Protein AF-0000000084679038 (afdb_homodimer)

Radius of gyration: 35.68 Å; Cα contacts (8 Å, |Δi|>4): 848; chains: 2; bounding box: 68×129×135 Å

Solvent-accessible surface area (backbone atoms only — not comparable to full-atom values): 26006 Å² total; per-residue (Å²): 136,82,79,79,79,77,77,78,77,79,77,76,80,77,78,77,75,76,72,73,75,67,74,72,72,72,71,70,74,69,68,72,74,76,74,72,88,83,64,81,87,66,71,57,41,86,42,78,58,75,72,60,93,52,79,78,65,68,31,33,92,75,25,52,71,55,7,47,53,72,73,67,77,56,67,67,63,7,60,19,42,60,89,50,50,75,40,41,96,48,52,67,64,57,42,44,27,55,35,46,47,64,41,71,88,77,66,48,36,19,43,59,36,56,38,74,86,30,31,31,62,59,96,86,34,63,46,63,44,80,43,69,49,48,61,68,43,52,33,24,40,66,30,92,57,68,49,37,65,34,24,55,54,74,60,40,51,39,23,57,26,60,59,35,36,32,36,38,36,70,49,84,91,27,63,45,10,50,45,40,30,30,27,60,40,63,50,68,27,43,31,32,36,24,30,61,30,68,67,23,73,16,60,28,63,34,33,38,42,83,62,32,47,49,52,33,40,75,69,51,31,30,38,84,43,85,87,122,143,80,79,81,80,80,77,80,74,78,79,76,79,77,78,76,74,77,72,75,74,68,75,72,71,72,70,70,73,71,64,72,74,79,72,71,87,83,66,82,88,64,72,57,42,84,41,78,58,75,73,59,94,52,78,79,63,67,30,32,92,73,23,52,72,55,6,47,54,73,74,67,77,56,65,67,63,8,61,18,43,58,90,51,51,73,41,41,97,48,51,67,64,56,41,45,28,54,35,46,45,64,41,70,87,78,65,49,36,18,44,59,38,57,38,76,86,29,31,31,63,59,97,85,35,63,46,63,44,82,44,69,48,47,61,67,43,54,32,23,39,65,30,93,57,68,48,37,64,34,25,55,54,74,61,40,52,40,23,58,26,62,59,35,36,34,37,39,35,70,47,84,91,26,64,45,10,49,46,40,32,30,26,61,40,62,49,68,27,45,31,32,36,24,31,60,30,68,65,23,72,16,59,28,62,35,34,38,42,84,60,33,45,49,53,33,39,75,69,50,32,31,39,83,42,86,88,121

Nearest PDB structures (foldseek):
  8pmr-assembly1_B  TM=8.871E-01  e=2.537E-20  Aspergillus fumigatus Af293
  6ygg-assembly1_B  TM=8.994E-01  e=8.311E-20  Aspergillus fumigatus Af293
  8pms-assembly2_C  TM=8.693E-01  e=2.578E-18  Aspergillus fumigatus Af293
  8r15-assembly1_A-2  TM=8.321E-01  e=1.773E-18  Fusarium oxysporum f. sp. cubense race 1
  8r17-assembly1_A-2  TM=7.805E-01  e=1.758E-19  Neurospora crassa

InterPro domains:
  IPR025331 Tuberculosis necrotizing toxin [PF14021] (132-224)
  IPR053024 Fungal Surface Nicotinamide Adenine Dinucleotide Glycohydrolase [PTHR42059] (38-225)

Foldseek 3Di:
DPPDPPPPPPPPPPPPPPPPPPPPPPPPPPPPDPPPDDQDDPQWDFDFDDAQPDAPAACCVNDLQQAHVDFDCDALRNLLAVPPDQQAPDDPVVLCVRFKDADPVPRGIDGTDGHPNQADDDVRHGDKDKDKDDFFFKWKDQAPQFFFKIARRSHRPLQQQDHNSSQGDNDPQQHRRIWMKGFHHIDMWIKHWGHHHSNGRHGGMMTGHPHTSVVCCVVPRIPTDRRD/DDDDPDPPPPPPPPPPPPPPPPPPPPPPPPPPDPPPDDQDDPQWDFDFDDAQPDAPAACCVNDLQQAHVDFDCDALRNLLAVPPDQQAPDDPVVLCVRFKDADPVPRGIDGTDGHPNQADDDVRHGDKDKDKDDFFFKWKDQAPQFFFKIARRSHRPLQQQDHNSSQGDNDPQQHRRIWMKGQHHIDMWIKHWGHHHSNGRHGGIMTGHPHTSVVCCVVPRIPTDRRD

Secondary structure (DSSP, 8-state):
-----------------------------------------SSEEE------SS--S-BGGG-GGG-BSS---SHHHHHHTTT--TTTTS-HHHHHHHHEEE-TTT--EEEEEESGGGBPEETTEE--EEEEEPTT-EEEEESSS-SSEEEETT--GGGG---GGGGS-SSTTSGGGEEEEEESS-EEEEEEEBPPBTTB----EEEE-SS-HHHHHHTTSEEEE---/-----------------------------------------SSEEE------SS--S-BGGG-GGG-BSS---SHHHHHHTTT--TTTTS-HHHHHHHHEEE-TTT--EEEEEESGGGBPEETTEE--EEEEEPTT-EEEEESSS-SSEEEETT--GGGG---GGGGS-SSTTSGGGEEEEEESS-EEEEEEEBPPBTTB----EEEE-SS-HHHHHHTTSEEEE---

Sequence (456 aa):
MRVLRALVGSVLASLLLVAGIAPATAQADRHPAVRGAHCPTADRGRGTNSPPSTALQPYFLDDWRLGPRQLPRTGALGKMLRGYHRTDSVSPYWFLGCYWQTDPKTGRSGWWYPDHDGFVLRDGKPLERTVTLRKGQLVDLFGSGFGNFLAPAGTPYAQRAIPPSNLDSYVEQYPFSYHLYRVHEPFTVRAGPIRPWFGQPGLGLQYVTTPSVADLVSSHHLDAVPVTMRVLRALVGSVLASLLLVAGIAPATAQADRHPAVRGAHCPTADRGRGTNSPPSTALQPYFLDDWRLGPRQLPRTGALGKMLRGYHRTDSVSPYWFLGCYWQTDPKTGRSGWWYPDHDGFVLRDGKPLERTVTLRKGQLVDLFGSGFGNFLAPAGTPYAQRAIPPSNLDSYVEQYPFSYHLYRVHEPFTVRAGPIRPWFGQPGLGLQYVTTPSVADLVSSHHLDAVPVT

Organism: Streptomyces collinus (strain DSM 40733 / Tue 365) (NCBI:txid1214242)

Structure (mmCIF, N/CA/C/O backbone):
data_AF-0000000084679038-model_v1
#
loop_
_entity.id
_entity.type
_entity.pdbx_description
1 polymer 'TNT domain-containing protein'
#
loop_
_atom_site.group_PDB
_atom_site.id
_atom_site.type_symbol
_atom_site.label_atom_id
_atom_site.label_alt_id
_atom_site.label_comp_id
_atom_site.label_asym_id
_atom_site.label_entity_id
_atom_site.label_seq_id
_atom_site.pdbx_PDB_ins_code
_atom_site.Cartn_x
_atom_site.Cartn_y
_atom_site.Cartn_z
_atom_site.occupancy
_atom_site.B_iso_or_equiv
_atom_site.auth_seq_id
_atom_site.auth_comp_id
_atom_site.auth_asym_id
_atom_site.auth_atom_id
_atom_site.pdbx_PDB_model_num
ATOM 1 N N . MET A 1 1 ? -45.688 88.062 -51.344 1 28.02 1 MET A N 1
ATOM 2 C CA . MET A 1 1 ? -45.406 87.062 -52.406 1 28.02 1 MET A CA 1
ATOM 3 C C . MET A 1 1 ? -44.469 86 -51.906 1 28.02 1 MET A C 1
ATOM 5 O O . MET A 1 1 ? -43.281 86.25 -51.75 1 28.02 1 MET A O 1
ATOM 9 N N . ARG A 1 2 ? -45.031 85.188 -50.938 1 29.12 2 ARG A N 1
ATOM 10 C CA . ARG A 1 2 ? -44.656 84.25 -49.875 1 29.12 2 ARG A CA 1
ATOM 11 C C . ARG A 1 2 ? -44.094 82.938 -50.438 1 29.12 2 ARG A C 1
ATOM 13 O O . ARG A 1 2 ? -44.781 82.188 -51.062 1 29.12 2 ARG A O 1
ATOM 20 N N . VAL A 1 3 ? -42.844 83.188 -51.125 1 28.73 3 VAL A N 1
ATOM 21 C CA . VAL A 1 3 ? -42.156 82.188 -51.906 1 28.73 3 VAL A CA 1
ATOM 22 C C . VAL A 1 3 ? -42.094 80.875 -51.062 1 28.73 3 VAL A C 1
ATOM 24 O O . VAL A 1 3 ? -41.875 80.938 -49.875 1 28.73 3 VAL A O 1
ATOM 27 N N . LEU A 1 4 ? -42.719 79.812 -51.562 1 27.81 4 LEU A N 1
ATOM 28 C CA . LEU A 1 4 ? -43 78.375 -51.312 1 27.81 4 LEU A CA 1
ATOM 29 C C . LEU A 1 4 ? -41.688 77.625 -51.188 1 27.81 4 LEU A C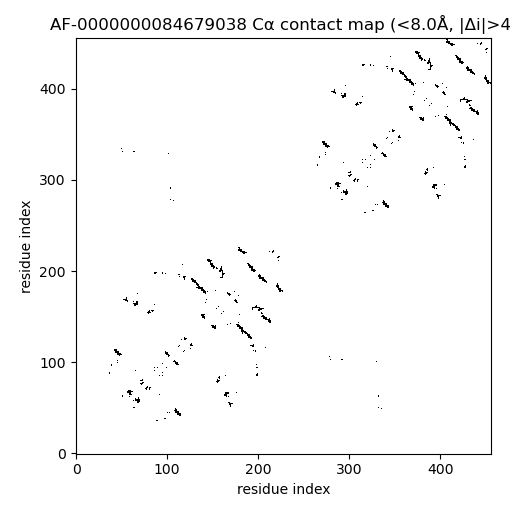 1
ATOM 31 O O . LEU A 1 4 ? -40.906 77.5 -52.156 1 27.81 4 LEU A O 1
ATOM 35 N N . ARG A 1 5 ? -40.969 77.688 -50.031 1 28.88 5 ARG A N 1
ATOM 36 C CA . ARG A 1 5 ? -39.719 77.062 -49.625 1 28.88 5 ARG A CA 1
ATOM 37 C C . ARG A 1 5 ? -39.781 75.562 -49.812 1 28.88 5 ARG A C 1
ATOM 39 O O . ARG A 1 5 ? -40.594 74.875 -49.188 1 28.88 5 ARG A O 1
ATOM 46 N N . ALA A 1 6 ? -39.719 75.062 -51.125 1 27.83 6 ALA A N 1
ATOM 47 C CA . ALA A 1 6 ? -39.844 73.688 -51.531 1 27.83 6 ALA A CA 1
ATOM 48 C C . ALA A 1 6 ? -38.875 72.812 -50.781 1 27.83 6 ALA A C 1
ATOM 50 O O . ALA A 1 6 ? -37.656 73.062 -50.812 1 27.83 6 ALA A O 1
ATOM 51 N N . LEU A 1 7 ? -39.281 72.125 -49.719 1 29.36 7 LEU A N 1
ATOM 52 C CA . LEU A 1 7 ? -38.688 71.188 -48.75 1 29.36 7 LEU A CA 1
ATOM 53 C C . LEU A 1 7 ? -38.219 69.938 -49.406 1 29.36 7 LEU A C 1
ATOM 55 O O . LEU A 1 7 ? -39.062 69.125 -49.844 1 29.36 7 LEU A O 1
ATOM 59 N N . VAL A 1 8 ? -37.406 70 -50.562 1 28.08 8 VAL A N 1
ATOM 60 C CA . VAL A 1 8 ? -37.188 68.75 -51.25 1 28.08 8 VAL A CA 1
ATOM 61 C C . VAL A 1 8 ? -36.562 67.688 -50.312 1 28.08 8 VAL A C 1
ATOM 63 O O . VAL A 1 8 ? -35.625 68.062 -49.594 1 28.08 8 VAL A O 1
ATOM 66 N N . GLY A 1 9 ? -37.281 66.625 -49.906 1 27.62 9 GLY A N 1
ATOM 67 C CA . GLY A 1 9 ? -37.188 65.438 -49.062 1 27.62 9 GLY A CA 1
ATOM 68 C C . GLY A 1 9 ? -36.156 64.438 -49.531 1 27.62 9 GLY A C 1
ATOM 69 O O . GLY A 1 9 ? -36.344 63.812 -50.562 1 27.62 9 GLY A O 1
ATOM 70 N N . SER A 1 10 ? -34.844 64.812 -49.781 1 27.75 10 SER A N 1
ATOM 71 C CA . SER A 1 10 ? -34 63.812 -50.406 1 27.75 10 SER A CA 1
ATOM 72 C C . SER A 1 10 ? -33.938 62.562 -49.531 1 27.75 10 SER A C 1
ATOM 74 O O . SER A 1 10 ? -33.781 62.625 -48.344 1 27.75 10 SER A O 1
ATOM 76 N N . VAL A 1 11 ? -34.656 61.5 -49.969 1 32.03 11 VAL A N 1
ATOM 77 C CA . VAL A 1 11 ? -34.781 60.156 -49.406 1 32.03 11 VAL A CA 1
ATOM 78 C C . VAL A 1 11 ? -33.438 59.406 -49.469 1 32.03 11 VAL A C 1
ATOM 80 O O . VAL A 1 11 ? -32.906 59.156 -50.562 1 32.03 11 VAL A O 1
ATOM 83 N N . LEU A 1 12 ? -32.375 59.875 -48.75 1 29.05 12 LEU A N 1
ATOM 84 C CA . LEU A 1 12 ? -31.125 59.156 -48.875 1 29.05 12 LEU A CA 1
ATOM 85 C C . LEU A 1 12 ? -31.312 57.688 -48.5 1 29.05 12 LEU A C 1
ATOM 87 O O . LEU A 1 12 ? -31.922 57.375 -47.438 1 29.05 12 LEU A O 1
ATOM 91 N N . ALA A 1 13 ? -31.422 56.75 -49.469 1 27.55 13 ALA A N 1
ATOM 92 C CA . ALA A 1 13 ? -31.5 55.281 -49.438 1 27.55 13 ALA A CA 1
ATOM 93 C C . ALA A 1 13 ? -30.344 54.688 -48.656 1 27.55 13 ALA A C 1
ATOM 95 O O . ALA A 1 13 ? -29.172 54.938 -49 1 27.55 13 ALA A O 1
ATOM 96 N N . SER A 1 14 ? -30.469 54.562 -47.281 1 29.2 14 SER A N 1
ATOM 97 C CA . SER A 1 14 ? -29.5 53.938 -46.375 1 29.2 14 SER A CA 1
ATOM 98 C C . SER A 1 14 ? -29.172 52.5 -46.812 1 29.2 14 SER A C 1
ATOM 100 O O . SER A 1 14 ? -30.078 51.688 -46.938 1 29.2 14 SER A O 1
ATOM 102 N N . LEU A 1 15 ? -28.219 52.344 -47.719 1 28.47 15 LEU A N 1
ATOM 103 C CA . LEU A 1 15 ? -27.75 51.031 -48.125 1 28.47 15 LEU A CA 1
ATOM 104 C C . LEU A 1 15 ? -27.375 50.219 -46.875 1 28.47 15 LEU A C 1
ATOM 106 O O . LEU A 1 15 ? -26.578 50.656 -46.062 1 28.47 15 LEU A O 1
ATOM 110 N N . LEU A 1 16 ? -28.312 49.344 -46.438 1 29.12 16 LEU A N 1
ATOM 111 C CA . LEU A 1 16 ? -28.188 48.344 -45.375 1 29.12 16 LEU A CA 1
ATOM 112 C C . LEU A 1 16 ? -27.031 47.406 -45.625 1 29.12 16 LEU A C 1
ATOM 114 O O . LEU A 1 16 ? -27.031 46.688 -46.625 1 29.12 16 LEU A O 1
ATOM 118 N N . LEU A 1 17 ? -25.781 47.969 -45.531 1 29.81 17 LEU A N 1
ATOM 119 C CA . LEU A 1 17 ? -24.688 47 -45.688 1 29.81 17 LEU A CA 1
ATOM 120 C C . LEU A 1 17 ? -24.844 45.844 -44.719 1 29.81 17 LEU A C 1
ATOM 122 O O . LEU A 1 17 ? -24.969 46.031 -43.5 1 29.81 17 LEU A O 1
ATOM 126 N N . VAL A 1 18 ? -25.453 44.75 -45.156 1 32.56 18 VAL A N 1
ATOM 127 C CA . VAL A 1 18 ? -25.547 43.469 -44.469 1 32.56 18 VAL A CA 1
ATOM 128 C C . VAL A 1 18 ? -24.156 42.969 -44.094 1 32.56 18 VAL A C 1
ATOM 130 O O . VAL A 1 18 ? -23.344 42.688 -45 1 32.56 18 VAL A O 1
ATOM 133 N N . ALA A 1 19 ? -23.453 43.594 -43.125 1 35.41 19 ALA A N 1
ATOM 134 C CA . ALA A 1 19 ? -22.219 43 -42.625 1 35.41 19 ALA A CA 1
ATOM 135 C C . ALA A 1 19 ? -22.391 41.5 -42.312 1 35.41 19 ALA A C 1
ATOM 137 O O . ALA A 1 19 ? -23.312 41.125 -41.594 1 35.41 19 ALA A O 1
ATOM 138 N N . GLY A 1 20 ? -22.125 40.688 -43.281 1 31.55 20 GLY A N 1
ATOM 139 C CA . GLY A 1 20 ? -22.078 39.25 -43.062 1 31.55 20 GLY A CA 1
ATOM 140 C C . GLY A 1 20 ? -21.344 38.875 -41.781 1 31.55 20 GLY A C 1
ATOM 141 O O . GLY A 1 20 ? -20.203 39.281 -41.562 1 31.55 20 GLY A O 1
ATOM 142 N N . ILE A 1 21 ? -22.125 38.781 -40.688 1 35.44 21 ILE A N 1
ATOM 143 C CA . ILE A 1 21 ? -21.578 38.219 -39.438 1 35.44 21 ILE A CA 1
ATOM 144 C C . ILE A 1 21 ? -20.844 36.906 -39.781 1 35.44 21 ILE A C 1
ATOM 146 O O . ILE A 1 21 ? -21.422 35.969 -40.312 1 35.44 21 ILE A O 1
ATOM 150 N N . ALA A 1 22 ? -19.547 37.062 -40.156 1 38.16 22 ALA A N 1
ATOM 151 C CA . ALA A 1 22 ? -18.766 35.812 -40.219 1 38.16 22 ALA A CA 1
ATOM 152 C C . ALA A 1 22 ? -19.047 34.938 -39 1 38.16 22 ALA A C 1
ATOM 154 O O . ALA A 1 22 ? -19.234 35.438 -37.875 1 38.16 22 ALA A O 1
ATOM 155 N N . PRO A 1 23 ? -19.625 33.75 -39.312 1 37.09 23 PRO A N 1
ATOM 156 C CA . PRO A 1 23 ? -19.828 32.875 -38.188 1 37.09 23 PRO A CA 1
ATOM 157 C C . PRO A 1 23 ? -18.594 32.75 -37.281 1 37.09 23 PRO A C 1
ATOM 159 O O . PRO A 1 23 ? -17.469 32.688 -37.781 1 37.09 23 PRO A O 1
ATOM 162 N N . ALA A 1 24 ? -18.609 33.5 -36.125 1 36.81 24 ALA A N 1
ATOM 163 C CA . ALA A 1 24 ? -17.594 33.188 -35.125 1 36.81 24 ALA A CA 1
ATOM 164 C C . ALA A 1 24 ? -17.359 31.672 -35.031 1 36.81 24 ALA A C 1
ATOM 166 O O . ALA A 1 24 ? -18.312 30.906 -34.812 1 36.81 24 ALA A O 1
ATOM 167 N N . THR A 1 25 ? -16.438 31.156 -35.875 1 36.47 25 THR A N 1
ATOM 168 C CA . THR A 1 25 ? -16.078 29.781 -35.562 1 36.47 25 THR A CA 1
ATOM 169 C C . THR A 1 25 ? -15.938 29.609 -34.031 1 36.47 25 THR A C 1
ATOM 171 O O . THR A 1 25 ? -15.234 30.391 -33.375 1 36.47 25 THR A O 1
ATOM 174 N N . ALA A 1 26 ? -17.047 29.172 -33.344 1 34.31 26 ALA A N 1
ATOM 175 C CA . ALA A 1 26 ? -16.922 28.719 -31.969 1 34.31 26 ALA A CA 1
ATOM 176 C C . ALA A 1 26 ? -15.586 27.984 -31.766 1 34.31 26 ALA A C 1
ATOM 178 O O . ALA A 1 26 ? -15.32 26.969 -32.375 1 34.31 26 ALA A O 1
ATOM 179 N N . GLN A 1 27 ? -14.555 28.859 -31.5 1 34.12 27 GLN A N 1
ATOM 180 C CA . GLN A 1 27 ? -13.398 28.141 -30.984 1 34.12 27 GLN A CA 1
ATOM 181 C C . GLN A 1 27 ? -13.82 27.016 -30.031 1 34.12 27 GLN A C 1
ATOM 183 O O . GLN A 1 27 ? -14.555 27.25 -29.078 1 34.12 27 GLN A O 1
ATOM 188 N N . ALA A 1 28 ? -13.938 25.828 -30.547 1 32.81 28 ALA A N 1
ATOM 189 C CA . ALA A 1 28 ? -14.094 24.656 -29.703 1 32.81 28 ALA A CA 1
ATOM 190 C C . ALA A 1 28 ? -13.32 24.812 -28.391 1 32.81 28 ALA A C 1
ATOM 192 O O . ALA A 1 28 ? -12.133 25.156 -28.406 1 32.81 28 ALA A O 1
ATOM 193 N N . ASP A 1 29 ? -14.055 25.219 -27.359 1 29.64 29 ASP A N 1
ATOM 194 C CA . ASP A 1 29 ? -13.461 25.109 -26.031 1 29.64 29 ASP A CA 1
ATOM 195 C C . ASP A 1 29 ? -12.609 23.844 -25.906 1 29.64 29 ASP A C 1
ATOM 197 O O . ASP A 1 29 ? -13.117 22.734 -26.062 1 29.64 29 ASP A O 1
ATOM 201 N N . ARG A 1 30 ? -11.414 23.891 -26.484 1 33.69 30 ARG A N 1
ATOM 202 C CA . ARG A 1 30 ? -10.547 22.781 -26.109 1 33.69 30 ARG A CA 1
ATOM 203 C C . ARG A 1 30 ? -10.727 22.406 -24.641 1 33.69 30 ARG A C 1
ATOM 205 O O . ARG A 1 30 ? -10.516 23.25 -23.75 1 33.69 30 ARG A O 1
ATOM 212 N N . HIS A 1 31 ? -11.664 21.547 -24.344 1 30.45 31 HIS A N 1
ATOM 213 C CA . HIS A 1 31 ? -11.688 21 -23 1 30.45 31 HIS A CA 1
ATOM 214 C C . HIS A 1 31 ? -10.281 20.844 -22.438 1 30.45 31 HIS A C 1
ATOM 216 O O . HIS A 1 31 ? -9.406 20.266 -23.109 1 30.45 31 HIS A O 1
ATOM 222 N N . PRO A 1 32 ? -9.781 21.688 -21.609 1 31.75 32 PRO A N 1
ATOM 223 C CA . PRO A 1 32 ? -8.422 21.375 -21.141 1 31.75 32 PRO A CA 1
ATOM 224 C C . PRO A 1 32 ? -8.18 19.875 -20.969 1 31.75 32 PRO A C 1
ATOM 226 O O . PRO A 1 32 ? -9.109 19.125 -20.672 1 31.75 32 PRO A O 1
ATOM 229 N N . ALA A 1 33 ? -7.281 19.328 -21.625 1 35.75 33 ALA A N 1
ATOM 230 C CA . ALA A 1 33 ? -6.809 17.953 -21.406 1 35.75 33 ALA A CA 1
ATOM 231 C C . ALA A 1 33 ? -6.941 17.547 -19.938 1 35.75 33 ALA A C 1
ATOM 233 O O . ALA A 1 33 ? -6.617 18.344 -19.047 1 35.75 33 ALA A O 1
ATOM 234 N N . VAL A 1 34 ? -7.906 16.938 -19.5 1 37.19 34 VAL A N 1
ATOM 235 C CA . VAL A 1 34 ? -8.016 16.328 -18.172 1 37.19 34 VAL A CA 1
ATOM 236 C C . VAL A 1 34 ? -6.621 16.047 -17.625 1 37.19 34 VAL A C 1
ATOM 238 O O . VAL A 1 34 ? -5.863 15.258 -18.188 1 37.19 34 VAL A O 1
ATOM 241 N N . ARG A 1 35 ? -5.805 16.922 -17.141 1 42.97 35 ARG A N 1
ATOM 242 C CA . ARG A 1 35 ? -4.488 16.734 -16.531 1 42.97 35 ARG A CA 1
ATOM 243 C C . ARG A 1 35 ? -4.441 15.461 -15.695 1 42.97 35 ARG A C 1
ATOM 245 O O . ARG A 1 35 ? -5.227 15.297 -14.766 1 42.97 35 ARG A O 1
ATOM 252 N N . GLY A 1 36 ? -4.168 14.336 -16.203 1 52.12 36 GLY A N 1
ATOM 253 C CA . GLY A 1 36 ? -4.043 13.094 -15.453 1 52.12 36 GLY A CA 1
ATOM 254 C C . GLY A 1 36 ? -3.479 13.289 -14.055 1 52.12 36 GLY A C 1
ATOM 255 O O . GLY A 1 36 ? -2.746 14.25 -13.805 1 52.12 36 GLY A O 1
ATOM 256 N N . ALA A 1 37 ? -4.188 12.766 -12.984 1 67.44 37 ALA A N 1
ATOM 257 C CA . ALA A 1 37 ? -3.797 12.914 -11.586 1 67.44 37 ALA A CA 1
ATOM 258 C C . ALA A 1 37 ? -2.32 12.586 -11.391 1 67.44 37 ALA A C 1
ATOM 260 O O . ALA A 1 37 ? -1.819 11.602 -11.938 1 67.44 37 ALA A O 1
ATOM 261 N N . HIS A 1 38 ? -1.505 13.578 -10.945 1 80.88 38 HIS A N 1
ATOM 262 C CA . HIS A 1 38 ? -0.077 13.43 -10.688 1 80.88 38 HIS A CA 1
ATOM 263 C C . HIS A 1 38 ? 0.172 12.734 -9.359 1 80.88 38 HIS A C 1
ATOM 265 O O . HIS A 1 38 ? -0.467 13.055 -8.352 1 80.88 38 HIS A O 1
ATOM 271 N N . CYS A 1 39 ? 0.879 11.688 -9.336 1 87.88 39 CYS A N 1
ATOM 272 C CA . CYS A 1 39 ? 1.364 10.992 -8.141 1 87.88 39 CYS A CA 1
ATOM 273 C C . CYS A 1 39 ? 2.85 11.25 -7.93 1 87.88 39 CYS A C 1
ATOM 275 O O . CYS A 1 39 ? 3.686 10.789 -8.711 1 87.88 39 CYS A O 1
ATOM 277 N N . PRO A 1 40 ? 3.168 12.016 -6.887 1 90.69 40 PRO A N 1
ATOM 278 C CA . PRO A 1 40 ? 4.586 12.312 -6.68 1 90.69 40 PRO A CA 1
ATOM 279 C C . PRO A 1 40 ? 5.41 11.062 -6.363 1 90.69 40 PRO A C 1
ATOM 281 O O . PRO A 1 40 ? 5 10.242 -5.543 1 90.69 40 PRO A O 1
ATOM 284 N N . THR A 1 41 ? 6.602 10.938 -7.031 1 89.38 41 THR A N 1
ATOM 285 C CA . THR A 1 41 ? 7.461 9.773 -6.809 1 89.38 41 THR A CA 1
ATOM 286 C C . THR A 1 41 ? 8.836 10.203 -6.312 1 89.38 41 THR A C 1
ATOM 288 O O . THR A 1 41 ? 9.672 9.367 -5.977 1 89.38 41 THR A O 1
ATOM 291 N N . ALA A 1 42 ? 9.031 11.492 -6.258 1 90.94 42 ALA A N 1
ATOM 292 C CA . ALA A 1 42 ? 10.305 12.039 -5.801 1 90.94 42 ALA A CA 1
ATOM 293 C C . ALA A 1 42 ? 10.109 12.93 -4.574 1 90.94 42 ALA A C 1
ATOM 295 O O . ALA A 1 42 ? 8.984 13.32 -4.258 1 90.94 42 ALA A O 1
ATOM 296 N N . ASP A 1 43 ? 11.242 13.148 -3.805 1 95 43 ASP A N 1
ATOM 297 C CA . ASP A 1 43 ? 11.281 14.07 -2.676 1 95 43 ASP A CA 1
ATOM 298 C C . ASP A 1 43 ? 10.234 13.695 -1.627 1 95 43 ASP A C 1
ATOM 300 O O . ASP A 1 43 ? 9.453 14.547 -1.192 1 95 43 ASP A O 1
ATOM 304 N N . ARG A 1 44 ? 10.203 12.438 -1.367 1 95.75 44 ARG A N 1
ATOM 305 C CA . ARG A 1 44 ? 9.242 11.906 -0.404 1 95.75 44 ARG A CA 1
ATOM 306 C C . ARG A 1 44 ? 9.898 10.875 0.507 1 95.75 44 ARG A C 1
ATOM 308 O O . ARG A 1 44 ? 10.969 10.352 0.192 1 95.75 44 ARG A O 1
ATOM 315 N N . GLY A 1 45 ? 9.297 10.711 1.623 1 95.75 45 GLY A N 1
ATOM 316 C CA . GLY A 1 45 ? 9.742 9.727 2.596 1 95.75 45 GLY A CA 1
ATOM 317 C C . GLY A 1 45 ? 8.602 8.883 3.15 1 95.75 45 GLY A C 1
ATOM 318 O O . GLY A 1 45 ? 7.438 9.266 3.055 1 95.75 45 GLY A O 1
ATOM 319 N N . ARG A 1 46 ? 9.016 7.691 3.664 1 95.25 46 ARG A N 1
ATOM 320 C CA . ARG A 1 46 ? 8.039 6.742 4.188 1 95.25 46 ARG A CA 1
ATOM 321 C C . ARG A 1 46 ? 7.621 7.109 5.605 1 95.25 46 ARG A C 1
ATOM 323 O O . ARG A 1 46 ? 8.469 7.281 6.484 1 95.25 46 ARG A O 1
ATOM 330 N N . GLY A 1 47 ? 6.344 7.285 5.805 1 95.5 47 GLY A N 1
ATOM 331 C CA . GLY A 1 47 ? 5.816 7.348 7.16 1 95.5 47 GLY A CA 1
ATOM 332 C C . GLY A 1 47 ? 5.387 5.996 7.695 1 95.5 47 GLY A C 1
ATOM 333 O O . GLY A 1 47 ? 5.395 5.004 6.965 1 95.5 47 GLY A O 1
ATOM 334 N N . THR A 1 48 ? 5.242 5.91 8.992 1 94.69 48 THR A N 1
ATOM 335 C CA . THR A 1 48 ? 4.578 4.793 9.656 1 94.69 48 THR A CA 1
ATOM 336 C C . THR A 1 48 ? 3.307 5.258 10.359 1 94.69 48 THR A C 1
ATOM 338 O O . THR A 1 48 ? 3.355 6.129 11.227 1 94.69 48 THR A O 1
ATOM 341 N N . ASN A 1 49 ? 2.191 4.715 9.883 1 94.69 49 ASN A N 1
ATOM 342 C CA . ASN A 1 49 ? 0.901 5.152 10.406 1 94.69 49 ASN A CA 1
ATOM 343 C C . ASN A 1 49 ? 0.045 3.971 10.852 1 94.69 49 ASN A C 1
ATOM 345 O O . ASN A 1 49 ? 0.134 2.883 10.273 1 94.69 49 ASN A O 1
ATOM 349 N N . SER A 1 50 ? -0.708 4.168 11.891 1 91.06 50 SER A N 1
ATOM 350 C CA . SER A 1 50 ? -1.648 3.186 12.414 1 91.06 50 SER A CA 1
ATOM 351 C C . SER A 1 50 ? -3.021 3.805 12.656 1 91.06 50 SER A C 1
ATOM 353 O O . SER A 1 50 ? -3.135 5.016 12.859 1 91.06 50 SER A O 1
ATOM 355 N N . PRO A 1 51 ? -4.027 2.938 12.562 1 90.69 51 PRO A N 1
ATOM 356 C CA . PRO A 1 51 ? -5.352 3.463 12.914 1 90.69 51 PRO A CA 1
ATOM 357 C C . PRO A 1 51 ? -5.449 3.902 14.367 1 90.69 51 PRO A C 1
ATOM 359 O O . PRO A 1 51 ? -4.637 3.486 15.203 1 90.69 51 PRO A O 1
ATOM 362 N N . PRO A 1 52 ? -6.48 4.785 14.625 1 89.88 52 PRO A N 1
ATOM 363 C CA . PRO A 1 52 ? -6.77 5.016 16.047 1 89.88 52 PRO A CA 1
ATOM 364 C C . PRO A 1 52 ? -7.055 3.725 16.797 1 89.88 52 PRO A C 1
ATOM 366 O O . PRO A 1 52 ? -7.668 2.803 16.25 1 89.88 52 PRO A O 1
ATOM 369 N N . SER A 1 53 ? -6.562 3.711 18.062 1 88.19 53 SER A N 1
ATOM 370 C CA . SER A 1 53 ? -6.754 2.52 18.875 1 88.19 53 SER A CA 1
ATOM 371 C C . SER A 1 53 ? -8.234 2.199 19.047 1 88.19 53 SER A C 1
ATOM 373 O O . SER A 1 53 ? -8.617 1.03 19.094 1 88.19 53 SER A O 1
ATOM 375 N N . THR A 1 54 ? -8.961 3.23 19.25 1 89.81 54 THR A N 1
ATOM 376 C CA . THR A 1 54 ? -10.414 3.113 19.328 1 89.81 54 THR A CA 1
ATOM 377 C C . THR A 1 54 ? -11.086 3.982 18.266 1 89.81 54 THR A C 1
ATOM 379 O O . THR A 1 54 ? -10.789 5.176 18.156 1 89.81 54 THR A O 1
ATOM 382 N N . ALA A 1 55 ? -11.914 3.295 17.531 1 88.88 55 ALA A N 1
ATOM 383 C CA . ALA A 1 55 ? -12.672 4.062 16.547 1 88.88 55 ALA A CA 1
ATOM 384 C C . ALA A 1 55 ? -13.781 4.875 17.203 1 88.88 55 ALA A C 1
ATOM 386 O O . ALA A 1 55 ? -14.734 4.309 17.734 1 88.88 55 ALA A O 1
ATOM 387 N N . LEU A 1 56 ? -13.656 6.148 17.125 1 92.31 56 LEU A N 1
ATOM 388 C CA . LEU A 1 56 ? -14.641 7.016 17.75 1 92.31 56 LEU A CA 1
ATOM 389 C C . LEU A 1 56 ? -15.711 7.445 16.766 1 92.31 56 LEU A C 1
ATOM 391 O O . LEU A 1 56 ? -16.703 8.07 17.141 1 92.31 56 LEU A O 1
ATOM 395 N N . GLN A 1 57 ? -15.539 7.094 15.516 1 94.06 57 GLN A N 1
ATOM 396 C CA . GLN A 1 57 ? -16.469 7.438 14.445 1 94.06 57 GLN A CA 1
ATOM 397 C C . GLN A 1 57 ? -16.328 6.488 13.266 1 94.06 57 GLN A C 1
ATOM 399 O O . GLN A 1 57 ? -15.281 5.871 13.078 1 94.06 57 GLN A O 1
ATOM 404 N N . PRO A 1 58 ? -17.438 6.402 12.461 1 96 58 PRO A N 1
ATOM 405 C CA . PRO A 1 58 ? -17.266 5.625 11.234 1 96 58 PRO A CA 1
ATOM 406 C C . PRO A 1 58 ? -16.328 6.309 10.227 1 96 58 PRO A C 1
ATOM 408 O O . PRO A 1 58 ? -16.25 7.539 10.203 1 96 58 PRO A O 1
ATOM 411 N N . TYR A 1 59 ? -15.68 5.488 9.438 1 97.62 59 TYR A N 1
ATOM 412 C CA . TYR A 1 59 ? -14.742 6 8.453 1 97.62 59 TYR A CA 1
ATOM 413 C C . TYR A 1 59 ? -15.328 5.918 7.047 1 97.62 59 TYR A C 1
ATOM 415 O O . TYR A 1 59 ? -16.203 5.086 6.777 1 97.62 59 TYR A O 1
ATOM 423 N N . PHE A 1 60 ? -14.922 6.832 6.141 1 97.75 60 PHE A N 1
ATOM 424 C CA . PHE A 1 60 ? -15.281 6.781 4.727 1 97.75 60 PHE A CA 1
ATOM 425 C C . PHE A 1 60 ? -14.844 5.465 4.102 1 97.75 60 PHE A C 1
ATOM 427 O O . PHE A 1 60 ? -13.68 5.078 4.211 1 97.75 60 PHE A O 1
ATOM 434 N N . LEU A 1 61 ? -15.75 4.688 3.475 1 95.31 61 LEU A N 1
ATOM 435 C CA . LEU A 1 61 ? -15.539 3.387 2.854 1 95.31 61 LEU A CA 1
ATOM 436 C C . LEU A 1 61 ? -14.945 2.398 3.852 1 95.31 61 LEU A C 1
ATOM 438 O O . LEU A 1 61 ? -14.156 1.526 3.475 1 95.31 61 LEU A O 1
ATOM 442 N N . ASP A 1 62 ? -15.188 2.674 5.164 1 95.25 62 ASP A N 1
ATOM 443 C CA . ASP A 1 62 ? -14.734 1.824 6.258 1 95.25 62 ASP A CA 1
ATOM 444 C C . ASP A 1 62 ? -13.211 1.707 6.27 1 95.25 62 ASP A C 1
ATOM 446 O O . ASP A 1 62 ? -12.664 0.64 6.559 1 95.25 62 ASP A O 1
ATOM 450 N N . ASP A 1 63 ? -12.555 2.699 5.855 1 96.81 63 ASP A N 1
ATOM 451 C CA . ASP A 1 63 ? -11.102 2.789 5.793 1 96.81 63 ASP A CA 1
ATOM 452 C C . ASP A 1 63 ? -10.602 4.039 6.512 1 96.81 63 ASP A C 1
ATOM 454 O O . ASP A 1 63 ? -10.75 5.156 6.012 1 96.81 63 ASP A O 1
ATOM 458 N N . TRP A 1 64 ? -9.898 3.811 7.699 1 97.44 64 TRP A N 1
ATOM 459 C CA . TRP A 1 64 ? -9.469 4.934 8.531 1 97.44 64 TRP A CA 1
ATOM 460 C C . TRP A 1 64 ? -8.492 5.824 7.77 1 97.44 64 TRP A C 1
ATOM 462 O O . TRP A 1 64 ? -8.383 7.02 8.062 1 97.44 64 TRP A O 1
ATOM 472 N N . ARG A 1 65 ? -7.809 5.273 6.77 1 97.62 65 ARG A N 1
ATOM 473 C CA . ARG A 1 65 ? -6.859 6.059 5.992 1 97.62 65 ARG A CA 1
ATOM 474 C C . ARG A 1 65 ? -7.566 7.18 5.234 1 97.62 65 ARG A C 1
ATOM 476 O O . ARG A 1 65 ? -6.961 8.211 4.934 1 97.62 65 ARG A O 1
ATOM 483 N N . LEU A 1 66 ? -8.867 7.035 5.004 1 98.19 66 LEU A N 1
ATOM 484 C CA . LEU A 1 66 ? -9.625 7.977 4.184 1 98.19 66 LEU A CA 1
ATOM 485 C C . LEU A 1 66 ? -10.406 8.953 5.059 1 98.19 66 LEU A C 1
ATOM 487 O O . LEU A 1 66 ? -11.18 9.766 4.551 1 98.19 66 LEU A O 1
ATOM 491 N N . GLY A 1 67 ? -10.211 8.898 6.371 1 97.94 67 GLY A N 1
ATOM 492 C CA . GLY A 1 67 ? -10.797 9.859 7.289 1 97.94 67 GLY A CA 1
ATOM 493 C C . GLY A 1 67 ? -12.25 9.555 7.621 1 97.94 67 GLY A C 1
ATOM 494 O O . GLY A 1 67 ? -12.781 8.516 7.215 1 97.94 67 GLY A O 1
ATOM 495 N N . PRO A 1 68 ? -12.852 10.43 8.414 1 98 68 PRO A N 1
ATOM 496 C CA . PRO A 1 68 ? -14.242 10.242 8.836 1 98 68 PRO A CA 1
ATOM 497 C C . PRO A 1 68 ? -15.227 10.234 7.668 1 98 68 PRO A C 1
ATOM 499 O O . PRO A 1 68 ? -15.055 10.992 6.711 1 98 68 PRO A O 1
ATOM 502 N N . ARG A 1 69 ? -16.234 9.367 7.793 1 97.44 69 ARG A N 1
ATOM 503 C CA . ARG A 1 69 ? -17.266 9.297 6.762 1 97.44 69 ARG A CA 1
ATOM 504 C C . ARG A 1 69 ? -17.984 10.633 6.617 1 97.44 69 ARG A C 1
ATOM 506 O O . ARG A 1 69 ? -18.203 11.109 5.504 1 97.44 69 ARG A O 1
ATOM 513 N N . GLN A 1 70 ? -18.328 11.242 7.75 1 96.69 70 GLN A N 1
ATOM 514 C CA . GLN A 1 70 ? -19.016 12.523 7.77 1 96.69 70 GLN A CA 1
ATOM 515 C C . GLN A 1 70 ? -18.109 13.633 8.289 1 96.69 70 GLN A C 1
ATOM 517 O O . GLN A 1 70 ? -17.422 13.453 9.297 1 96.69 70 GLN A O 1
ATOM 522 N N . LEU A 1 71 ? -18.156 14.719 7.574 1 97.19 71 LEU A N 1
ATOM 523 C CA . LEU A 1 71 ? -17.359 15.883 7.961 1 97.19 71 LEU A CA 1
ATOM 524 C C . LEU A 1 71 ? -18.266 17.047 8.359 1 97.19 71 LEU A C 1
ATOM 526 O O . LEU A 1 71 ? -19.344 17.219 7.781 1 97.19 71 LEU A O 1
ATOM 530 N N . PRO A 1 72 ? -17.797 17.781 9.336 1 95.25 72 PRO A N 1
ATOM 531 C CA . PRO A 1 72 ? -18.609 18.938 9.719 1 95.25 72 PRO A CA 1
ATOM 532 C C . PRO A 1 72 ? -18.75 19.969 8.594 1 95.25 72 PRO A C 1
ATOM 534 O O . PRO A 1 72 ? -17.797 20.188 7.844 1 95.25 72 PRO A O 1
ATOM 537 N N . ARG A 1 73 ? -19.906 20.609 8.555 1 95.31 73 ARG A N 1
ATOM 538 C CA . ARG A 1 73 ? -20.156 21.578 7.496 1 95.31 73 ARG A CA 1
ATOM 539 C C . ARG A 1 73 ? -20.391 22.969 8.07 1 95.31 73 ARG A C 1
ATOM 541 O O . ARG A 1 73 ? -20.484 23.953 7.324 1 95.31 73 ARG A O 1
ATOM 548 N N . THR A 1 74 ? -20.422 23.016 9.422 1 94.69 74 THR A N 1
ATOM 549 C CA . THR A 1 74 ? -20.688 24.281 10.094 1 94.69 74 THR A CA 1
ATOM 550 C C . THR A 1 74 ? -19.625 24.547 11.156 1 94.69 74 THR A C 1
ATOM 552 O O . THR A 1 74 ? -18.812 23.688 11.461 1 94.69 74 THR A O 1
ATOM 555 N N . GLY A 1 75 ? -19.688 25.812 11.641 1 94.5 75 GLY A N 1
ATOM 556 C CA . GLY A 1 75 ? -18.703 26.156 12.664 1 94.5 75 GLY A CA 1
ATOM 557 C C . GLY A 1 75 ? -17.312 26.344 12.117 1 94.5 75 GLY A C 1
ATOM 558 O O . GLY A 1 75 ? -17.125 26.438 10.898 1 94.5 75 GLY A O 1
ATOM 559 N N . ALA A 1 76 ? -16.391 26.5 13.047 1 94.44 76 ALA A N 1
ATOM 560 C CA . ALA A 1 76 ? -15 26.75 12.672 1 94.44 76 ALA A CA 1
ATOM 561 C C . ALA A 1 76 ? -14.438 25.609 11.82 1 94.44 76 ALA A C 1
ATOM 563 O O . ALA A 1 76 ? -13.75 25.859 10.828 1 94.44 76 ALA A O 1
ATOM 564 N N . LEU A 1 77 ? -14.805 24.391 12.227 1 96.31 77 LEU A N 1
ATOM 565 C CA . LEU A 1 77 ? -14.336 23.234 11.477 1 96.31 77 LEU A CA 1
ATOM 566 C C . LEU A 1 77 ? -14.953 23.203 10.086 1 96.31 77 LEU A C 1
ATOM 568 O O . LEU A 1 77 ? -14.258 22.922 9.102 1 96.31 77 LEU A O 1
ATOM 572 N N . GLY A 1 78 ? -16.219 23.422 10.031 1 97 78 GLY A N 1
ATOM 573 C CA . GLY A 1 78 ? -16.875 23.5 8.727 1 97 78 GLY A CA 1
ATOM 574 C C . GLY A 1 78 ? -16.234 24.516 7.805 1 97 78 GLY A C 1
ATOM 575 O O . GLY A 1 78 ? -16.047 24.25 6.613 1 97 78 GLY A O 1
ATOM 576 N N . LYS A 1 79 ? -15.945 25.672 8.336 1 96.94 79 LYS A N 1
ATOM 577 C CA . LYS A 1 79 ? -15.312 26.719 7.547 1 96.94 79 LYS A CA 1
ATOM 578 C C . LYS A 1 79 ? -13.953 26.266 7.027 1 96.94 79 LYS A C 1
ATOM 580 O O . LYS A 1 79 ? -13.617 26.516 5.863 1 96.94 79 LYS A O 1
ATOM 585 N N . MET A 1 80 ? -13.188 25.578 7.855 1 98.19 80 MET A N 1
ATOM 586 C CA . MET A 1 80 ? -11.852 25.141 7.473 1 98.19 80 MET A CA 1
ATOM 587 C C . MET A 1 80 ? -11.922 24 6.465 1 98.19 80 MET A C 1
ATOM 589 O O . MET A 1 80 ? -10.945 23.719 5.762 1 98.19 80 MET A O 1
ATOM 593 N N . LEU A 1 81 ? -13.047 23.359 6.379 1 98.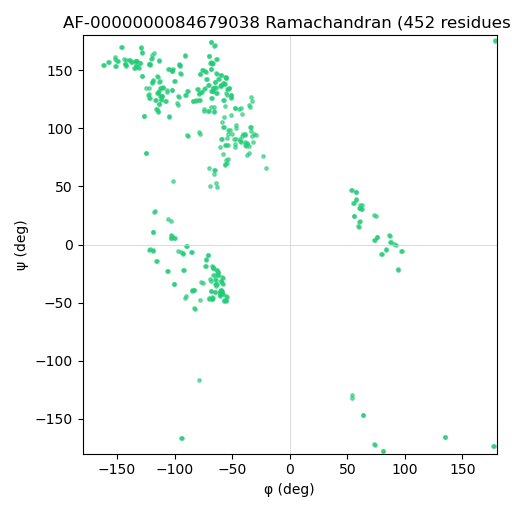12 81 LEU A N 1
ATOM 594 C CA . LEU A 1 81 ? -13.18 22.203 5.496 1 98.12 81 LEU A CA 1
ATOM 595 C C . LEU A 1 81 ? -13.938 22.578 4.223 1 98.12 81 LEU A C 1
ATOM 597 O O . LEU A 1 81 ? -14.203 21.719 3.381 1 98.12 81 LEU A O 1
ATOM 601 N N . ARG A 1 82 ? -14.211 23.844 4.121 1 96.25 82 ARG A N 1
ATOM 602 C CA . ARG A 1 82 ? -14.883 24.281 2.9 1 96.25 82 ARG A CA 1
ATOM 603 C C . ARG A 1 82 ? -13.992 24.047 1.682 1 96.25 82 ARG A C 1
ATOM 605 O O . ARG A 1 82 ? -12.82 24.438 1.679 1 96.25 82 ARG A O 1
ATOM 612 N N . GLY A 1 83 ? -14.594 23.422 0.69 1 93.69 83 GLY A N 1
ATOM 613 C CA . GLY A 1 83 ? -13.875 23.188 -0.553 1 93.69 83 GLY A CA 1
ATOM 614 C C . GLY A 1 83 ? -12.93 22.016 -0.482 1 93.69 83 GLY A C 1
ATOM 615 O O . GLY A 1 83 ? -12.297 21.656 -1.481 1 93.69 83 GLY A O 1
ATOM 616 N N . TYR A 1 84 ? -12.727 21.438 0.679 1 96.94 84 TYR A N 1
ATOM 617 C CA . TYR A 1 84 ? -11.875 20.266 0.849 1 96.94 84 TYR A CA 1
ATOM 618 C C . TYR A 1 84 ? -12.492 19.047 0.178 1 96.94 84 TYR A C 1
ATOM 620 O O . TYR A 1 84 ? -13.664 18.734 0.398 1 96.94 84 TYR A O 1
ATOM 628 N N . HIS A 1 85 ? -11.703 18.406 -0.713 1 95 85 HIS A N 1
ATOM 629 C CA . HIS A 1 85 ? -12.031 17.109 -1.299 1 95 85 HIS A CA 1
ATOM 630 C C . HIS A 1 85 ? -11.055 16.031 -0.831 1 95 85 HIS A C 1
ATOM 632 O O . HIS A 1 85 ? -9.867 16.078 -1.146 1 95 85 HIS A O 1
ATOM 638 N N . ARG A 1 86 ? -11.516 15.031 -0.229 1 95.56 86 ARG A N 1
ATOM 639 C CA . ARG A 1 86 ? -10.742 14.023 0.498 1 95.56 86 ARG A CA 1
ATOM 640 C C . ARG A 1 86 ? -9.672 13.414 -0.393 1 95.56 86 ARG A C 1
ATOM 642 O O . ARG A 1 86 ? -8.547 13.164 0.056 1 95.56 86 ARG A O 1
ATOM 649 N N . THR A 1 87 ? -10.047 13 -1.628 1 93.56 87 THR A N 1
ATOM 650 C CA . THR A 1 87 ? -9.125 12.344 -2.541 1 93.56 87 THR A CA 1
ATOM 651 C C . THR A 1 87 ? -8.938 13.164 -3.812 1 93.56 87 THR A C 1
ATOM 653 O O . THR A 1 87 ? -8.703 12.609 -4.887 1 93.56 87 THR A O 1
ATOM 656 N N . ASP A 1 88 ? -9.117 14.43 -3.639 1 84.81 88 ASP A N 1
ATOM 657 C CA . ASP A 1 88 ? -9.023 15.328 -4.789 1 84.81 88 ASP A CA 1
ATOM 658 C C . ASP A 1 88 ? -9.961 14.875 -5.91 1 84.81 88 ASP A C 1
ATOM 660 O O . ASP A 1 88 ? -11.148 14.641 -5.68 1 84.81 88 ASP A O 1
ATOM 664 N N . SER A 1 89 ? -9.461 14.742 -7.184 1 85.56 89 SER A N 1
ATOM 665 C CA . SER A 1 89 ? -10.289 14.359 -8.32 1 85.56 89 SER A CA 1
ATOM 666 C C . SER A 1 89 ? -10.031 12.914 -8.734 1 85.56 89 SER A C 1
ATOM 668 O O . SER A 1 89 ? -10.367 12.508 -9.844 1 85.56 89 SER A O 1
ATOM 670 N N . VAL A 1 90 ? -9.508 12.172 -7.758 1 88.81 90 VAL A N 1
ATOM 671 C CA . VAL A 1 90 ? -9.195 10.797 -8.117 1 88.81 90 VAL A CA 1
ATOM 672 C C . VAL A 1 90 ? -9.992 9.836 -7.23 1 88.81 90 VAL A C 1
ATOM 674 O O . VAL A 1 90 ? -10.562 10.25 -6.219 1 88.81 90 VAL A O 1
ATOM 677 N N . SER A 1 91 ? -10.086 8.609 -7.629 1 88.94 91 SER A N 1
ATOM 678 C CA . SER A 1 91 ? -10.758 7.594 -6.832 1 88.94 91 SER A CA 1
ATOM 679 C C . SER A 1 91 ? -10 7.309 -5.543 1 88.94 91 SER A C 1
ATOM 681 O O . SER A 1 91 ? -8.781 7.508 -5.477 1 88.94 91 SER A O 1
ATOM 683 N N . PRO A 1 92 ? -10.75 6.805 -4.551 1 92.69 92 PRO A N 1
ATOM 684 C CA . PRO A 1 92 ? -10.062 6.406 -3.318 1 92.69 92 PRO A CA 1
ATOM 685 C C . PRO A 1 92 ? -8.992 5.348 -3.557 1 92.69 92 PRO A C 1
ATOM 687 O O . PRO A 1 92 ? -7.949 5.355 -2.893 1 92.69 92 PRO A O 1
ATOM 690 N N . TYR A 1 93 ? -9.234 4.516 -4.48 1 86.31 93 TYR A N 1
ATOM 691 C CA . TYR A 1 93 ? -8.266 3.469 -4.797 1 86.31 93 TYR A CA 1
ATOM 692 C C . TYR A 1 93 ? -6.996 4.059 -5.391 1 86.31 93 TYR A C 1
ATOM 694 O O . TYR A 1 93 ? -5.887 3.682 -5.008 1 86.31 93 TYR A O 1
ATOM 702 N N . TRP A 1 94 ? -7.195 4.91 -6.309 1 87.12 94 TRP A N 1
ATOM 703 C CA . TRP A 1 94 ? -6.035 5.582 -6.883 1 87.12 94 TRP A CA 1
ATOM 704 C C . TRP A 1 94 ? -5.273 6.367 -5.816 1 87.12 94 TRP A C 1
ATOM 706 O O . TRP A 1 94 ? -4.043 6.336 -5.773 1 87.12 94 TRP A O 1
ATOM 716 N N . PHE A 1 95 ? -6.012 7.062 -4.961 1 94.5 95 PHE A N 1
ATOM 717 C CA . PHE A 1 95 ? -5.43 7.875 -3.902 1 94.5 95 PHE A CA 1
ATOM 718 C C . PHE A 1 95 ? -4.539 7.031 -2.998 1 94.5 95 PHE A C 1
ATOM 720 O O . PHE A 1 95 ? -3.391 7.391 -2.736 1 94.5 95 PHE A O 1
ATOM 727 N N . LEU A 1 96 ? -5.059 5.953 -2.619 1 94.38 96 LEU A N 1
ATOM 728 C CA . LEU A 1 96 ? -4.305 5.074 -1.729 1 94.38 96 LEU A CA 1
ATOM 729 C C . LEU A 1 96 ? -3.109 4.465 -2.453 1 94.38 96 LEU A C 1
ATOM 731 O O . LEU A 1 96 ? -2.037 4.309 -1.865 1 94.38 96 LEU A O 1
ATOM 735 N N . GLY A 1 97 ? -3.305 4.102 -3.672 1 90.19 97 GLY A N 1
ATOM 736 C CA . GLY A 1 97 ? -2.188 3.604 -4.457 1 90.19 97 GLY A CA 1
ATOM 737 C C . GLY A 1 97 ? -1.061 4.609 -4.598 1 90.19 97 GLY A C 1
ATOM 738 O O . GLY A 1 97 ? 0.115 4.238 -4.609 1 90.19 97 GLY A O 1
ATOM 739 N N . CYS A 1 98 ? -1.424 5.797 -4.602 1 92.12 98 CYS A N 1
ATOM 740 C CA . CYS A 1 98 ? -0.457 6.867 -4.816 1 92.12 98 CYS A CA 1
ATOM 741 C C . CYS A 1 98 ? 0.256 7.223 -3.516 1 92.12 98 CYS A C 1
ATOM 743 O O . CYS A 1 98 ? 1.473 7.414 -3.502 1 92.12 98 CYS A O 1
ATOM 745 N N . TYR A 1 99 ? -0.449 7.242 -2.41 1 96.19 99 TYR A N 1
ATOM 746 C CA . TYR A 1 99 ? 0.109 7.918 -1.245 1 96.19 99 TYR A CA 1
ATOM 747 C C . TYR A 1 99 ? 0.378 6.934 -0.116 1 96.19 99 TYR A C 1
ATOM 749 O O . TYR A 1 99 ? 1.056 7.266 0.86 1 96.19 99 TYR A O 1
ATOM 757 N N . TRP A 1 100 ? -0.136 5.777 -0.189 1 96.31 100 TRP A N 1
ATOM 758 C CA . TRP A 1 100 ? 0.082 4.781 0.854 1 96.31 100 TRP A CA 1
ATOM 759 C C . TRP A 1 100 ? 1.157 3.783 0.439 1 96.31 100 TRP A C 1
ATOM 761 O O . TRP A 1 100 ? 1.219 3.375 -0.723 1 96.31 100 TRP A O 1
ATOM 771 N N . GLN A 1 101 ? 1.979 3.416 1.384 1 94.94 101 GLN A N 1
ATOM 772 C CA . GLN A 1 101 ? 3.076 2.514 1.049 1 94.94 101 GLN A CA 1
ATOM 773 C C . GLN A 1 101 ? 3.336 1.521 2.178 1 94.94 101 GLN A C 1
ATOM 775 O O . GLN A 1 101 ? 2.904 1.737 3.312 1 94.94 101 GLN A O 1
ATOM 780 N N . THR A 1 102 ? 3.912 0.388 1.852 1 94.88 102 THR A N 1
ATOM 781 C CA . THR A 1 102 ? 4.527 -0.562 2.771 1 94.88 102 THR A CA 1
ATOM 782 C C . THR A 1 102 ? 6.039 -0.598 2.584 1 94.88 102 THR A C 1
ATOM 784 O O . THR A 1 102 ? 6.527 -0.777 1.465 1 94.88 102 THR A O 1
ATOM 787 N N . ASP A 1 103 ? 6.766 -0.366 3.637 1 94.62 103 ASP A N 1
ATOM 788 C CA . ASP A 1 103 ? 8.219 -0.522 3.594 1 94.62 103 ASP A CA 1
ATOM 789 C C . ASP A 1 103 ? 8.609 -1.98 3.367 1 94.62 103 ASP A C 1
ATOM 791 O O . ASP A 1 103 ? 8.32 -2.842 4.203 1 94.62 103 ASP A O 1
ATOM 795 N N . PRO A 1 104 ? 9.211 -2.264 2.232 1 92.19 104 PRO A N 1
ATOM 796 C CA . PRO A 1 104 ? 9.508 -3.672 1.955 1 92.19 104 PRO A CA 1
ATOM 797 C C . PRO A 1 104 ? 10.539 -4.258 2.912 1 92.19 104 PRO A C 1
ATOM 799 O O . PRO A 1 104 ? 10.672 -5.48 3.014 1 92.19 104 PRO A O 1
ATOM 802 N N . LYS A 1 105 ? 11.32 -3.473 3.598 1 90.31 105 LYS A N 1
ATOM 803 C CA . LYS A 1 105 ? 12.352 -3.949 4.512 1 90.31 105 LYS A CA 1
ATOM 804 C C . LYS A 1 105 ? 11.773 -4.238 5.895 1 90.31 105 LYS A C 1
ATOM 806 O O . LYS A 1 105 ? 12.062 -5.277 6.492 1 90.31 105 LYS A O 1
ATOM 811 N N . THR A 1 106 ? 10.875 -3.424 6.367 1 91.75 106 THR A N 1
ATOM 812 C CA . THR A 1 106 ? 10.406 -3.559 7.742 1 91.75 106 THR A CA 1
ATOM 813 C C . THR A 1 106 ? 8.992 -4.145 7.781 1 91.75 106 THR A C 1
ATOM 815 O O . THR A 1 106 ? 8.547 -4.633 8.82 1 91.75 106 THR A O 1
ATOM 818 N N . GLY A 1 107 ? 8.273 -4 6.691 1 90.94 107 GLY A N 1
ATOM 819 C CA . GLY A 1 107 ? 6.887 -4.438 6.648 1 90.94 107 GLY A CA 1
ATOM 820 C C . GLY A 1 107 ? 5.918 -3.42 7.219 1 90.94 107 GLY A C 1
ATOM 821 O O . GLY A 1 107 ? 4.699 -3.619 7.172 1 90.94 107 GLY A O 1
ATOM 822 N N . ARG A 1 108 ? 6.453 -2.35 7.746 1 93 108 ARG A N 1
ATOM 823 C CA . ARG A 1 108 ? 5.594 -1.306 8.297 1 93 108 ARG A CA 1
ATOM 824 C C . ARG A 1 108 ? 4.949 -0.486 7.18 1 93 108 ARG A C 1
ATOM 826 O O . ARG A 1 108 ? 5.531 -0.327 6.105 1 93 108 ARG A O 1
ATOM 833 N N . SER A 1 109 ? 3.729 0.026 7.52 1 95.56 109 SER A N 1
ATOM 834 C CA . SER A 1 109 ? 2.996 0.766 6.496 1 95.56 109 SER A CA 1
ATOM 835 C C . SER A 1 109 ? 2.682 2.186 6.957 1 95.56 109 SER A C 1
ATOM 837 O O . SER A 1 109 ? 2.666 2.463 8.156 1 95.56 109 SER A O 1
ATOM 839 N N . GLY A 1 110 ? 2.516 2.994 5.941 1 96.94 110 GLY A N 1
ATOM 840 C CA . GLY A 1 110 ? 2.16 4.379 6.203 1 96.94 110 GLY A CA 1
ATOM 841 C C . GLY A 1 110 ? 2.068 5.223 4.945 1 96.94 110 GLY A C 1
ATOM 842 O O . GLY A 1 110 ? 2.104 4.691 3.834 1 96.94 110 GLY A O 1
ATOM 843 N N . TRP A 1 111 ? 1.874 6.535 5.129 1 97.5 111 TRP A N 1
ATOM 844 C CA . TRP A 1 111 ? 1.757 7.477 4.02 1 97.5 111 TRP A CA 1
ATOM 845 C C . TRP A 1 111 ? 3.127 7.801 3.436 1 97.5 111 TRP A C 1
ATOM 847 O O . TRP A 1 111 ? 4.129 7.82 4.156 1 97.5 111 TRP A O 1
ATOM 857 N N . TRP A 1 112 ? 3.148 8.039 2.082 1 96.56 112 TRP A N 1
ATOM 858 C CA . TRP A 1 112 ? 4.223 8.852 1.519 1 96.56 112 TRP A CA 1
ATOM 859 C C . TRP A 1 112 ? 4.078 10.312 1.926 1 96.56 112 TRP A C 1
ATOM 861 O O . TRP A 1 112 ? 3.096 10.969 1.568 1 96.56 112 TRP A O 1
ATOM 871 N N . TYR A 1 113 ? 5.062 10.812 2.713 1 97.81 113 TYR A N 1
ATOM 872 C CA . TYR A 1 113 ? 5.066 12.227 3.078 1 97.81 113 TYR A CA 1
ATOM 873 C C . TYR A 1 113 ? 6.082 13 2.252 1 97.81 113 TYR A C 1
ATOM 875 O O . TYR A 1 113 ? 7.086 12.438 1.801 1 97.81 113 TYR A O 1
ATOM 883 N N . PRO A 1 114 ? 5.785 14.281 1.992 1 98.06 114 PRO A N 1
ATOM 884 C CA . PRO A 1 114 ? 6.836 15.07 1.351 1 98.06 114 PRO A CA 1
ATOM 885 C C . PRO A 1 114 ? 8.062 15.25 2.236 1 98.06 114 PRO A C 1
ATOM 887 O O . PRO A 1 114 ? 7.938 15.406 3.453 1 98.06 114 PRO A O 1
ATOM 890 N N . ASP A 1 115 ? 9.25 15.164 1.621 1 97.56 115 ASP A N 1
ATOM 891 C CA . ASP A 1 115 ? 10.477 15.414 2.377 1 97.56 115 ASP A CA 1
ATOM 892 C C . ASP A 1 115 ? 10.586 16.891 2.777 1 97.56 115 ASP A C 1
ATOM 894 O O . ASP A 1 115 ? 9.656 17.656 2.561 1 97.56 115 ASP A O 1
ATOM 898 N N . HIS A 1 116 ? 11.609 17.188 3.564 1 97.94 116 HIS A N 1
ATOM 899 C CA . HIS A 1 116 ? 11.898 18.547 3.99 1 97.94 116 HIS A CA 1
ATOM 900 C C . HIS A 1 116 ? 10.703 19.172 4.715 1 97.94 116 HIS A C 1
ATOM 902 O O . HIS A 1 116 ? 10.312 20.297 4.43 1 97.94 116 HIS A O 1
ATOM 908 N N . ASP A 1 117 ? 10.086 18.359 5.492 1 97.69 117 ASP A N 1
ATOM 909 C CA . ASP A 1 117 ? 9.016 18.781 6.398 1 97.69 117 ASP A CA 1
ATOM 910 C C . ASP A 1 117 ? 7.848 19.391 5.629 1 97.69 117 ASP A C 1
ATOM 912 O O . ASP A 1 117 ? 7.129 20.234 6.156 1 97.69 117 ASP A O 1
ATOM 916 N N . GLY A 1 118 ? 7.762 19.109 4.371 1 98.31 118 GLY A N 1
ATOM 917 C CA . GLY A 1 118 ? 6.578 19.484 3.611 1 98.31 118 GLY A CA 1
ATOM 918 C C . GLY A 1 118 ? 6.645 20.891 3.051 1 98.31 118 GLY A C 1
ATOM 919 O O . GLY A 1 118 ? 5.68 21.375 2.455 1 98.31 118 GLY A O 1
ATOM 920 N N . PHE A 1 119 ? 7.82 21.531 3.197 1 98.88 119 PHE A N 1
ATOM 921 C CA . PHE A 1 119 ? 7.945 22.875 2.635 1 98.88 119 PHE A CA 1
ATOM 922 C C . PHE A 1 119 ? 8.023 22.812 1.113 1 98.88 119 PHE A C 1
ATOM 924 O O . PHE A 1 119 ? 8.547 21.844 0.549 1 98.88 119 PHE A O 1
ATOM 931 N N . VAL A 1 120 ? 7.535 23.797 0.434 1 98.62 120 VAL A N 1
ATOM 932 C CA . VAL A 1 120 ? 7.781 23.969 -0.994 1 98.62 120 VAL A CA 1
ATOM 933 C C . VAL A 1 120 ? 9.281 24.031 -1.257 1 98.62 120 VAL A C 1
ATOM 935 O O . VAL A 1 120 ? 10.023 24.672 -0.506 1 98.62 120 VAL A O 1
ATOM 938 N N . LEU A 1 121 ? 9.68 23.391 -2.289 1 98 121 LEU A N 1
ATOM 939 C CA . LEU A 1 121 ? 11.094 23.375 -2.65 1 98 121 LEU A CA 1
ATOM 940 C C . LEU A 1 121 ? 11.367 24.328 -3.809 1 98 121 LEU A C 1
ATOM 942 O O . LEU A 1 121 ? 10.578 24.406 -4.75 1 98 121 LEU A O 1
ATOM 946 N N . ARG A 1 122 ? 12.359 25.125 -3.729 1 97.12 122 ARG A N 1
ATOM 947 C CA . ARG A 1 122 ? 12.969 25.875 -4.82 1 97.12 122 ARG A CA 1
ATOM 948 C C . ARG A 1 122 ? 14.391 25.406 -5.086 1 97.12 122 ARG A C 1
ATOM 950 O O . ARG A 1 122 ? 15.266 25.531 -4.227 1 97.12 122 ARG A O 1
ATOM 957 N N . ASP A 1 123 ? 14.641 24.797 -6.297 1 95.19 123 ASP A N 1
ATOM 958 C CA . ASP A 1 123 ? 15.93 24.219 -6.66 1 95.19 123 ASP A CA 1
ATOM 959 C C . ASP A 1 123 ? 16.375 23.188 -5.625 1 95.19 123 ASP A C 1
ATOM 961 O O . ASP A 1 123 ? 17.516 23.219 -5.168 1 95.19 123 ASP A O 1
ATOM 965 N N . GLY A 1 124 ? 15.406 22.469 -5.086 1 94.56 124 GLY A N 1
ATOM 966 C CA . GLY A 1 124 ? 15.695 21.359 -4.191 1 94.56 124 GLY A CA 1
ATOM 967 C C . GLY A 1 124 ? 15.836 21.797 -2.742 1 94.56 124 GLY A C 1
ATOM 968 O O . GLY A 1 124 ? 16.031 20.953 -1.858 1 94.56 124 GLY A O 1
ATOM 969 N N . LYS A 1 125 ? 15.641 23.047 -2.516 1 97.19 125 LYS A N 1
ATOM 970 C CA . LYS A 1 125 ? 15.781 23.562 -1.156 1 97.19 125 LYS A CA 1
ATOM 971 C C . LYS A 1 125 ? 14.438 24.047 -0.61 1 97.19 125 LYS A C 1
ATOM 973 O O . LYS A 1 125 ? 13.656 24.672 -1.327 1 97.19 125 LYS A O 1
ATOM 978 N N . PRO A 1 126 ? 14.234 23.75 0.66 1 98.38 126 PRO A N 1
ATOM 979 C CA . PRO A 1 126 ? 12.953 24.188 1.218 1 98.38 126 PRO A CA 1
ATOM 980 C C . PRO A 1 126 ? 12.844 25.703 1.324 1 98.38 126 PRO A C 1
ATOM 982 O O . PRO A 1 126 ? 13.82 26.375 1.696 1 98.38 126 PRO A O 1
ATOM 985 N N . LEU A 1 127 ? 11.75 26.219 0.863 1 98.56 127 LEU A N 1
ATOM 986 C CA . LEU A 1 127 ? 11.43 27.625 1.073 1 98.56 127 LEU A CA 1
ATOM 987 C C . LEU A 1 127 ? 10.891 27.844 2.482 1 98.56 127 LEU A C 1
ATOM 989 O O . LEU A 1 127 ? 9.703 27.641 2.74 1 98.56 127 LEU A O 1
ATOM 993 N N . GLU A 1 128 ? 11.75 28.25 3.402 1 98.44 128 GLU A N 1
ATOM 994 C CA . GLU A 1 128 ? 11.367 28.484 4.793 1 98.44 128 GLU A CA 1
ATOM 995 C C . GLU A 1 128 ? 12.227 29.578 5.422 1 98.44 128 GLU A C 1
ATOM 997 O O . GLU A 1 128 ? 13.305 29.906 4.914 1 98.44 128 GLU A O 1
ATOM 1002 N N . ARG A 1 129 ? 11.758 30.156 6.414 1 98.5 129 ARG A N 1
ATOM 1003 C CA . ARG A 1 129 ? 12.484 31.125 7.227 1 98.5 129 ARG A CA 1
ATOM 1004 C C . ARG A 1 129 ? 12.141 30.969 8.703 1 98.5 129 ARG A C 1
ATOM 1006 O O . ARG A 1 129 ? 11.07 30.469 9.047 1 98.5 129 ARG A O 1
ATOM 1013 N N . THR A 1 130 ? 13.102 31.375 9.516 1 98.44 130 THR A N 1
ATOM 1014 C CA . THR A 1 130 ? 12.852 31.359 10.953 1 98.44 130 THR A CA 1
ATOM 1015 C C . THR A 1 130 ? 12.023 32.562 11.367 1 98.44 130 THR A C 1
ATOM 1017 O O . THR A 1 130 ? 12.328 33.688 10.984 1 98.44 130 THR A O 1
ATOM 1020 N N . VAL A 1 131 ? 10.969 32.312 12.109 1 98.5 131 VAL A N 1
ATOM 1021 C CA . VAL A 1 131 ? 10.125 33.375 12.625 1 98.5 131 VAL A CA 1
ATOM 1022 C C . VAL A 1 131 ? 9.805 33.125 14.094 1 98.5 131 VAL A C 1
ATOM 1024 O O . VAL A 1 131 ? 9.859 31.984 14.562 1 98.5 131 VAL A O 1
ATOM 1027 N N . THR A 1 132 ? 9.586 34.188 14.797 1 98.62 132 THR A N 1
ATOM 1028 C CA . THR A 1 132 ? 9.148 34.062 16.188 1 98.62 132 THR A CA 1
ATOM 1029 C C . THR A 1 132 ? 7.629 34.219 16.281 1 98.62 132 THR A C 1
ATOM 1031 O O . THR A 1 132 ? 7.07 35.219 15.805 1 98.62 132 THR A O 1
ATOM 1034 N N . LEU A 1 133 ? 6.98 33.219 16.797 1 98.81 133 LEU A N 1
ATOM 1035 C CA . LEU A 1 133 ? 5.566 33.375 17.109 1 98.81 133 LEU A CA 1
ATOM 1036 C C . LEU A 1 133 ? 5.375 34.219 18.359 1 98.81 133 LEU A C 1
ATOM 1038 O O . LEU A 1 133 ? 6.062 34.031 19.359 1 98.81 133 LEU A O 1
ATOM 1042 N N . ARG A 1 134 ? 4.473 35.156 18.297 1 98.5 134 ARG A N 1
ATOM 1043 C CA . ARG A 1 134 ? 4.324 36.125 19.359 1 98.5 134 ARG A CA 1
ATOM 1044 C C . ARG A 1 134 ? 3.25 35.719 20.359 1 98.5 134 ARG A C 1
ATOM 1046 O O . ARG A 1 134 ? 2.312 35 20 1 98.5 134 ARG A O 1
ATOM 1053 N N . LYS A 1 135 ? 3.475 36.25 21.516 1 98.56 135 LYS A N 1
ATOM 1054 C CA . LYS A 1 135 ? 2.469 36 22.547 1 98.56 135 LYS A CA 1
ATOM 1055 C C . LYS A 1 135 ? 1.078 36.406 22.062 1 98.56 135 LYS A C 1
ATOM 1057 O O . LYS A 1 135 ? 0.904 37.469 21.438 1 98.56 135 LYS A O 1
ATOM 1062 N N . GLY A 1 136 ? 0.095 35.5 22.312 1 98.56 136 GLY A N 1
ATOM 1063 C CA . GLY A 1 136 ? -1.284 35.781 21.953 1 98.56 136 GLY A CA 1
ATOM 1064 C C . GLY A 1 136 ? -1.688 35.25 20.609 1 98.56 136 GLY A C 1
ATOM 1065 O O . GLY A 1 136 ? -2.879 35.094 20.312 1 98.56 136 GLY A O 1
ATOM 1066 N N . GLN A 1 137 ? -0.677 35 19.75 1 98.62 137 GLN A N 1
ATOM 1067 C CA . GLN A 1 137 ? -0.958 34.438 18.422 1 98.62 137 GLN A CA 1
ATOM 1068 C C . GLN A 1 137 ? -1.661 33.094 18.531 1 98.62 137 GLN A C 1
ATOM 1070 O O . GLN A 1 137 ? -1.315 32.25 19.391 1 98.62 137 GLN A O 1
ATOM 1075 N N . LEU A 1 138 ? -2.693 32.906 17.656 1 98.62 138 LEU A N 1
ATOM 1076 C CA . LEU A 1 138 ? -3.41 31.625 17.641 1 98.62 138 LEU A CA 1
ATOM 1077 C C . LEU A 1 138 ? -2.867 30.719 16.547 1 98.62 138 LEU A C 1
ATOM 1079 O O . LEU A 1 138 ? -2.688 31.141 15.398 1 98.62 138 LEU A O 1
ATOM 1083 N N . VAL A 1 139 ? -2.523 29.516 16.906 1 98.62 139 VAL A N 1
ATOM 1084 C CA . VAL A 1 139 ? -2.057 28.484 15.992 1 98.62 139 VAL A CA 1
ATOM 1085 C C . VAL A 1 139 ? -2.832 27.188 16.234 1 98.62 139 VAL A C 1
ATOM 1087 O O . VAL A 1 139 ? -3.453 27.016 17.281 1 98.62 139 VAL A O 1
ATOM 1090 N N . ASP A 1 140 ? -2.893 26.359 15.227 1 98 140 ASP A N 1
ATOM 1091 C CA . ASP A 1 140 ? -3.666 25.125 15.383 1 98 140 ASP A CA 1
ATOM 1092 C C . ASP A 1 140 ? -3.027 23.969 14.617 1 98 140 ASP A C 1
ATOM 1094 O O . ASP A 1 140 ? -1.994 24.141 13.969 1 98 140 ASP A O 1
ATOM 1098 N N . LEU A 1 141 ? -3.529 22.781 14.859 1 96.88 141 LEU A N 1
ATOM 1099 C CA . LEU A 1 141 ? -3.115 21.609 14.094 1 96.88 141 LEU A CA 1
ATOM 1100 C C . LEU A 1 141 ? -4.238 20.594 14.016 1 96.88 141 LEU A C 1
ATOM 1102 O O . LEU A 1 141 ? -5.184 20.641 14.805 1 96.88 141 LEU A O 1
ATOM 1106 N N . PHE A 1 142 ? -4.211 19.797 12.969 1 97.25 142 PHE A N 1
ATOM 1107 C CA . PHE A 1 142 ? -5.004 18.594 12.836 1 97.25 142 PHE A CA 1
ATOM 1108 C C . PHE A 1 142 ? -4.125 17.344 13.008 1 97.25 142 PHE A C 1
ATOM 1110 O O . PHE A 1 142 ? -3.088 17.219 12.359 1 97.25 142 PHE A O 1
ATOM 1117 N N . GLY A 1 143 ? -4.539 16.406 13.82 1 94.44 143 GLY A N 1
ATOM 1118 C CA . GLY A 1 143 ? -3.768 15.203 14.047 1 94.44 143 GLY A CA 1
ATOM 1119 C C . GLY A 1 143 ? -3.676 14.82 15.516 1 94.44 143 GLY A C 1
ATOM 1120 O O . GLY A 1 143 ? -4.449 15.312 16.344 1 94.44 143 GLY A O 1
ATOM 1121 N N . SER A 1 144 ? -2.75 13.906 15.875 1 84.88 144 SER A N 1
ATOM 1122 C CA . SER A 1 144 ? -2.654 13.336 17.219 1 84.88 144 SER A CA 1
ATOM 1123 C C . SER A 1 144 ? -2.238 14.398 18.234 1 84.88 144 SER A C 1
ATOM 1125 O O . SER A 1 144 ? -2.445 14.219 19.438 1 84.88 144 SER A O 1
ATOM 1127 N N . GLY A 1 145 ? -1.681 15.422 17.812 1 80.25 145 GLY A N 1
ATOM 1128 C CA . GLY A 1 145 ? -1.211 16.453 18.719 1 80.25 145 GLY A CA 1
ATOM 1129 C C . GLY A 1 145 ? 0.225 16.25 19.172 1 80.25 145 GLY A C 1
ATOM 1130 O O . GLY A 1 145 ? 0.784 17.078 19.891 1 80.25 145 GLY A O 1
ATOM 1131 N N . PHE A 1 146 ? 0.841 15.234 18.719 1 83.12 146 PHE A N 1
ATOM 1132 C CA . PHE A 1 146 ? 2.182 14.906 19.188 1 83.12 146 PHE A CA 1
ATOM 1133 C C . PHE A 1 146 ? 3.23 15.32 18.156 1 83.12 146 PHE A C 1
ATOM 1135 O O . PHE A 1 146 ? 4.43 15.109 18.375 1 83.12 146 PHE A O 1
ATOM 1142 N N . GLY A 1 147 ? 2.797 15.984 17.172 1 90.44 147 GLY A N 1
ATOM 1143 C CA . GLY A 1 147 ? 3.736 16.328 16.109 1 90.44 147 GLY A CA 1
ATOM 1144 C C . GLY A 1 147 ? 4.367 17.688 16.297 1 90.44 147 GLY A C 1
ATOM 1145 O O . GLY A 1 147 ? 4.402 18.219 17.406 1 90.44 147 GLY A O 1
ATOM 1146 N N . ASN A 1 148 ? 5.012 18.188 15.25 1 96.75 148 ASN A N 1
ATOM 1147 C CA . ASN A 1 148 ? 5.781 19.438 15.273 1 96.75 148 ASN A CA 1
ATOM 1148 C C . ASN A 1 148 ? 5.223 20.469 14.297 1 96.75 148 ASN A C 1
ATOM 1150 O O . ASN A 1 148 ? 5.855 21.484 14.039 1 96.75 148 ASN A O 1
ATOM 1154 N N . PHE A 1 149 ? 4.07 20.172 13.789 1 98.12 149 PHE A N 1
ATOM 1155 C CA . PHE A 1 149 ? 3.568 21 12.703 1 98.12 149 PHE A CA 1
ATOM 1156 C C . PHE A 1 149 ? 2.369 21.812 13.164 1 98.12 149 PHE A C 1
ATOM 1158 O O . PHE A 1 149 ? 1.403 21.266 13.695 1 98.12 149 PHE A O 1
ATOM 1165 N N . LEU A 1 150 ? 2.449 23.094 12.945 1 98.5 150 LEU A N 1
ATOM 1166 C CA . LEU A 1 150 ? 1.38 24.047 13.242 1 98.5 150 LEU A CA 1
ATOM 1167 C C . LEU A 1 150 ? 1.065 24.906 12.023 1 98.5 150 LEU A C 1
ATOM 1169 O O . LEU A 1 150 ? 1.837 24.922 11.055 1 98.5 150 LEU A O 1
ATOM 1173 N N . ALA A 1 151 ? -0.067 25.547 12.094 1 98.75 151 ALA A N 1
ATOM 1174 C CA . ALA A 1 151 ? -0.48 26.547 11.125 1 98.75 151 ALA A CA 1
ATOM 1175 C C . ALA A 1 151 ? -1.213 27.703 11.812 1 98.75 151 ALA A C 1
ATOM 1177 O O . ALA A 1 151 ? -1.635 27.578 12.961 1 98.75 151 ALA A O 1
ATOM 1178 N N . PRO A 1 152 ? -1.244 28.859 11.102 1 98.75 152 PRO A N 1
ATOM 1179 C CA . PRO A 1 152 ? -2.158 29.875 11.633 1 98.75 152 PRO A CA 1
ATOM 1180 C C . PRO A 1 152 ? -3.572 29.344 11.844 1 98.75 152 PRO A C 1
ATOM 1182 O O . PRO A 1 152 ? -4.082 28.578 11.016 1 98.75 152 PRO A O 1
ATOM 1185 N N . ALA A 1 153 ? -4.094 29.703 13.023 1 98.44 153 ALA A N 1
ATOM 1186 C CA . ALA A 1 153 ? -5.434 29.219 13.352 1 98.44 153 ALA A CA 1
ATOM 1187 C C . ALA A 1 153 ? -6.414 29.5 12.219 1 98.44 153 ALA A C 1
ATOM 1189 O O . ALA A 1 153 ? -6.449 30.625 11.688 1 98.44 153 ALA A O 1
ATOM 1190 N N . GLY A 1 154 ? -7.121 28.469 11.805 1 97.94 154 GLY A N 1
ATOM 1191 C CA . GLY A 1 154 ? -8.18 28.656 10.82 1 97.94 154 GLY A CA 1
ATOM 1192 C C . GLY A 1 154 ? -7.73 28.344 9.406 1 97.94 154 GLY A C 1
ATOM 1193 O O . GLY A 1 154 ? -8.539 28.375 8.469 1 97.94 154 GLY A O 1
ATOM 1194 N N . THR A 1 155 ? -6.461 28.062 9.172 1 98.62 155 THR A N 1
ATOM 1195 C CA . THR A 1 155 ? -5.992 27.703 7.84 1 98.62 155 THR A CA 1
ATOM 1196 C C . THR A 1 155 ? -6.852 26.578 7.258 1 98.62 155 THR A C 1
ATOM 1198 O O . THR A 1 155 ? -7.074 25.562 7.906 1 98.62 155 THR A O 1
ATOM 1201 N N . PRO A 1 156 ? -7.387 26.766 6.074 1 98.62 156 PRO A N 1
ATOM 1202 C CA . PRO A 1 156 ? -8.211 25.719 5.465 1 98.62 156 PRO A CA 1
ATOM 1203 C C . PRO A 1 156 ? -7.477 24.391 5.355 1 98.62 156 PRO A C 1
ATOM 1205 O O . PRO A 1 156 ? -6.277 24.359 5.074 1 98.62 156 PRO A O 1
ATOM 1208 N N . TYR A 1 157 ? -8.211 23.328 5.535 1 98.44 157 TYR A N 1
ATOM 1209 C CA . TYR A 1 157 ? -7.609 22 5.527 1 98.44 157 TYR A CA 1
ATOM 1210 C C . TYR A 1 157 ? -6.934 21.719 4.191 1 98.44 157 TYR A C 1
ATOM 1212 O O . TYR A 1 157 ? -5.844 21.141 4.148 1 98.44 157 TYR A O 1
ATOM 1220 N N . ALA A 1 158 ? -7.555 22.156 3.041 1 98.19 158 ALA A N 1
ATOM 1221 C CA . ALA A 1 158 ? -7.02 21.906 1.703 1 98.19 158 ALA A CA 1
ATOM 1222 C C . ALA A 1 158 ? -5.66 22.578 1.529 1 98.19 158 ALA A C 1
ATOM 1224 O O . ALA A 1 158 ? -4.812 22.094 0.773 1 98.19 158 ALA A O 1
ATOM 1225 N N . GLN A 1 159 ? -5.453 23.578 2.24 1 98.62 159 GLN A N 1
ATOM 1226 C CA . GLN A 1 159 ? -4.207 24.328 2.109 1 98.62 159 GLN A CA 1
ATOM 1227 C C . GLN A 1 159 ? -3.102 23.703 2.961 1 98.62 159 GLN A C 1
ATOM 1229 O O . GLN A 1 159 ? -1.939 24.109 2.865 1 98.62 159 GLN A O 1
ATOM 1234 N N . ARG A 1 160 ? -3.441 22.734 3.742 1 98.31 160 ARG A N 1
ATOM 1235 C CA . ARG A 1 160 ? -2.492 22.109 4.656 1 98.31 160 ARG A CA 1
ATOM 1236 C C . ARG A 1 160 ? -1.825 20.906 4.008 1 98.31 160 ARG A C 1
ATOM 1238 O O . ARG A 1 160 ? -0.791 20.422 4.484 1 98.31 160 ARG A O 1
ATOM 1245 N N . ALA A 1 161 ? -2.432 20.328 2.998 1 97.56 161 ALA A N 1
ATOM 1246 C CA . ALA A 1 161 ? -1.896 19.219 2.232 1 97.56 161 ALA A CA 1
ATOM 1247 C C . ALA A 1 161 ? -1.499 18.062 3.152 1 97.56 161 ALA A C 1
ATOM 1249 O O . ALA A 1 161 ? -0.393 17.531 3.047 1 97.56 161 ALA A O 1
ATOM 1250 N N . ILE A 1 162 ? -2.352 17.688 4.078 1 97.88 162 ILE A N 1
ATOM 1251 C CA . ILE A 1 162 ? -2.172 16.547 4.965 1 97.88 162 ILE A CA 1
ATOM 1252 C C . ILE A 1 162 ? -3.227 15.477 4.656 1 97.88 162 ILE A C 1
ATOM 1254 O O . ILE A 1 162 ? -4.234 15.766 4.004 1 97.88 162 ILE A O 1
ATOM 1258 N N . PRO A 1 163 ? -2.992 14.273 5 1 97.88 163 PRO A N 1
ATOM 1259 C CA . PRO A 1 163 ? -3.887 13.195 4.574 1 97.88 163 PRO A CA 1
ATOM 1260 C C . PRO A 1 163 ? -5.25 13.25 5.262 1 97.88 163 PRO A C 1
ATOM 1262 O O . PRO A 1 163 ? -5.387 13.883 6.316 1 97.88 163 PRO A O 1
ATOM 1265 N N . PRO A 1 164 ? -6.254 12.539 4.68 1 98.25 164 PRO A N 1
ATOM 1266 C CA . PRO A 1 164 ? -7.594 12.508 5.27 1 98.25 164 PRO A CA 1
ATOM 1267 C C . PRO A 1 164 ? -7.598 11.969 6.699 1 98.25 164 PRO A C 1
ATOM 1269 O O . PRO A 1 164 ? -8.422 12.391 7.52 1 98.25 164 PRO A O 1
ATOM 1272 N N . SER A 1 165 ? -6.641 11.102 7.051 1 97.5 165 SER A N 1
ATOM 1273 C CA . SER A 1 165 ? -6.648 10.422 8.336 1 97.5 165 SER A CA 1
ATOM 1274 C C . SER A 1 165 ? -6.297 11.375 9.477 1 97.5 165 SER A C 1
ATOM 1276 O O . SER A 1 165 ? -6.496 11.055 10.648 1 97.5 165 SER A O 1
ATOM 1278 N N . ASN A 1 166 ? -5.781 12.57 9.109 1 97.5 166 ASN A N 1
ATOM 1279 C CA . ASN A 1 166 ? -5.488 13.555 10.148 1 97.5 166 ASN A CA 1
ATOM 1280 C C . ASN A 1 166 ? -6.77 14.133 10.742 1 97.5 166 ASN A C 1
ATOM 1282 O O . ASN A 1 166 ? -6.73 14.797 11.781 1 97.5 166 ASN A O 1
ATOM 1286 N N . LEU A 1 167 ? -7.898 13.828 10.141 1 97.81 167 LEU A N 1
ATOM 1287 C CA . LEU A 1 167 ? -9.195 14.273 10.641 1 97.81 167 LEU A CA 1
ATOM 1288 C C . LEU A 1 167 ? -9.805 13.227 11.57 1 97.81 167 LEU A C 1
ATOM 1290 O O . LEU A 1 167 ? -10.844 13.477 12.188 1 97.81 167 LEU A O 1
ATOM 1294 N N . ASP A 1 168 ? -9.164 12.047 11.648 1 97 168 ASP A N 1
ATOM 1295 C CA . ASP A 1 168 ? -9.68 11.016 12.547 1 97 168 ASP A CA 1
ATOM 1296 C C . ASP A 1 168 ? -9.547 11.438 14.008 1 97 168 ASP A C 1
ATOM 1298 O O . ASP A 1 168 ? -8.477 11.875 14.438 1 97 168 ASP A O 1
ATOM 1302 N N . SER A 1 169 ? -10.617 11.281 14.742 1 94.19 169 SER A N 1
ATOM 1303 C CA . SER A 1 169 ? -10.562 11.57 16.172 1 94.19 169 SER A CA 1
ATOM 1304 C C . SER A 1 169 ? -9.859 10.461 16.938 1 94.19 169 SER A C 1
ATOM 1306 O O . SER A 1 169 ? -10.211 9.289 16.812 1 94.19 169 SER A O 1
ATOM 1308 N N . TYR A 1 170 ? -8.945 10.898 17.75 1 89.5 170 TYR A N 1
ATOM 1309 C CA . TYR A 1 170 ? -8.227 9.938 18.578 1 89.5 170 TYR A CA 1
ATOM 1310 C C . TYR A 1 170 ? -8.781 9.922 20 1 89.5 170 TYR A C 1
ATOM 1312 O O . TYR A 1 170 ? -8.727 8.898 20.688 1 89.5 170 TYR A O 1
ATOM 1320 N N . VAL A 1 171 ? -9.172 11.07 20.375 1 88.19 171 VAL A N 1
ATOM 1321 C CA . VAL A 1 171 ? -9.781 11.219 21.688 1 88.19 171 VAL A CA 1
ATOM 1322 C C . VAL A 1 171 ? -11.047 12.062 21.578 1 88.19 171 VAL A C 1
ATOM 1324 O O . VAL A 1 171 ? -11.18 12.883 20.672 1 88.19 171 VAL A O 1
ATOM 1327 N N . GLU A 1 172 ? -11.953 11.945 22.516 1 89.5 172 GLU A N 1
ATOM 1328 C CA . GLU A 1 172 ? -13.242 12.625 22.484 1 89.5 172 GLU A CA 1
ATOM 1329 C C . GLU A 1 172 ? -13.078 14.133 22.656 1 89.5 172 GLU A C 1
ATOM 1331 O O . GLU A 1 172 ? -13.852 14.914 22.109 1 89.5 172 GLU A O 1
ATOM 1336 N N . GLN A 1 173 ? -12.125 14.516 23.359 1 89.12 173 GLN A N 1
ATOM 1337 C CA . GLN A 1 173 ? -11.906 15.914 23.719 1 89.12 173 GLN A CA 1
ATOM 1338 C C . GLN A 1 173 ? -11.594 16.766 22.5 1 89.12 173 GLN A C 1
ATOM 1340 O O . GLN A 1 173 ? -11.812 17.969 22.5 1 89.12 173 GLN A O 1
ATOM 1345 N N . TYR A 1 174 ? -11.039 16.109 21.484 1 91.38 174 TYR A N 1
ATOM 1346 C CA . TYR A 1 174 ? -10.641 16.828 20.281 1 91.38 174 TYR A CA 1
ATOM 1347 C C . TYR A 1 174 ? -11.289 16.234 19.031 1 91.38 174 TYR A C 1
ATOM 1349 O O . TYR A 1 174 ? -10.633 15.547 18.25 1 91.38 174 TYR A O 1
ATOM 1357 N N . PRO A 1 175 ? -12.562 16.578 18.812 1 92.5 175 PRO A N 1
ATOM 1358 C CA . PRO A 1 175 ? -13.219 16.062 17.609 1 92.5 175 PRO A CA 1
ATOM 1359 C C . PRO A 1 175 ? -12.484 16.438 16.328 1 92.5 175 PRO A C 1
ATOM 1361 O O . PRO A 1 175 ? -11.93 17.531 16.219 1 92.5 175 PRO A O 1
ATOM 1364 N N . PHE A 1 176 ? -12.398 15.438 15.414 1 96.12 176 PHE A N 1
ATOM 1365 C CA . PHE A 1 176 ? -11.75 15.57 14.117 1 96.12 176 PHE A CA 1
ATOM 1366 C C . PHE A 1 176 ? -10.281 15.945 14.281 1 96.12 176 PHE A C 1
ATOM 1368 O O . PHE A 1 176 ? -9.68 16.516 13.375 1 96.12 176 PHE A O 1
ATOM 1375 N N . SER A 1 177 ? -9.812 15.742 15.516 1 96 177 SER A N 1
ATOM 1376 C CA . SER A 1 177 ? -8.406 15.898 15.875 1 96 177 SER A CA 1
ATOM 1377 C C . SER A 1 177 ? -7.934 17.328 15.641 1 96 177 SER A C 1
ATOM 1379 O O . SER A 1 177 ? -6.812 17.547 15.18 1 96 177 SER A O 1
ATOM 1381 N N . TYR A 1 178 ? -8.82 18.234 15.859 1 97 178 TYR A N 1
ATOM 1382 C CA . TYR A 1 178 ? -8.477 19.641 15.789 1 97 178 TYR A CA 1
ATOM 1383 C C . TYR A 1 178 ? -8.023 20.172 17.141 1 97 178 TYR A C 1
ATOM 1385 O O . TYR A 1 178 ? -8.719 19.984 18.156 1 97 178 TYR A O 1
ATOM 1393 N N . HIS A 1 179 ? -6.867 20.828 17.203 1 96.69 179 HIS A N 1
ATOM 1394 C CA . HIS A 1 179 ? -6.324 21.484 18.391 1 96.69 179 HIS A CA 1
ATOM 1395 C C . HIS A 1 179 ? -6.066 22.969 18.141 1 9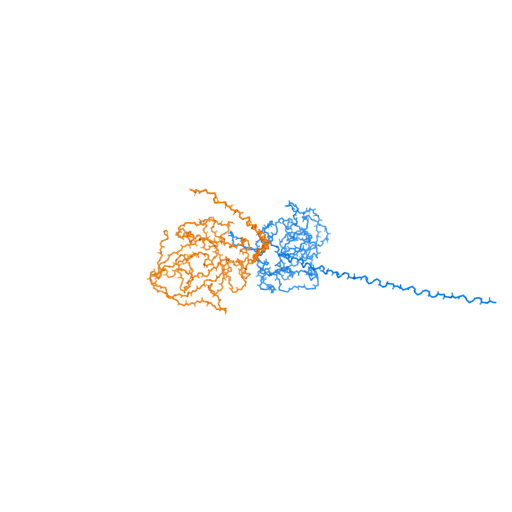6.69 179 HIS A C 1
ATOM 1397 O O . HIS A 1 179 ? -5.453 23.328 17.141 1 96.69 179 HIS A O 1
ATOM 1403 N N . LEU A 1 180 ? -6.551 23.703 18.984 1 97.19 180 LEU A N 1
ATOM 1404 C CA . LEU A 1 180 ? -6.328 25.141 18.953 1 97.19 180 LEU A CA 1
ATOM 1405 C C . LEU A 1 180 ? -5.469 25.594 20.125 1 97.19 180 LEU A C 1
ATOM 1407 O O . LEU A 1 180 ? -5.691 25.156 21.266 1 97.19 180 LEU A O 1
ATOM 1411 N N . TYR A 1 181 ? -4.469 26.453 19.844 1 97.75 181 TYR A N 1
ATOM 1412 C CA . TYR A 1 181 ? -3.559 26.922 20.875 1 97.75 181 TYR A CA 1
ATOM 1413 C C . TYR A 1 181 ? -3.373 28.438 20.797 1 97.75 181 TYR A C 1
ATOM 1415 O O . TYR A 1 181 ? -3.498 29.031 19.734 1 97.75 181 TYR A O 1
ATOM 1423 N N . ARG A 1 182 ? -3.047 28.953 21.953 1 98.69 182 ARG A N 1
ATOM 1424 C CA . ARG A 1 182 ? -2.572 30.328 22.047 1 98.69 182 ARG A CA 1
ATOM 1425 C C . ARG A 1 182 ? -1.116 30.375 22.516 1 98.69 182 ARG A C 1
ATOM 1427 O O . ARG A 1 182 ? -0.738 29.688 23.469 1 98.69 182 ARG A O 1
ATOM 1434 N N . VAL A 1 183 ? -0.328 31.156 21.766 1 98.81 183 VAL A N 1
ATOM 1435 C CA . VAL A 1 183 ? 1.062 31.312 22.172 1 98.81 183 VAL A CA 1
ATOM 1436 C C . VAL A 1 183 ? 1.118 32.062 23.516 1 98.81 183 VAL A C 1
ATOM 1438 O O . VAL A 1 183 ? 0.623 33.188 23.609 1 98.81 183 VAL A O 1
ATOM 1441 N N . HIS A 1 184 ? 1.641 31.438 24.5 1 98.69 184 HIS A N 1
ATOM 1442 C CA . HIS A 1 184 ? 1.768 32.031 25.828 1 98.69 184 HIS A CA 1
ATOM 1443 C C . HIS A 1 184 ? 3.105 32.75 25.984 1 98.69 184 HIS A C 1
ATOM 1445 O O . HIS A 1 184 ? 3.164 33.844 26.531 1 98.69 184 HIS A O 1
ATOM 1451 N N . GLU A 1 185 ? 4.148 32.125 25.578 1 98.12 185 GLU A N 1
ATOM 1452 C CA . GLU A 1 185 ? 5.496 32.656 25.5 1 98.12 185 GLU A CA 1
ATOM 1453 C C . GLU A 1 185 ? 6.051 32.562 24.078 1 98.12 185 GLU A C 1
ATOM 1455 O O . GLU A 1 185 ? 5.945 31.5 23.438 1 98.12 185 GLU A O 1
ATOM 1460 N N . PRO A 1 186 ? 6.641 33.625 23.641 1 98.19 186 PRO A N 1
ATOM 1461 C CA . PRO A 1 186 ? 7.172 33.562 22.266 1 98.19 186 PRO A CA 1
ATOM 1462 C C . PRO A 1 186 ? 8.203 32.469 22.078 1 98.19 186 PRO A C 1
ATOM 1464 O O . PRO A 1 186 ? 8.977 32.156 23 1 98.19 186 PRO A O 1
ATOM 1467 N N . PHE A 1 187 ? 8.258 31.859 20.938 1 98.12 187 PHE A N 1
ATOM 1468 C CA . PHE A 1 187 ? 9.266 30.875 20.547 1 98.12 187 PHE A CA 1
ATOM 1469 C C . PHE A 1 187 ? 9.469 30.875 19.047 1 98.12 187 PHE A C 1
ATOM 1471 O O . PHE A 1 187 ? 8.625 31.391 18.297 1 98.12 187 PHE A O 1
ATOM 1478 N N . THR A 1 188 ? 10.562 30.375 18.625 1 98.19 188 THR A N 1
ATOM 1479 C CA . THR A 1 188 ? 10.922 30.422 17.219 1 98.19 188 THR A CA 1
ATOM 1480 C C . THR A 1 188 ? 10.492 29.141 16.5 1 98.19 188 THR A C 1
ATOM 1482 O O . THR A 1 188 ? 10.445 28.062 17.109 1 98.19 188 THR A O 1
ATOM 1485 N N . VAL A 1 189 ? 10.117 29.297 15.234 1 98.81 189 VAL A N 1
ATOM 1486 C CA . VAL A 1 189 ? 9.719 28.188 14.367 1 98.81 189 VAL A CA 1
ATOM 1487 C C . VAL A 1 189 ? 10.305 28.391 12.969 1 98.81 189 VAL A C 1
ATOM 1489 O O . VAL A 1 189 ? 10.758 29.484 12.633 1 98.81 189 VAL A O 1
ATOM 1492 N N . ARG A 1 190 ? 10.391 27.297 12.234 1 98.81 190 ARG A N 1
ATOM 1493 C CA . ARG A 1 190 ? 10.578 27.391 10.789 1 98.81 190 ARG A CA 1
ATOM 1494 C C . ARG A 1 190 ? 9.234 27.578 10.078 1 98.81 190 ARG A C 1
ATOM 1496 O O . ARG A 1 190 ? 8.305 26.797 10.297 1 98.81 190 ARG A O 1
ATOM 1503 N N . ALA A 1 191 ? 9.141 28.672 9.305 1 98.88 191 ALA A N 1
ATOM 1504 C CA . ALA A 1 191 ? 7.879 29.016 8.656 1 98.88 191 ALA A CA 1
ATOM 1505 C C . ALA A 1 191 ? 8.031 29.047 7.141 1 98.88 191 ALA A C 1
ATOM 1507 O O . ALA A 1 191 ? 9.055 29.5 6.621 1 98.88 191 ALA A O 1
ATOM 1508 N N . GLY A 1 192 ? 7.016 28.531 6.434 1 98.88 192 GLY A N 1
ATOM 1509 C CA . GLY A 1 192 ? 7.027 28.578 4.977 1 98.88 192 GLY A CA 1
ATOM 1510 C C . GLY A 1 192 ? 5.816 27.906 4.352 1 98.88 192 GLY A C 1
ATOM 1511 O O . GLY A 1 192 ? 4.953 27.391 5.059 1 98.88 192 GLY A O 1
ATOM 1512 N N . PRO A 1 193 ? 5.715 28 3.029 1 98.88 193 PRO A N 1
ATOM 1513 C CA . PRO A 1 193 ? 4.559 27.422 2.33 1 98.88 193 PRO A CA 1
ATOM 1514 C C . PRO A 1 193 ? 4.582 25.906 2.291 1 98.88 193 PRO A C 1
ATOM 1516 O O . PRO A 1 193 ? 5.648 25.297 2.152 1 98.88 193 PRO A O 1
ATOM 1519 N N . ILE A 1 194 ? 3.408 25.391 2.42 1 98.81 194 ILE A N 1
ATOM 1520 C CA . ILE A 1 194 ? 3.221 23.953 2.412 1 98.81 194 ILE A CA 1
ATOM 1521 C C . ILE A 1 194 ? 3.23 23.438 0.974 1 98.81 194 ILE A C 1
ATOM 1523 O O . ILE A 1 194 ? 2.58 24.016 0.098 1 98.81 194 ILE A O 1
ATOM 1527 N N . ARG A 1 195 ? 3.934 22.406 0.724 1 98.38 195 ARG A N 1
ATOM 1528 C CA . ARG A 1 195 ? 3.992 21.797 -0.599 1 98.38 195 ARG A CA 1
ATOM 1529 C C . ARG A 1 195 ? 2.674 21.109 -0.945 1 98.38 195 ARG A C 1
ATOM 1531 O O . ARG A 1 195 ? 2.084 20.438 -0.107 1 98.38 195 ARG A O 1
ATOM 1538 N N . PRO A 1 196 ? 2.148 21.266 -2.217 1 97.44 196 PRO A N 1
ATOM 1539 C CA . PRO A 1 196 ? 0.998 20.453 -2.619 1 97.44 196 PRO A CA 1
ATOM 1540 C C . PRO A 1 196 ? 1.243 18.969 -2.449 1 97.44 196 PRO A C 1
ATOM 1542 O O . PRO A 1 196 ? 2.297 18.453 -2.846 1 97.44 196 PRO A O 1
ATOM 1545 N N . TRP A 1 197 ? 0.386 18.312 -1.824 1 97.31 197 TRP A N 1
ATOM 1546 C CA . TRP A 1 197 ? 0.499 16.891 -1.515 1 97.31 197 TRP A CA 1
ATOM 1547 C C . TRP A 1 197 ? -0.863 16.297 -1.164 1 97.31 197 TRP A C 1
ATOM 1549 O O . TRP A 1 197 ? -1.781 17.016 -0.777 1 97.31 197 TRP A O 1
ATOM 1559 N N . PHE A 1 198 ? -1.073 15.016 -1.344 1 97.31 198 PHE A N 1
ATOM 1560 C CA . PHE A 1 198 ? -2.303 14.297 -1.028 1 97.31 198 PHE A CA 1
ATOM 1561 C C . PHE A 1 198 ? -3.465 14.82 -1.86 1 97.31 198 PHE A C 1
ATOM 1563 O O . PHE A 1 198 ? -4.594 14.906 -1.374 1 97.31 198 PHE A O 1
ATOM 1570 N N . GLY A 1 199 ? -3.127 15.273 -3.023 1 95.19 199 GLY A N 1
ATOM 1571 C CA . GLY A 1 199 ? -4.141 15.766 -3.941 1 95.19 199 GLY A CA 1
ATOM 1572 C C . GLY A 1 199 ? -4.672 17.141 -3.564 1 95.19 199 GLY A C 1
ATOM 1573 O O . GLY A 1 199 ? -5.684 17.578 -4.102 1 95.19 199 GLY A O 1
ATOM 1574 N N . GLN A 1 200 ? -4.07 17.734 -2.568 1 97.25 200 GLN A N 1
ATOM 1575 C CA . GLN A 1 200 ? -4.512 19.047 -2.115 1 97.25 200 GLN A CA 1
ATOM 1576 C C . GLN A 1 200 ? -3.59 20.156 -2.629 1 97.25 200 GLN A C 1
ATOM 1578 O O . GLN A 1 200 ? -2.393 19.922 -2.816 1 97.25 200 GLN A O 1
ATOM 1583 N N . PRO A 1 201 ? -4.121 21.312 -2.822 1 96.5 201 PRO A N 1
ATOM 1584 C CA . PRO A 1 201 ? -3.32 22.406 -3.381 1 96.5 201 PRO A CA 1
ATOM 1585 C C . PRO A 1 201 ? -2.178 22.828 -2.461 1 96.5 201 PRO A C 1
ATOM 1587 O O . PRO A 1 201 ? -1.131 23.281 -2.936 1 96.5 201 PRO A O 1
ATOM 1590 N N . GLY A 1 202 ? -2.352 22.688 -1.153 1 98.12 202 GLY A N 1
ATOM 1591 C CA . GLY A 1 202 ? -1.334 23.203 -0.248 1 98.12 202 GLY A CA 1
ATOM 1592 C C . GLY A 1 202 ? -1.179 24.719 -0.314 1 98.12 202 GLY A C 1
ATOM 1593 O O . GLY A 1 202 ? -2.172 25.438 -0.324 1 98.12 202 GLY A O 1
ATOM 1594 N N . LEU A 1 203 ? 0.003 25.094 -0.116 1 98.56 203 LEU A N 1
ATOM 1595 C CA . LEU A 1 203 ? 0.449 26.469 -0.258 1 98.56 203 LEU A CA 1
ATOM 1596 C C . LEU A 1 203 ? -0.042 27.328 0.909 1 98.56 203 LEU A C 1
ATOM 1598 O O . LEU A 1 203 ? 0.12 28.547 0.901 1 98.56 203 LEU A O 1
ATOM 1602 N N . GLY A 1 204 ? -0.71 26.75 1.92 1 98.81 204 GLY A N 1
ATOM 1603 C CA . GLY A 1 204 ? -0.85 27.453 3.189 1 98.81 204 GLY A CA 1
ATOM 1604 C C . GLY A 1 204 ? 0.471 27.656 3.908 1 98.81 204 GLY A C 1
ATOM 1605 O O . GLY A 1 204 ? 1.492 27.094 3.51 1 98.81 204 GLY A O 1
ATOM 1606 N N . LEU A 1 205 ? 0.357 28.422 4.914 1 98.81 205 LEU A N 1
ATOM 1607 C CA . LEU A 1 205 ? 1.524 28.641 5.762 1 98.81 205 LEU A CA 1
ATOM 1608 C C . LEU A 1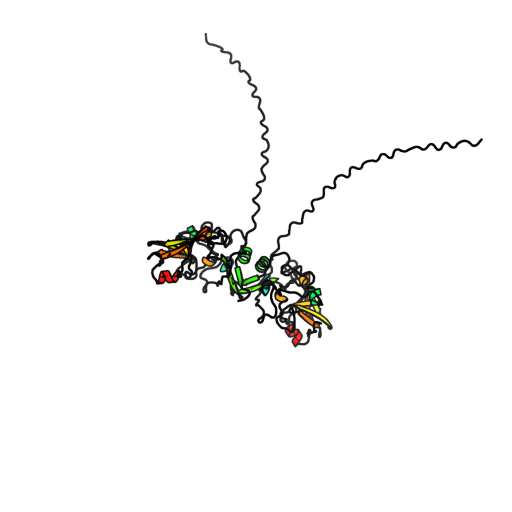 205 ? 1.598 27.594 6.867 1 98.81 205 LEU A C 1
ATOM 1610 O O . LEU A 1 205 ? 0.585 27.266 7.496 1 98.81 205 LEU A O 1
ATOM 1614 N N . GLN A 1 206 ? 2.805 27 7.031 1 98.75 206 GLN A N 1
ATOM 1615 C CA . GLN A 1 206 ? 3 26.109 8.172 1 98.75 206 GLN A CA 1
ATOM 1616 C C . GLN A 1 206 ? 4.145 26.578 9.055 1 98.75 206 GLN A C 1
ATOM 1618 O O . GLN A 1 206 ? 5.023 27.312 8.602 1 98.75 206 GLN A O 1
ATOM 1623 N N . TYR A 1 207 ? 4.066 26.188 10.312 1 98.88 207 TYR A N 1
ATOM 1624 C CA . TYR A 1 207 ? 5.117 26.359 11.312 1 98.88 207 TYR A CA 1
ATOM 1625 C C . TYR A 1 207 ? 5.645 25.016 11.789 1 98.88 207 TYR A C 1
ATOM 1627 O O . TYR A 1 207 ? 4.871 24.156 12.211 1 98.88 207 TYR A O 1
ATOM 1635 N N . VAL A 1 208 ? 6.957 24.844 11.656 1 98.75 208 VAL A N 1
ATOM 1636 C CA . VAL A 1 208 ? 7.578 23.625 12.164 1 98.75 208 VAL A CA 1
ATOM 1637 C C . VAL A 1 208 ? 8.375 23.938 13.422 1 98.75 208 VAL A C 1
ATOM 1639 O O . VAL A 1 208 ? 9.25 24.812 13.414 1 98.75 208 VAL A O 1
ATOM 1642 N N . THR A 1 209 ? 8.023 23.25 14.453 1 98.25 209 THR A N 1
ATOM 1643 C CA . THR A 1 209 ? 8.688 23.438 15.734 1 98.25 209 THR A CA 1
ATOM 1644 C C . THR A 1 209 ? 9.805 22.422 15.938 1 98.25 209 THR A C 1
ATOM 1646 O O . THR A 1 209 ? 9.797 21.359 15.312 1 98.25 209 THR A O 1
ATOM 1649 N N . THR A 1 210 ? 10.805 22.781 16.75 1 95.5 210 THR A N 1
ATOM 1650 C CA . THR A 1 210 ? 11.828 21.812 17.125 1 95.5 210 THR A CA 1
ATOM 1651 C C . THR A 1 210 ? 11.352 20.938 18.297 1 95.5 210 THR A C 1
ATOM 1653 O O . THR A 1 210 ? 11.375 19.703 18.203 1 95.5 210 THR A O 1
ATOM 1656 N N . PRO A 1 211 ? 10.945 21.656 19.406 1 95.75 211 PRO A N 1
ATOM 1657 C CA . PRO A 1 211 ? 10.227 20.797 20.359 1 95.75 211 PRO A CA 1
ATOM 1658 C C . PRO A 1 211 ? 8.875 20.328 19.828 1 95.75 211 PRO A C 1
ATOM 1660 O O . PRO A 1 211 ? 8.266 21.016 19 1 95.75 211 PRO A O 1
ATOM 1663 N N . SER A 1 212 ? 8.422 19.281 20.328 1 96.75 212 SER A N 1
ATOM 1664 C CA . SER A 1 212 ? 7.082 18.828 19.938 1 96.75 212 SER A CA 1
ATOM 1665 C C . SER A 1 212 ? 6.012 19.797 20.469 1 96.75 212 SER A C 1
ATOM 1667 O O . SER A 1 212 ? 6.246 20.516 21.422 1 96.75 212 SER A O 1
ATOM 1669 N N . VAL A 1 213 ? 4.891 19.734 19.766 1 97.25 213 VAL A N 1
ATOM 1670 C CA . VAL A 1 213 ? 3.771 20.562 20.219 1 97.25 213 VAL A CA 1
ATOM 1671 C C . VAL A 1 213 ? 3.391 20.156 21.641 1 97.25 213 VAL A C 1
ATOM 1673 O O . VAL A 1 213 ? 3.115 21.031 22.484 1 97.25 213 VAL A O 1
ATOM 1676 N N . ALA A 1 214 ? 3.408 18.891 21.938 1 95.38 214 ALA A N 1
ATOM 1677 C CA . ALA A 1 214 ? 3.125 18.406 23.281 1 95.38 214 ALA A CA 1
ATOM 1678 C C . ALA A 1 214 ? 4.098 19.016 24.297 1 95.38 214 ALA A C 1
ATOM 1680 O O . ALA A 1 214 ? 3.695 19.391 25.391 1 95.38 214 ALA A O 1
ATOM 1681 N N . ASP A 1 215 ? 5.355 19.078 23.938 1 97.25 215 ASP A N 1
ATOM 1682 C CA . ASP A 1 215 ? 6.371 19.656 24.812 1 97.25 215 ASP A CA 1
ATOM 1683 C C . ASP A 1 215 ? 6.113 21.156 25.031 1 97.25 215 ASP A C 1
ATOM 1685 O O . ASP A 1 215 ? 6.316 21.672 26.125 1 97.25 215 ASP A O 1
ATOM 1689 N N . LEU A 1 216 ? 5.727 21.812 23.953 1 98 216 LEU A N 1
ATOM 1690 C CA . LEU A 1 216 ? 5.449 23.234 24.031 1 98 216 LEU A CA 1
ATOM 1691 C C . LEU A 1 216 ? 4.258 23.5 24.953 1 98 216 LEU A C 1
ATOM 1693 O O . LEU A 1 216 ? 4.219 24.516 25.641 1 98 216 LEU A O 1
ATOM 1697 N N . VAL A 1 217 ? 3.309 22.641 24.953 1 96.81 217 VAL A N 1
ATOM 1698 C CA . VAL A 1 217 ? 2.16 22.75 25.844 1 96.81 217 VAL A CA 1
ATOM 1699 C C . VAL A 1 217 ? 2.594 22.484 27.281 1 96.81 217 VAL A C 1
ATOM 1701 O O . VAL A 1 217 ? 2.27 23.266 28.188 1 96.81 217 VAL A O 1
ATOM 1704 N N . SER A 1 218 ? 3.367 21.422 27.469 1 96.69 218 SER A N 1
ATOM 1705 C CA . SER A 1 218 ? 3.811 21.031 28.797 1 96.69 218 SER A CA 1
ATOM 1706 C C . SER A 1 218 ? 4.695 22.109 29.422 1 96.69 218 SER A C 1
ATOM 1708 O O . SER A 1 218 ? 4.68 22.312 30.641 1 96.69 218 SER A O 1
ATOM 1710 N N . SER A 1 219 ? 5.469 22.781 28.594 1 97.31 219 SER A N 1
ATOM 1711 C CA . SER A 1 219 ? 6.371 23.828 29.094 1 97.31 219 SER A CA 1
ATOM 1712 C C . SER A 1 219 ? 5.688 25.188 29.125 1 97.31 219 SER A C 1
ATOM 1714 O O . SER A 1 219 ? 6.336 26.203 29.359 1 97.31 219 SER A O 1
ATOM 1716 N N . HIS A 1 220 ? 4.469 25.281 28.703 1 96.88 220 HIS A N 1
ATOM 1717 C CA . HIS A 1 220 ? 3.607 26.453 28.812 1 96.88 220 HIS A CA 1
ATOM 1718 C C . HIS A 1 220 ? 4.012 27.516 27.797 1 96.88 220 HIS A C 1
ATOM 1720 O O . HIS A 1 220 ? 3.824 28.703 28.031 1 96.88 220 HIS A O 1
ATOM 1726 N N . HIS A 1 221 ? 4.637 27.094 26.734 1 98.25 221 HIS A N 1
ATOM 1727 C CA . HIS A 1 221 ? 4.809 27.984 25.578 1 98.25 221 HIS A CA 1
ATOM 1728 C C . HIS A 1 221 ? 3.518 28.094 24.766 1 98.25 221 HIS A C 1
ATOM 1730 O O . HIS A 1 221 ? 3.275 29.109 24.125 1 98.25 221 HIS A O 1
ATOM 1736 N N . LEU A 1 222 ? 2.754 27.031 24.75 1 98.19 222 LEU A N 1
ATOM 1737 C CA . LEU A 1 222 ? 1.427 26.984 24.156 1 98.19 222 LEU A CA 1
ATOM 1738 C C . LEU A 1 222 ? 0.367 26.656 25.203 1 98.19 222 LEU A C 1
ATOM 1740 O O . LEU A 1 222 ? 0.59 25.828 26.078 1 98.19 222 LEU A O 1
ATOM 1744 N N . ASP A 1 223 ? -0.785 27.297 25.125 1 97.75 223 ASP A N 1
ATOM 1745 C CA . ASP A 1 223 ? -1.961 26.969 25.922 1 97.75 223 ASP A CA 1
ATOM 1746 C C . ASP A 1 223 ? -3.102 26.469 25.047 1 97.75 223 ASP A C 1
ATOM 1748 O O . ASP A 1 223 ? -3.455 27.109 24.047 1 97.75 223 ASP A O 1
ATOM 1752 N N . ALA A 1 224 ? -3.664 25.359 25.438 1 95.25 224 ALA A N 1
ATOM 1753 C CA . ALA A 1 224 ? -4.82 24.844 24.703 1 95.25 224 ALA A CA 1
ATOM 1754 C C . ALA A 1 224 ? -6.023 25.766 24.859 1 95.25 224 ALA A C 1
ATOM 1756 O O . ALA A 1 224 ? -6.281 26.281 25.953 1 95.25 224 ALA A O 1
ATOM 1757 N N . VAL A 1 225 ? -6.676 26.031 23.781 1 94.38 225 VAL A N 1
ATOM 1758 C CA . VAL A 1 225 ? -7.887 26.844 23.75 1 94.38 225 VAL A CA 1
ATOM 1759 C C . VAL A 1 225 ? -9.086 25.984 23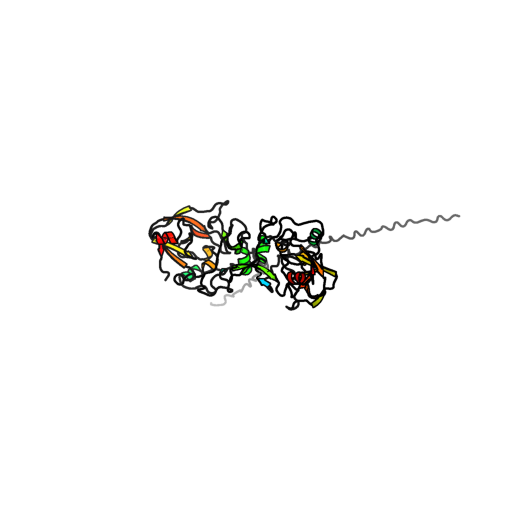.359 1 94.38 225 VAL A C 1
ATOM 1761 O O . VAL A 1 225 ? -9.023 25.234 22.375 1 94.38 225 VAL A O 1
ATOM 1764 N N . PRO A 1 226 ? -10.156 26 24.109 1 87.31 226 PRO A N 1
ATOM 1765 C CA . PRO A 1 226 ? -11.344 25.25 23.703 1 87.31 226 PRO A CA 1
ATOM 1766 C C . PRO A 1 226 ? -11.898 25.703 22.359 1 87.31 226 PRO A C 1
ATOM 1768 O O . PRO A 1 226 ? -11.875 26.891 22.047 1 87.31 226 PRO A O 1
ATOM 1771 N N . VAL A 1 227 ? -12.242 24.688 21.578 1 77.62 227 VAL A N 1
ATOM 1772 C CA . VAL A 1 227 ? -12.789 24.969 20.25 1 77.62 227 VAL A CA 1
ATOM 1773 C C . VAL A 1 227 ? -14.305 25.125 20.344 1 77.62 227 VAL A C 1
ATOM 1775 O O . VAL A 1 227 ? -14.992 24.266 20.875 1 77.62 227 VAL A O 1
ATOM 1778 N N . THR A 1 228 ? -14.922 26.312 20.5 1 62.66 228 THR A N 1
ATOM 1779 C CA . THR A 1 228 ? -16.359 26.562 20.609 1 62.66 228 THR A CA 1
ATOM 1780 C C . THR A 1 228 ? -17 26.594 19.219 1 62.66 228 THR A C 1
ATOM 1782 O O . THR A 1 228 ? -16.375 27.016 18.25 1 62.66 228 THR A O 1
ATOM 1785 N N . MET B 1 1 ? 22.328 -11.586 -105.625 1 27.39 1 MET B N 1
ATOM 1786 C CA . MET B 1 1 ? 21.422 -10.438 -105.625 1 27.39 1 MET B CA 1
ATOM 1787 C C . MET B 1 1 ? 20.922 -10.188 -104.188 1 27.39 1 MET B C 1
ATOM 1789 O O . MET B 1 1 ? 19.969 -10.82 -103.75 1 27.39 1 MET B O 1
ATOM 1793 N N . ARG B 1 2 ? 21.797 -9.711 -103.25 1 24.08 2 ARG B N 1
ATOM 1794 C CA . ARG B 1 2 ? 22.062 -9.742 -101.812 1 24.08 2 ARG B CA 1
ATOM 1795 C C . ARG B 1 2 ? 21.125 -8.789 -101.062 1 24.08 2 ARG B C 1
ATOM 1797 O O . ARG B 1 2 ? 20.625 -9.109 -100 1 24.08 2 ARG B O 1
ATOM 1804 N N . VAL B 1 3 ? 21.047 -7.562 -101.625 1 22.86 3 VAL B N 1
ATOM 1805 C CA . VAL B 1 3 ? 21.375 -6.52 -100.625 1 22.86 3 VAL B CA 1
ATOM 1806 C C . VAL B 1 3 ? 20.188 -6.285 -99.75 1 22.86 3 VAL B C 1
ATOM 1808 O O . VAL B 1 3 ? 20.281 -6.488 -98.5 1 22.86 3 VAL B O 1
ATOM 1811 N N . LEU B 1 4 ? 19.609 -4.996 -99.812 1 25.44 4 LEU B N 1
ATOM 1812 C CA . LEU B 1 4 ? 19.516 -3.844 -98.938 1 25.44 4 LEU B CA 1
ATOM 1813 C C . LEU B 1 4 ? 18.141 -3.77 -98.25 1 25.44 4 LEU B C 1
ATOM 1815 O O . LEU B 1 4 ? 17.156 -3.451 -98.938 1 25.44 4 LEU B O 1
ATOM 1819 N N . ARG B 1 5 ? 17.672 -4.781 -97.562 1 29.17 5 ARG B N 1
ATOM 1820 C CA . ARG B 1 5 ? 16.328 -4.77 -97 1 29.17 5 ARG B CA 1
ATOM 1821 C C . ARG B 1 5 ? 16.141 -3.604 -96 1 29.17 5 ARG B C 1
ATOM 1823 O O . ARG B 1 5 ? 16.906 -3.473 -95.062 1 29.17 5 ARG B O 1
ATOM 1830 N N . ALA B 1 6 ? 15.805 -2.365 -96.562 1 28.28 6 ALA B N 1
ATOM 1831 C CA . ALA B 1 6 ? 15.648 -1.094 -95.875 1 28.28 6 ALA B CA 1
ATOM 1832 C C . ALA B 1 6 ? 14.719 -1.239 -94.688 1 28.28 6 ALA B C 1
ATOM 1834 O O . ALA B 1 6 ? 13.609 -1.762 -94.812 1 28.28 6 ALA B O 1
ATOM 1835 N N . LEU B 1 7 ? 15.211 -1.127 -93.438 1 28.52 7 LEU B N 1
ATOM 1836 C CA . LEU B 1 7 ? 14.859 -1.243 -92 1 28.52 7 LEU B CA 1
ATOM 1837 C C . LEU B 1 7 ? 13.93 -0.112 -91.625 1 28.52 7 LEU B C 1
ATOM 1839 O O . LEU B 1 7 ? 14.352 1.045 -91.5 1 28.52 7 LEU B O 1
ATOM 1843 N N . VAL B 1 8 ? 12.805 0.173 -92.375 1 28.5 8 VAL B N 1
ATOM 1844 C CA . VAL B 1 8 ? 12.086 1.383 -91.938 1 28.5 8 VAL B CA 1
ATOM 1845 C C . VAL B 1 8 ? 11.664 1.287 -90.5 1 28.5 8 VAL B C 1
ATOM 1847 O O . VAL B 1 8 ? 11.039 0.307 -90.062 1 28.5 8 VAL B O 1
ATOM 1850 N N . GLY B 1 9 ? 12.367 1.906 -89.562 1 27.12 9 GLY B N 1
ATOM 1851 C CA . GLY B 1 9 ? 12.375 2.07 -88.125 1 27.12 9 GLY B CA 1
ATOM 1852 C C . GLY B 1 9 ? 11.148 2.805 -87.625 1 27.12 9 GLY B C 1
ATOM 1853 O O . GLY B 1 9 ? 10.977 3.996 -87.875 1 27.12 9 GLY B O 1
ATOM 1854 N N . SER B 1 10 ? 9.906 2.301 -87.75 1 27.84 10 SER B N 1
ATOM 1855 C CA . SER B 1 10 ? 8.766 3.09 -87.312 1 27.84 10 SER B CA 1
ATOM 1856 C C . SER B 1 10 ? 8.906 3.477 -85.875 1 27.84 10 SER B C 1
ATOM 1858 O O . SER B 1 10 ? 9.43 2.701 -85.062 1 27.84 10 SER B O 1
ATOM 1860 N N . VAL B 1 11 ? 8.953 4.777 -85.562 1 31.11 11 VAL B N 1
ATOM 1861 C CA . VAL B 1 11 ? 9.094 5.586 -84.375 1 31.11 11 VAL B CA 1
ATOM 1862 C C . VAL B 1 11 ? 7.863 5.406 -83.438 1 31.11 11 VAL B C 1
ATOM 1864 O O . VAL B 1 11 ? 6.754 5.789 -83.812 1 31.11 11 VAL B O 1
ATOM 1867 N N . LEU B 1 12 ? 7.562 4.199 -82.938 1 28.81 12 LEU B N 1
ATOM 1868 C CA . LEU B 1 12 ? 6.371 4.129 -82.062 1 28.81 12 LEU B CA 1
ATOM 1869 C C . LEU B 1 12 ? 6.516 5.016 -80.875 1 28.81 12 LEU B C 1
ATOM 1871 O O . LEU B 1 12 ? 7.488 4.891 -80.125 1 28.81 12 LEU B O 1
ATOM 1875 N N . ALA B 1 13 ? 6.098 6.297 -80.875 1 26.61 13 ALA B N 1
ATOM 1876 C CA . ALA B 1 13 ? 6.078 7.254 -79.812 1 26.61 13 ALA B CA 1
ATOM 1877 C C . ALA B 1 13 ? 5.285 6.711 -78.625 1 26.61 13 ALA B C 1
ATOM 1879 O O . ALA B 1 13 ? 4.102 6.402 -78.75 1 26.61 13 ALA B O 1
ATOM 1880 N N . SER B 1 14 ? 5.949 5.895 -77.688 1 28.28 14 SER B N 1
ATOM 1881 C CA . SER B 1 14 ? 5.375 5.363 -76.5 1 28.28 14 SER B CA 1
ATOM 1882 C C . SER B 1 14 ? 4.855 6.484 -75.562 1 28.28 14 SER B C 1
ATOM 1884 O O . SER B 1 14 ? 5.574 7.441 -75.312 1 28.28 14 SER B O 1
ATOM 1886 N N . LEU B 1 15 ? 3.58 6.824 -75.75 1 28.33 15 LEU B N 1
ATOM 1887 C CA . LEU B 1 15 ? 2.896 7.766 -74.875 1 28.33 15 LEU B CA 1
ATOM 1888 C C . LEU B 1 15 ? 3.094 7.387 -73.438 1 28.33 15 LEU B C 1
ATOM 1890 O O . LEU B 1 15 ? 2.801 6.258 -73 1 28.33 15 LEU B O 1
ATOM 1894 N N . LEU B 1 16 ? 4.117 7.992 -72.75 1 29.06 16 LEU B N 1
ATOM 1895 C CA . LEU B 1 16 ? 4.449 7.895 -71.375 1 29.06 16 LEU B CA 1
ATOM 1896 C C . LEU B 1 16 ? 3.256 8.289 -70.5 1 29.06 16 LEU B C 1
ATOM 1898 O O . LEU B 1 16 ? 2.811 9.438 -70.5 1 29.06 16 LEU B O 1
ATOM 1902 N N . LEU B 1 17 ? 2.203 7.422 -70.5 1 29.69 17 LEU B N 1
ATOM 1903 C CA . LEU B 1 17 ? 1.143 7.742 -69.562 1 29.69 17 LEU B CA 1
ATOM 1904 C C . LEU B 1 17 ? 1.703 7.898 -68.125 1 29.69 17 LEU B C 1
ATOM 1906 O O . LEU B 1 17 ? 2.361 6.988 -67.625 1 29.69 17 LEU B O 1
ATOM 1910 N N . VAL B 1 18 ? 2.045 9.133 -67.812 1 32.78 18 VAL B N 1
ATOM 1911 C CA . VAL B 1 18 ? 2.445 9.516 -66.438 1 32.78 18 VAL B CA 1
ATOM 1912 C C . VAL B 1 18 ? 1.352 9.125 -65.438 1 32.78 18 VAL B C 1
ATOM 1914 O O . VAL B 1 18 ? 0.238 9.656 -65.5 1 32.78 18 VAL B O 1
ATOM 1917 N N . ALA B 1 19 ? 1.167 7.828 -65.125 1 35.44 19 ALA B N 1
ATOM 1918 C CA . ALA B 1 19 ? 0.28 7.457 -64 1 35.44 19 ALA B CA 1
ATOM 1919 C C . ALA B 1 19 ? 0.587 8.273 -62.75 1 35.44 19 ALA B C 1
ATOM 1921 O O . ALA B 1 19 ? 1.734 8.32 -62.312 1 35.44 19 ALA B O 1
ATOM 1922 N N . GLY B 1 20 ? -0.086 9.391 -62.625 1 31.77 20 GLY B N 1
ATOM 1923 C CA . GLY B 1 20 ? -0.028 10.164 -61.375 1 31.77 20 GLY B CA 1
ATOM 1924 C C . GLY B 1 20 ? -0.117 9.297 -60.125 1 31.77 20 GLY B C 1
ATOM 1925 O O . GLY B 1 20 ? -1.046 8.5 -60 1 31.77 20 GLY B O 1
ATOM 1926 N N . ILE B 1 21 ? 1.086 8.859 -59.688 1 36.53 21 ILE B N 1
ATOM 1927 C CA . ILE B 1 21 ? 1.126 8.219 -58.375 1 36.53 21 ILE B CA 1
ATOM 1928 C C . ILE B 1 21 ? 0.359 9.07 -57.375 1 36.53 21 ILE B C 1
ATOM 1930 O O . ILE B 1 21 ? 0.691 10.234 -57.156 1 36.53 21 ILE B O 1
ATOM 1934 N N . ALA B 1 22 ? -0.987 8.875 -57.344 1 38.78 22 ALA B N 1
ATOM 1935 C CA . ALA B 1 22 ? -1.679 9.469 -56.188 1 38.78 22 ALA B CA 1
ATOM 1936 C C . ALA B 1 22 ? -0.889 9.266 -54.906 1 38.78 22 ALA B C 1
ATOM 1938 O O . ALA B 1 22 ? -0.34 8.188 -54.656 1 38.78 22 ALA B O 1
ATOM 1939 N N . PRO B 1 23 ? -0.37 10.375 -54.344 1 36.59 23 PRO B N 1
ATOM 1940 C CA . PRO B 1 23 ? 0.3 10.203 -53.062 1 36.59 23 PRO B CA 1
ATOM 1941 C C . PRO B 1 23 ? -0.505 9.344 -52.062 1 36.59 23 PRO B C 1
ATOM 1943 O O . PRO B 1 23 ? -1.731 9.461 -52.031 1 36.59 23 PRO B O 1
ATOM 1946 N N . ALA B 1 24 ? -0.072 8.016 -51.906 1 35.34 24 ALA B N 1
ATOM 1947 C CA . ALA B 1 24 ? -0.635 7.266 -50.812 1 35.34 24 ALA B CA 1
ATOM 1948 C C . ALA B 1 24 ? -0.718 8.133 -49.531 1 35.34 24 ALA B C 1
ATOM 1950 O O . ALA B 1 24 ? 0.282 8.711 -49.125 1 35.34 24 ALA B O 1
ATOM 1951 N N . THR B 1 25 ? -1.858 8.836 -49.438 1 35.38 25 THR B N 1
ATOM 1952 C CA . THR B 1 25 ? -1.977 9.391 -48.094 1 35.38 25 THR B CA 1
ATOM 1953 C C . THR B 1 25 ? -1.527 8.367 -47.031 1 35.38 25 THR B C 1
ATOM 1955 O O . THR B 1 25 ? -1.969 7.219 -47.062 1 35.38 25 THR B O 1
ATOM 1958 N N . ALA B 1 26 ? -0.241 8.469 -46.625 1 32.91 26 ALA B N 1
ATOM 1959 C CA . ALA B 1 26 ? 0.186 7.723 -45.438 1 32.91 26 ALA B CA 1
ATOM 1960 C C . ALA B 1 26 ? -0.897 7.73 -44.375 1 32.91 26 ALA B C 1
ATOM 1962 O O . ALA B 1 26 ? -1.314 8.797 -43.906 1 32.91 26 ALA B O 1
ATOM 1963 N N . GLN B 1 27 ? -1.771 6.773 -44.562 1 34.19 27 GLN B N 1
ATOM 1964 C CA . GLN B 1 27 ? -2.594 6.602 -43.344 1 34.19 27 GLN B CA 1
ATOM 1965 C C . GLN B 1 27 ? -1.762 6.758 -42.094 1 34.19 27 GLN B C 1
ATOM 1967 O O . GLN B 1 27 ? -0.73 6.102 -41.938 1 34.19 27 GLN B O 1
ATOM 1972 N N . ALA B 1 28 ? -1.767 7.965 -41.594 1 32.94 28 ALA B N 1
ATOM 1973 C CA . ALA B 1 28 ? -1.236 8.156 -40.25 1 32.94 28 ALA B CA 1
ATOM 1974 C C . ALA B 1 28 ? -1.496 6.93 -39.375 1 32.94 28 ALA B C 1
ATOM 1976 O O . ALA B 1 28 ? -2.637 6.473 -39.25 1 32.94 28 ALA B O 1
ATOM 1977 N N . ASP B 1 29 ? -0.507 6.035 -39.344 1 28.38 29 ASP B N 1
ATOM 1978 C CA . ASP B 1 29 ? -0.56 4.973 -38.344 1 28.38 29 ASP B CA 1
ATOM 1979 C C . ASP B 1 29 ? -1.169 5.473 -37.031 1 28.38 29 ASP B C 1
ATOM 1981 O O . ASP B 1 29 ? -0.635 6.387 -36.406 1 28.38 29 ASP B O 1
ATOM 1985 N N . ARG B 1 30 ? -2.514 5.57 -37.031 1 31.69 30 ARG B N 1
ATOM 1986 C CA . ARG B 1 30 ? -3.08 5.746 -35.688 1 31.69 30 ARG B CA 1
ATOM 1987 C C . ARG B 1 30 ? -2.33 4.906 -34.656 1 31.69 30 ARG B C 1
ATOM 1989 O O . ARG B 1 30 ? -2.289 3.678 -34.781 1 31.69 30 ARG B O 1
ATOM 1996 N N . HIS B 1 31 ? -1.226 5.469 -34.156 1 29.53 31 HIS B N 1
ATOM 1997 C CA . HIS B 1 31 ? -0.634 4.832 -33 1 29.53 31 HIS B CA 1
ATOM 1998 C C . HIS B 1 31 ? -1.708 4.234 -32.094 1 29.53 31 HIS B C 1
ATOM 2000 O O . HIS B 1 31 ? -2.684 4.906 -31.75 1 29.53 31 HIS B O 1
ATOM 2006 N N . PRO B 1 32 ? -1.944 2.961 -32.125 1 33.38 32 PRO B N 1
ATOM 2007 C CA . PRO B 1 32 ? -2.98 2.502 -31.219 1 33.38 32 PRO B CA 1
ATOM 2008 C C . PRO B 1 32 ? -2.994 3.291 -29.906 1 33.38 32 PRO B C 1
ATOM 2010 O O . PRO B 1 32 ? -1.945 3.75 -29.438 1 33.38 32 PRO B O 1
ATOM 2013 N N . ALA B 1 33 ? -4 3.963 -29.562 1 34.38 33 ALA B N 1
ATOM 2014 C CA . ALA B 1 33 ? -4.195 4.59 -28.25 1 34.38 33 ALA B CA 1
ATOM 2015 C C . ALA B 1 33 ? -3.479 3.807 -27.156 1 34.38 33 ALA B C 1
ATOM 2017 O O . ALA B 1 33 ? -3.562 2.578 -27.109 1 34.38 33 ALA B O 1
ATOM 2018 N N . VAL B 1 34 ? -2.336 4.043 -26.734 1 34.59 34 VAL B N 1
ATOM 2019 C CA . VAL B 1 34 ? -1.712 3.584 -25.484 1 34.59 34 VAL B CA 1
ATOM 2020 C C . VAL B 1 34 ? -2.789 3.168 -24.484 1 34.59 34 VAL B C 1
ATOM 2022 O O . VAL B 1 34 ? -3.578 4 -24.031 1 34.59 34 VAL B O 1
ATOM 2025 N N . ARG B 1 35 ? -3.6 2.164 -24.625 1 41.78 35 ARG B N 1
ATOM 2026 C CA . ARG B 1 35 ? -4.543 1.624 -23.656 1 41.78 35 ARG B CA 1
ATOM 2027 C C . ARG B 1 35 ? -4.02 1.793 -22.234 1 41.78 35 ARG B C 1
ATOM 2029 O O . ARG B 1 35 ? -2.943 1.294 -21.906 1 41.78 35 ARG B O 1
ATOM 2036 N N . GLY B 1 36 ? -4.207 2.766 -21.531 1 53.66 36 GLY B N 1
ATOM 2037 C CA . GLY B 1 36 ? -3.824 3.002 -20.156 1 53.66 36 GLY B CA 1
ATOM 2038 C C . GLY B 1 36 ? -3.83 1.741 -19.312 1 53.66 36 GLY B C 1
ATOM 2039 O O . GLY B 1 36 ? -4.547 0.787 -19.609 1 53.66 36 GLY B O 1
ATOM 2040 N N . ALA B 1 37 ? -2.715 1.343 -18.641 1 67.44 37 ALA B N 1
ATOM 2041 C CA . ALA B 1 37 ? -2.582 0.158 -17.797 1 67.44 37 ALA B CA 1
ATOM 2042 C C . ALA B 1 37 ? -3.809 -0.022 -16.906 1 67.44 37 ALA B C 1
ATOM 2044 O O . ALA B 1 37 ? -4.301 0.942 -16.312 1 67.44 37 ALA B O 1
ATOM 2045 N N . HIS B 1 38 ? -4.535 -1.134 -17.078 1 80.94 38 HIS B N 1
ATOM 2046 C CA . HIS B 1 38 ? -5.727 -1.466 -16.297 1 80.94 38 HIS B CA 1
ATOM 2047 C C . HIS B 1 38 ? -5.355 -2.021 -14.93 1 80.94 38 HIS B C 1
ATOM 2049 O O . HIS B 1 38 ? -4.469 -2.871 -14.82 1 80.94 38 HIS B O 1
ATOM 2055 N N . CYS B 1 39 ? -5.812 -1.484 -13.883 1 87.88 39 CYS B N 1
ATOM 2056 C CA . CYS B 1 39 ? -5.715 -1.977 -12.516 1 87.88 39 CYS B CA 1
ATOM 2057 C C . CYS B 1 39 ? -7.043 -2.557 -12.047 1 87.88 39 CYS B C 1
ATOM 2059 O O . CYS B 1 39 ? -8.016 -1.823 -11.859 1 87.88 39 CYS B O 1
ATOM 2061 N N . PRO B 1 40 ? -7.07 -3.869 -11.875 1 90.75 40 PRO B N 1
ATOM 2062 C CA . PRO B 1 40 ? -8.344 -4.457 -11.453 1 90.75 40 PRO B CA 1
ATOM 2063 C C . PRO B 1 40 ? -8.781 -4 -10.062 1 90.75 40 PRO B C 1
ATOM 2065 O O . PRO B 1 40 ? -7.969 -3.984 -9.133 1 90.75 40 PRO B O 1
ATOM 2068 N N . THR B 1 41 ? -10.102 -3.645 -9.93 1 89.38 41 THR B N 1
ATOM 2069 C CA . THR B 1 41 ? -10.609 -3.184 -8.648 1 89.38 41 THR B CA 1
ATOM 2070 C C . THR B 1 41 ? -11.766 -4.062 -8.172 1 89.38 41 THR B C 1
ATOM 2072 O O . THR B 1 41 ? -12.266 -3.893 -7.062 1 89.38 41 THR B O 1
ATOM 2075 N N . ALA B 1 42 ? -12.141 -4.977 -9.016 1 90.88 42 ALA B N 1
ATOM 2076 C CA . ALA B 1 42 ? -13.234 -5.891 -8.688 1 90.88 42 ALA B CA 1
ATOM 2077 C C . ALA B 1 42 ? -12.75 -7.34 -8.695 1 90.88 42 ALA B C 1
ATOM 2079 O O . ALA B 1 42 ? -11.664 -7.641 -9.195 1 90.88 42 ALA B O 1
ATOM 2080 N N . ASP B 1 43 ? -13.547 -8.227 -8.008 1 94.88 43 ASP B N 1
ATOM 2081 C CA . ASP B 1 43 ? -13.32 -9.672 -8.016 1 94.88 43 ASP B CA 1
ATOM 2082 C C . ASP B 1 43 ? -11.922 -10.016 -7.516 1 94.88 43 ASP B C 1
ATOM 2084 O O . ASP B 1 43 ? -11.188 -10.758 -8.164 1 94.88 43 ASP B O 1
ATOM 2088 N N . ARG B 1 44 ? -11.586 -9.367 -6.445 1 95.75 44 ARG B N 1
ATOM 2089 C CA . ARG B 1 44 ? -10.273 -9.562 -5.848 1 95.75 44 ARG B CA 1
ATOM 2090 C C . ARG B 1 44 ? -10.367 -9.648 -4.328 1 95.75 44 ARG B C 1
ATOM 2092 O O . ARG B 1 44 ? -11.383 -9.25 -3.742 1 95.75 44 ARG B O 1
ATOM 2099 N N . GLY B 1 45 ? -9.391 -10.258 -3.781 1 95.75 45 GLY B N 1
ATOM 2100 C CA . GLY B 1 45 ? -9.273 -10.391 -2.338 1 95.75 45 GLY B CA 1
ATOM 2101 C C . GLY B 1 45 ? -7.895 -10.047 -1.813 1 95.75 45 GLY B C 1
ATOM 2102 O O . GLY B 1 45 ? -6.926 -10.023 -2.574 1 95.75 45 GLY B O 1
ATOM 2103 N N . ARG B 1 46 ? -7.879 -9.703 -0.501 1 95.31 46 ARG B N 1
ATOM 2104 C CA . ARG B 1 46 ? -6.633 -9.289 0.14 1 95.31 46 ARG B CA 1
ATOM 2105 C C . ARG B 1 46 ? -5.793 -10.5 0.536 1 95.31 46 ARG B C 1
ATOM 2107 O O . ARG B 1 46 ? -6.277 -11.398 1.225 1 95.31 46 ARG B O 1
ATOM 2114 N N . GLY B 1 47 ? -4.574 -10.539 0.065 1 95.56 47 GLY B N 1
ATOM 2115 C CA . GLY B 1 47 ? -3.607 -11.477 0.609 1 95.56 47 GLY B CA 1
ATOM 2116 C C . GLY B 1 47 ? -2.795 -10.898 1.753 1 95.56 47 GLY B C 1
ATOM 2117 O O . GLY B 1 47 ? -2.898 -9.711 2.057 1 95.56 47 GLY B O 1
ATOM 2118 N N . THR B 1 48 ? -2.162 -11.773 2.502 1 94.75 48 THR B N 1
ATOM 2119 C CA . THR B 1 48 ? -1.129 -11.406 3.465 1 94.75 48 THR B CA 1
ATOM 2120 C C . THR B 1 48 ? 0.216 -12.008 3.072 1 94.75 48 THR B C 1
ATOM 2122 O O . THR B 1 48 ? 0.345 -13.234 2.965 1 94.75 48 THR B O 1
ATOM 2125 N N . ASN B 1 49 ? 1.143 -11.109 2.785 1 94.69 49 ASN B N 1
ATOM 2126 C CA . ASN B 1 49 ? 2.439 -11.562 2.293 1 94.69 49 ASN B CA 1
ATOM 2127 C C . ASN B 1 49 ? 3.586 -10.953 3.098 1 94.69 49 ASN B C 1
ATOM 2129 O O . ASN B 1 49 ? 3.482 -9.828 3.588 1 94.69 49 ASN B O 1
ATOM 2133 N N . SER B 1 50 ? 4.625 -11.719 3.281 1 91.12 50 SER B N 1
ATOM 2134 C CA . SER B 1 50 ? 5.844 -11.289 3.961 1 91.12 50 SER B CA 1
ATOM 2135 C C . SER B 1 50 ? 7.086 -11.656 3.152 1 91.12 50 SER B C 1
ATOM 2137 O O . SER B 1 50 ? 7.059 -12.586 2.35 1 91.12 50 SER B O 1
ATOM 2139 N N . PRO B 1 51 ? 8.117 -10.859 3.369 1 90.75 51 PRO B N 1
ATOM 2140 C CA . PRO B 1 51 ? 9.367 -11.242 2.705 1 90.75 51 PRO B CA 1
ATOM 2141 C C . PRO B 1 51 ? 9.914 -12.578 3.197 1 90.75 51 PRO B C 1
ATOM 2143 O O . PRO B 1 51 ? 9.539 -13.039 4.277 1 90.75 51 PRO B O 1
ATOM 2146 N N . PRO B 1 52 ? 10.805 -13.172 2.332 1 89.94 52 PRO B N 1
ATOM 2147 C CA . PRO B 1 52 ? 11.547 -14.305 2.881 1 89.94 52 PRO B CA 1
ATOM 2148 C C . PRO B 1 52 ? 12.297 -13.953 4.16 1 89.94 52 PRO B C 1
ATOM 2150 O O . PRO B 1 52 ? 12.812 -12.844 4.293 1 89.94 52 PRO B O 1
ATOM 2153 N N . SER B 1 53 ? 12.312 -14.945 5.07 1 88.38 53 SER B N 1
ATOM 2154 C CA . SER B 1 53 ? 12.984 -14.719 6.344 1 88.38 53 SER B CA 1
ATOM 2155 C C . SER B 1 53 ? 14.461 -14.383 6.137 1 88.38 53 SER B C 1
ATOM 2157 O O . SER B 1 53 ? 15.023 -13.578 6.879 1 88.38 53 SER B O 1
ATOM 2159 N N . THR B 1 54 ? 15.016 -15.078 5.234 1 89.69 54 THR B N 1
ATOM 2160 C CA . THR B 1 54 ? 16.391 -14.812 4.84 1 89.69 54 THR B CA 1
ATOM 2161 C C . THR B 1 54 ? 16.484 -14.5 3.348 1 89.69 54 THR B C 1
ATOM 2163 O O . THR B 1 54 ? 15.969 -15.258 2.52 1 89.69 54 THR B O 1
ATOM 2166 N N . ALA B 1 55 ? 17.078 -13.383 3.119 1 88.88 55 ALA B N 1
ATOM 2167 C CA . ALA B 1 55 ? 17.281 -13.039 1.714 1 88.88 55 ALA B CA 1
ATOM 2168 C C . ALA B 1 55 ? 18.406 -13.875 1.102 1 88.88 55 ALA B C 1
ATOM 2170 O O . ALA B 1 55 ? 19.562 -13.719 1.47 1 88.88 55 ALA B O 1
ATOM 2171 N N . LEU B 1 56 ? 18.047 -14.656 0.153 1 92 56 LEU B N 1
ATOM 2172 C CA . LEU B 1 56 ? 19.047 -15.523 -0.47 1 92 56 LEU B CA 1
ATOM 2173 C C . LEU B 1 56 ? 19.594 -14.898 -1.752 1 92 56 LEU B C 1
ATOM 2175 O O . LEU B 1 56 ? 20.531 -15.422 -2.352 1 92 56 LEU B O 1
ATOM 2179 N N . GLN B 1 57 ? 19.016 -13.789 -2.141 1 94 57 GLN B N 1
ATOM 2180 C CA . GLN B 1 57 ? 19.438 -13.078 -3.346 1 94 57 GLN B CA 1
ATOM 2181 C C . GLN B 1 57 ? 19.031 -11.609 -3.283 1 94 57 GLN B C 1
ATOM 2183 O O . GLN B 1 57 ? 18.094 -11.25 -2.555 1 94 57 GLN B O 1
ATOM 2188 N N . PRO B 1 58 ? 19.781 -10.773 -4.074 1 95.94 58 PRO B N 1
ATOM 2189 C CA . PRO B 1 58 ? 19.297 -9.391 -4.152 1 95.94 58 PRO B CA 1
ATOM 2190 C C . PRO B 1 58 ? 17.969 -9.273 -4.895 1 95.94 58 PRO B C 1
ATOM 2192 O O . PRO B 1 58 ? 17.672 -10.078 -5.781 1 95.94 58 PRO B O 1
ATOM 2195 N N . TYR B 1 59 ? 17.219 -8.273 -4.52 1 97.62 59 TYR B N 1
ATOM 2196 C CA . TYR B 1 59 ? 15.914 -8.047 -5.125 1 97.62 59 TYR B CA 1
ATOM 2197 C C . TYR B 1 59 ? 15.953 -6.871 -6.094 1 97.62 59 TYR B C 1
ATOM 2199 O O . TYR B 1 59 ? 16.797 -5.98 -5.961 1 97.62 59 TYR B O 1
ATOM 2207 N N . PHE B 1 60 ? 15.094 -6.883 -7.137 1 97.75 60 PHE B N 1
ATOM 2208 C CA . PHE B 1 60 ? 14.922 -5.762 -8.047 1 97.75 60 PHE B CA 1
ATOM 2209 C C . PHE B 1 60 ? 14.508 -4.504 -7.293 1 97.75 60 PHE B C 1
ATOM 2211 O O . PHE B 1 60 ? 13.547 -4.523 -6.527 1 97.75 60 PHE B O 1
ATOM 2218 N N . LEU B 1 61 ? 15.234 -3.377 -7.414 1 95.38 61 LEU B N 1
ATOM 2219 C CA . LEU B 1 61 ? 15.031 -2.096 -6.746 1 95.38 61 LEU B CA 1
ATOM 2220 C C . LEU B 1 61 ? 15.016 -2.268 -5.23 1 95.38 61 LEU B C 1
ATOM 2222 O O . LEU B 1 61 ? 14.305 -1.546 -4.527 1 95.38 61 LEU B O 1
ATOM 2226 N N . ASP B 1 62 ? 15.68 -3.379 -4.766 1 95.19 62 ASP B N 1
ATOM 2227 C CA . ASP B 1 62 ? 15.812 -3.688 -3.346 1 95.19 62 ASP B CA 1
ATOM 2228 C C . ASP B 1 62 ? 14.438 -3.879 -2.697 1 95.19 62 ASP B C 1
ATOM 2230 O O . ASP B 1 62 ? 14.227 -3.477 -1.552 1 95.19 62 ASP B O 1
ATOM 2234 N N . ASP B 1 63 ? 13.531 -4.34 -3.426 1 96.88 63 ASP B N 1
ATOM 2235 C CA . ASP B 1 63 ? 12.156 -4.602 -2.996 1 96.88 63 ASP B CA 1
ATOM 2236 C C . ASP B 1 63 ? 11.75 -6.039 -3.305 1 96.88 63 ASP B C 1
ATOM 2238 O O . ASP B 1 63 ? 11.523 -6.391 -4.465 1 96.88 63 ASP B O 1
ATOM 2242 N N . TRP B 1 64 ? 11.578 -6.863 -2.199 1 97.44 64 TRP B N 1
ATOM 2243 C CA . TRP B 1 64 ? 11.305 -8.281 -2.381 1 97.44 64 TRP B CA 1
ATOM 2244 C C . TRP B 1 64 ? 9.984 -8.492 -3.115 1 97.44 64 TRP B C 1
ATOM 2246 O O . TRP B 1 64 ? 9.789 -9.508 -3.781 1 97.44 64 TRP B O 1
ATOM 2256 N N . ARG B 1 65 ? 9.078 -7.523 -3.047 1 97.56 65 ARG B N 1
ATOM 2257 C CA . ARG B 1 65 ? 7.797 -7.641 -3.727 1 97.56 65 ARG B CA 1
ATOM 2258 C C . ARG B 1 65 ? 7.98 -7.715 -5.238 1 97.56 65 ARG B C 1
ATOM 2260 O O . ARG B 1 65 ? 7.145 -8.281 -5.945 1 97.56 65 ARG B O 1
ATOM 2267 N N . LEU B 1 66 ? 9.117 -7.219 -5.738 1 98.12 66 LEU B N 1
ATOM 2268 C CA . LEU B 1 66 ? 9.352 -7.121 -7.176 1 98.12 66 LEU B CA 1
ATOM 2269 C C . LEU B 1 66 ? 10.227 -8.273 -7.664 1 98.12 66 LEU B C 1
ATOM 2271 O O . LEU B 1 66 ? 10.609 -8.312 -8.836 1 98.12 66 LEU B O 1
ATOM 2275 N N . GLY B 1 67 ? 10.539 -9.219 -6.797 1 97.88 67 GLY B N 1
ATOM 2276 C CA . GLY B 1 67 ? 11.25 -10.422 -7.184 1 97.88 67 GLY B CA 1
ATOM 2277 C C . GLY B 1 67 ? 12.75 -10.211 -7.297 1 97.88 67 GLY B C 1
ATOM 2278 O O . GLY B 1 67 ? 13.258 -9.141 -6.973 1 97.88 67 GLY B O 1
ATOM 2279 N N . PRO B 1 68 ? 13.445 -11.266 -7.703 1 98 68 PRO B N 1
ATOM 2280 C CA . PRO B 1 68 ? 14.906 -11.211 -7.824 1 98 68 PRO B CA 1
ATOM 2281 C C . PRO B 1 68 ? 15.375 -10.188 -8.852 1 98 68 PRO B C 1
ATOM 2283 O O . PRO B 1 68 ? 14.734 -10.023 -9.898 1 98 68 PRO B O 1
ATOM 2286 N N . ARG B 1 69 ? 16.484 -9.531 -8.523 1 97.44 69 ARG B N 1
ATOM 2287 C CA . ARG B 1 69 ? 17.062 -8.555 -9.438 1 97.44 69 ARG B CA 1
ATOM 2288 C C . ARG B 1 69 ? 17.453 -9.211 -10.758 1 97.44 69 ARG B C 1
ATOM 2290 O O . ARG B 1 69 ? 17.172 -8.68 -11.828 1 97.44 69 ARG B O 1
ATOM 2297 N N . GLN B 1 70 ? 18.078 -10.391 -10.656 1 96.69 70 GLN B N 1
ATOM 2298 C CA . GLN B 1 70 ? 18.5 -11.141 -11.836 1 96.69 70 GLN B CA 1
ATOM 2299 C C . GLN B 1 70 ? 17.672 -12.406 -12.016 1 96.69 70 GLN B C 1
ATOM 2301 O O . GLN B 1 70 ? 17.438 -13.141 -11.047 1 96.69 70 GLN B O 1
ATOM 2306 N N . LEU B 1 71 ? 17.281 -12.602 -13.242 1 97.12 71 LEU B N 1
ATOM 2307 C CA . LEU B 1 71 ? 16.5 -13.789 -13.578 1 97.12 71 LEU B CA 1
ATOM 2308 C C . LEU B 1 71 ? 17.281 -14.695 -14.531 1 97.12 71 LEU B C 1
ATOM 2310 O O . LEU B 1 71 ? 18.031 -14.211 -15.383 1 97.12 71 LEU B O 1
ATOM 2314 N N . PRO B 1 72 ? 17.078 -15.969 -14.344 1 95.31 72 PRO B N 1
ATOM 2315 C CA . PRO B 1 72 ? 17.781 -16.875 -15.258 1 95.31 72 PRO B CA 1
ATOM 2316 C C . PRO B 1 72 ? 17.312 -16.703 -16.703 1 95.31 72 PRO B C 1
ATOM 2318 O O . PRO B 1 72 ? 16.141 -16.484 -16.969 1 95.31 72 PRO B O 1
ATOM 2321 N N . ARG B 1 73 ? 18.266 -16.922 -17.609 1 95.31 73 ARG B N 1
ATOM 2322 C CA . ARG B 1 73 ? 17.953 -16.75 -19.031 1 95.31 73 ARG B CA 1
ATOM 2323 C C . ARG B 1 73 ? 18.141 -18.047 -19.797 1 95.31 73 ARG B C 1
ATOM 2325 O O . ARG B 1 73 ? 17.797 -18.141 -20.984 1 95.31 73 ARG B O 1
ATOM 2332 N N . THR B 1 74 ? 18.656 -19.047 -19.062 1 94.69 74 THR B N 1
ATOM 2333 C CA . THR B 1 74 ? 18.922 -20.328 -19.703 1 94.69 74 THR B CA 1
ATOM 2334 C C . THR B 1 74 ? 18.297 -21.469 -18.891 1 94.69 74 THR B C 1
ATOM 2336 O O . THR B 1 74 ? 17.797 -21.25 -17.781 1 94.69 74 THR B O 1
ATOM 2339 N N . GLY B 1 75 ? 18.328 -22.641 -19.547 1 94.44 75 GLY B N 1
ATOM 2340 C CA . GLY B 1 75 ? 17.75 -23.781 -18.859 1 94.44 75 GLY B CA 1
ATOM 2341 C C . GLY B 1 75 ? 16.234 -23.75 -18.812 1 94.44 75 GLY B C 1
ATOM 2342 O O . GLY B 1 75 ? 15.594 -22.953 -19.516 1 94.44 75 GLY B O 1
ATOM 2343 N N . ALA B 1 76 ? 15.695 -24.672 -18.047 1 94.38 76 ALA B N 1
ATOM 2344 C CA . ALA B 1 76 ? 14.25 -24.812 -17.953 1 94.38 76 ALA B CA 1
ATOM 2345 C C . ALA B 1 76 ? 13.617 -23.531 -17.406 1 94.38 76 ALA B C 1
ATOM 2347 O O . ALA B 1 76 ? 12.578 -23.078 -17.906 1 94.38 76 ALA B O 1
ATOM 2348 N N . LEU B 1 77 ? 14.305 -22.953 -16.422 1 96.25 77 LEU B N 1
ATOM 2349 C CA . LEU B 1 77 ? 13.789 -21.719 -15.828 1 96.25 77 LEU B CA 1
ATOM 2350 C C . LEU B 1 77 ? 13.859 -20.578 -16.844 1 96.25 77 LEU B C 1
ATOM 2352 O O . LEU B 1 77 ? 12.906 -19.797 -16.953 1 96.25 77 LEU B O 1
ATOM 2356 N N . GLY B 1 78 ? 14.961 -20.484 -17.5 1 97 78 GLY B N 1
ATOM 2357 C CA . GLY B 1 78 ? 15.062 -19.469 -18.531 1 97 78 GLY B CA 1
ATOM 2358 C C . GLY B 1 78 ? 13.977 -19.562 -19.578 1 97 78 GLY B C 1
ATOM 2359 O O . GLY B 1 78 ? 13.414 -18.562 -20 1 97 78 GLY B O 1
ATOM 2360 N N . LYS B 1 79 ? 13.727 -20.766 -20 1 96.94 79 LYS B N 1
ATOM 2361 C CA . LYS B 1 79 ? 12.68 -21 -21 1 96.94 79 LYS B CA 1
ATOM 2362 C C . LYS B 1 79 ? 11.32 -20.547 -20.484 1 96.94 79 LYS B C 1
ATOM 2364 O O . LYS B 1 79 ? 10.547 -19.906 -21.203 1 96.94 79 LYS B O 1
ATOM 2369 N N . MET B 1 80 ? 11.039 -20.812 -19.219 1 98.12 80 MET B N 1
ATOM 2370 C CA . MET B 1 80 ? 9.75 -20.484 -18.641 1 98.12 80 MET B CA 1
ATOM 2371 C C . MET B 1 80 ? 9.633 -18.969 -18.406 1 98.12 80 MET B C 1
ATOM 2373 O O . MET B 1 80 ? 8.531 -18.453 -18.25 1 98.12 80 MET B O 1
ATOM 2377 N N . LEU B 1 81 ? 10.742 -18.297 -18.391 1 98.06 81 LEU B N 1
ATOM 2378 C CA . LEU B 1 81 ? 10.727 -16.875 -18.109 1 98.06 81 LEU B CA 1
ATOM 2379 C C . LEU B 1 81 ? 10.891 -16.062 -19.391 1 98.06 81 LEU B C 1
ATOM 2381 O O . LEU B 1 81 ? 10.977 -14.828 -19.344 1 98.06 81 LEU B O 1
ATOM 2385 N N . ARG B 1 82 ? 10.891 -16.781 -20.484 1 96.12 82 ARG B N 1
ATOM 2386 C CA . ARG B 1 82 ? 10.977 -16.062 -21.75 1 96.12 82 ARG B CA 1
ATOM 2387 C C . ARG B 1 82 ? 9.758 -15.172 -21.953 1 96.12 82 ARG B C 1
ATOM 2389 O O . ARG B 1 82 ? 8.625 -15.625 -21.812 1 96.12 82 ARG B O 1
ATOM 2396 N N . GLY B 1 83 ? 10.055 -13.93 -22.281 1 93.62 83 GLY B N 1
ATOM 2397 C CA . GLY B 1 83 ? 8.984 -13 -22.578 1 93.62 83 GLY B CA 1
ATOM 2398 C C . GLY B 1 83 ? 8.336 -12.43 -21.328 1 93.62 83 GLY B C 1
ATOM 2399 O O . GLY B 1 83 ? 7.453 -11.57 -21.422 1 93.62 83 GLY B O 1
ATOM 2400 N N . TYR B 1 84 ? 8.68 -12.93 -20.172 1 96.94 84 TYR B N 1
ATOM 2401 C CA . TYR B 1 84 ? 8.156 -12.422 -18.906 1 96.94 84 TYR B CA 1
ATOM 2402 C C . TYR B 1 84 ? 8.672 -11.016 -18.625 1 96.94 84 TYR B C 1
ATOM 2404 O O . TYR B 1 84 ? 9.875 -10.766 -18.703 1 96.94 84 TYR B O 1
ATOM 2412 N N . HIS B 1 85 ? 7.73 -10.078 -18.375 1 95 85 HIS B N 1
ATOM 2413 C CA . HIS B 1 85 ? 8.031 -8.734 -17.875 1 95 85 HIS B CA 1
ATOM 2414 C C . HIS B 1 85 ? 7.488 -8.531 -16.469 1 95 85 HIS B C 1
ATOM 2416 O O . HIS B 1 85 ? 6.273 -8.547 -16.25 1 95 85 HIS B O 1
ATOM 2422 N N . ARG B 1 86 ? 8.297 -8.234 -15.555 1 95.5 86 ARG B N 1
ATOM 2423 C CA . ARG B 1 86 ? 8.023 -8.234 -14.125 1 95.5 86 ARG B CA 1
ATOM 2424 C C . ARG B 1 86 ? 6.812 -7.355 -13.797 1 95.5 86 ARG B C 1
ATOM 2426 O O . ARG B 1 86 ? 5.996 -7.711 -12.945 1 95.5 86 ARG B O 1
ATOM 2433 N N . THR B 1 87 ? 6.789 -6.117 -14.336 1 93.69 87 THR B N 1
ATOM 2434 C CA . THR B 1 87 ? 5.719 -5.168 -14.047 1 93.69 87 THR B CA 1
ATOM 2435 C C . THR B 1 87 ? 4.938 -4.824 -15.312 1 93.69 87 THR B C 1
ATOM 2437 O O . THR B 1 87 ? 4.43 -3.709 -15.445 1 93.69 87 THR B O 1
ATOM 2440 N N . ASP B 1 88 ? 4.926 -5.766 -16.188 1 84.81 88 ASP B N 1
ATOM 2441 C CA . ASP B 1 88 ? 4.27 -5.523 -17.469 1 84.81 88 ASP B CA 1
ATOM 2442 C C . ASP B 1 88 ? 4.816 -4.266 -18.141 1 84.81 88 ASP B C 1
ATOM 2444 O O . ASP B 1 88 ? 6.031 -4.09 -18.234 1 84.81 88 ASP B O 1
ATOM 2448 N N . SER B 1 89 ? 3.936 -3.33 -18.641 1 85.62 89 SER B N 1
ATOM 2449 C CA . SER B 1 89 ? 4.359 -2.113 -19.312 1 85.62 89 SER B CA 1
ATOM 2450 C C . SER B 1 89 ? 4.242 -0.897 -18.406 1 85.62 89 SER B C 1
ATOM 2452 O O . SER B 1 89 ? 4.258 0.243 -18.875 1 85.62 89 SER B O 1
ATOM 2454 N N . VAL B 1 90 ? 4.199 -1.204 -17.109 1 88.88 90 VAL B N 1
ATOM 2455 C CA . VAL B 1 90 ? 4.02 -0.073 -16.219 1 88.88 90 VAL B CA 1
ATOM 2456 C C . VAL B 1 90 ? 5.23 0.049 -15.289 1 88.88 90 VAL B C 1
ATOM 2458 O O . VAL B 1 90 ? 6.051 -0.866 -15.211 1 88.88 90 VAL B O 1
ATOM 2461 N N . SER B 1 91 ? 5.375 1.165 -14.656 1 89 91 SER B N 1
ATOM 2462 C CA . SER B 1 91 ? 6.453 1.369 -13.695 1 89 91 SER B CA 1
ATOM 2463 C C . SER B 1 91 ? 6.27 0.489 -12.461 1 89 91 SER B C 1
ATOM 2465 O O . SER B 1 91 ? 5.145 0.104 -12.125 1 89 91 SER B O 1
ATOM 2467 N N . PRO B 1 92 ? 7.406 0.211 -11.789 1 92.69 92 PRO B N 1
ATOM 2468 C CA . PRO B 1 92 ? 7.293 -0.537 -10.539 1 92.69 92 PRO B CA 1
ATOM 2469 C C . PRO B 1 92 ? 6.398 0.16 -9.516 1 92.69 92 PRO B C 1
ATOM 2471 O O . PRO B 1 92 ? 5.684 -0.505 -8.758 1 92.69 92 PRO B O 1
ATOM 2474 N N . TYR B 1 93 ? 6.418 1.432 -9.523 1 86.31 93 TYR B N 1
ATOM 2475 C CA . TYR B 1 93 ? 5.594 2.193 -8.586 1 86.31 93 TYR B CA 1
ATOM 2476 C C . TYR B 1 93 ? 4.113 2.021 -8.906 1 86.31 93 TYR B C 1
ATOM 2478 O O . TYR B 1 93 ? 3.303 1.803 -8 1 86.31 93 TYR B O 1
ATOM 2486 N N . TRP B 1 94 ? 3.818 2.156 -10.141 1 87.06 94 TRP B N 1
ATOM 2487 C CA . TRP B 1 94 ? 2.432 1.935 -10.539 1 87.06 94 TRP B CA 1
ATOM 2488 C C . TRP B 1 94 ? 1.994 0.509 -10.219 1 87.06 94 TRP B C 1
ATOM 2490 O O . TRP B 1 94 ? 0.886 0.291 -9.719 1 87.06 94 TRP B O 1
ATOM 2500 N N . PHE B 1 95 ? 2.861 -0.446 -10.5 1 94.56 95 PHE B N 1
ATOM 2501 C CA . PHE B 1 95 ? 2.578 -1.857 -10.266 1 94.56 95 PHE B CA 1
ATOM 2502 C C . PHE B 1 95 ? 2.236 -2.107 -8.805 1 94.56 95 PHE B C 1
ATOM 2504 O O . PHE B 1 95 ? 1.221 -2.736 -8.5 1 94.56 95 PHE B O 1
ATOM 2511 N N . LEU B 1 96 ? 3.035 -1.588 -7.973 1 94.44 96 LEU B N 1
ATOM 2512 C CA . LEU B 1 96 ? 2.816 -1.78 -6.547 1 94.44 96 LEU B CA 1
ATOM 2513 C C . LEU B 1 96 ? 1.561 -1.048 -6.082 1 94.44 96 LEU B C 1
ATOM 2515 O O . LEU B 1 96 ? 0.819 -1.551 -5.238 1 94.44 96 LEU B O 1
ATOM 2519 N N . GLY B 1 97 ? 1.353 0.119 -6.594 1 90.19 97 GLY B N 1
ATOM 2520 C CA . GLY B 1 97 ? 0.127 0.835 -6.277 1 90.19 97 GLY B CA 1
ATOM 2521 C C . GLY B 1 97 ? -1.125 0.081 -6.684 1 90.19 97 GLY B C 1
ATOM 2522 O O . GLY B 1 97 ? -2.143 0.137 -5.992 1 90.19 97 GLY B O 1
ATOM 2523 N N . CYS B 1 98 ? -0.991 -0.647 -7.695 1 92.12 98 CYS B N 1
ATOM 2524 C CA . CYS B 1 98 ? -2.133 -1.365 -8.25 1 92.12 98 CYS B CA 1
ATOM 2525 C C . CYS B 1 98 ? -2.375 -2.67 -7.5 1 92.12 98 CYS B C 1
ATOM 2527 O O . CYS B 1 98 ? -3.518 -3.012 -7.188 1 92.12 98 CYS B O 1
ATOM 2529 N N . TYR B 1 99 ? -1.334 -3.365 -7.121 1 96.25 99 TYR B N 1
ATOM 2530 C CA . TYR B 1 99 ? -1.536 -4.758 -6.742 1 96.25 99 TYR B CA 1
ATOM 2531 C C . TYR B 1 99 ? -1.207 -4.973 -5.27 1 96.25 99 TYR B C 1
ATOM 2533 O O . TYR B 1 99 ? -1.53 -6.02 -4.699 1 96.25 99 TYR B O 1
ATOM 2541 N N . TRP B 1 100 ? -0.565 -4.07 -4.652 1 96.31 100 TRP B N 1
ATOM 2542 C CA . TRP B 1 100 ? -0.221 -4.203 -3.24 1 96.31 100 TRP B CA 1
ATOM 2543 C C . TRP B 1 100 ? -1.197 -3.424 -2.365 1 96.31 100 TRP B C 1
ATOM 2545 O O . TRP B 1 100 ? -1.617 -2.322 -2.723 1 96.31 100 TRP B O 1
ATOM 2555 N N . GLN B 1 101 ? -1.542 -4.012 -1.251 1 94.88 101 GLN B N 1
ATOM 2556 C CA . GLN B 1 101 ? -2.518 -3.357 -0.386 1 94.88 101 GLN B CA 1
ATOM 2557 C C . GLN B 1 101 ? -2.182 -3.572 1.086 1 94.88 101 GLN B C 1
ATOM 2559 O O . GLN B 1 101 ? -1.407 -4.469 1.427 1 94.88 101 GLN B O 1
ATOM 2564 N N . THR B 1 102 ? -2.637 -2.682 1.934 1 94.81 102 THR B N 1
ATOM 2565 C CA . THR B 1 102 ? -2.705 -2.83 3.383 1 94.81 102 THR B CA 1
ATOM 2566 C C . THR B 1 102 ? -4.156 -2.92 3.85 1 94.81 102 THR B C 1
ATOM 2568 O O . THR B 1 102 ? -4.98 -2.07 3.504 1 94.81 102 THR B O 1
ATOM 2571 N N . ASP B 1 103 ? -4.484 -3.957 4.562 1 94.56 103 ASP B N 1
ATOM 2572 C CA . ASP B 1 103 ? -5.805 -4.066 5.176 1 94.56 103 ASP B CA 1
ATOM 2573 C C . ASP B 1 103 ? -5.996 -2.998 6.25 1 94.56 103 ASP B C 1
ATOM 2575 O O . ASP B 1 103 ? -5.285 -2.99 7.258 1 94.56 103 ASP B O 1
ATOM 2579 N N . PRO B 1 104 ? -6.918 -2.092 6.023 1 92.12 104 PRO B N 1
ATOM 2580 C CA . PRO B 1 104 ? -7.051 -1.009 7 1 92.12 104 PRO B CA 1
ATOM 2581 C C . PRO B 1 104 ? -7.555 -1.495 8.352 1 92.12 104 PRO B C 1
ATOM 2583 O O . PRO B 1 104 ? -7.43 -0.785 9.359 1 92.12 104 PRO B O 1
ATOM 2586 N N . LYS B 1 105 ? -8.156 -2.637 8.461 1 90.44 105 LYS B N 1
ATOM 2587 C CA . LYS B 1 105 ? -8.688 -3.168 9.711 1 90.44 105 LYS B CA 1
ATOM 2588 C C . LYS B 1 105 ? -7.602 -3.885 10.508 1 90.44 105 LYS B C 1
ATOM 2590 O O . LYS B 1 105 ? -7.48 -3.682 11.719 1 90.44 105 LYS B O 1
ATOM 2595 N N . THR B 1 106 ? -6.746 -4.625 9.859 1 91.75 106 THR B N 1
ATOM 2596 C CA . THR B 1 106 ? -5.797 -5.461 10.578 1 91.75 106 THR B CA 1
ATOM 2597 C C . THR B 1 106 ? -4.395 -4.863 10.523 1 91.75 106 THR B C 1
ATOM 2599 O O . THR B 1 106 ? -3.523 -5.227 11.312 1 91.75 106 THR B O 1
ATOM 2602 N N . GLY B 1 107 ? -4.145 -4.035 9.531 1 90.88 107 GLY B N 1
ATOM 2603 C CA . GLY B 1 107 ? -2.816 -3.477 9.328 1 90.88 107 GLY B CA 1
ATOM 2604 C C . GLY B 1 107 ? -1.892 -4.402 8.562 1 90.88 107 GLY B C 1
ATOM 2605 O O . GLY B 1 107 ? -0.758 -4.035 8.242 1 90.88 107 GLY B O 1
ATOM 2606 N N . ARG B 1 108 ? -2.377 -5.586 8.266 1 93.06 108 ARG B N 1
ATOM 2607 C CA . ARG B 1 108 ? -1.562 -6.531 7.512 1 93.06 108 ARG B CA 1
ATOM 2608 C C . ARG B 1 108 ? -1.514 -6.152 6.035 1 93.06 108 ARG B C 1
ATOM 2610 O O . ARG B 1 108 ? -2.463 -5.574 5.508 1 93.06 108 ARG B O 1
ATOM 2617 N N . SER B 1 109 ? -0.355 -6.531 5.41 1 95.56 109 SER B N 1
ATOM 2618 C CA . SER B 1 109 ? -0.174 -6.152 4.012 1 95.56 109 SER B CA 1
ATOM 2619 C C . SER B 1 109 ? 0.043 -7.379 3.129 1 95.56 109 SER B C 1
ATOM 2621 O O . SER B 1 109 ? 0.436 -8.438 3.617 1 95.56 109 SER B O 1
ATOM 2623 N N . GLY B 1 110 ? -0.303 -7.137 1.885 1 96.94 110 GLY B N 1
ATOM 2624 C CA . GLY B 1 110 ? -0.113 -8.188 0.899 1 96.94 110 GLY B CA 1
ATOM 2625 C C . GLY B 1 110 ? -0.625 -7.812 -0.479 1 96.94 110 GLY B C 1
ATOM 2626 O O . GLY B 1 110 ? -0.973 -6.656 -0.725 1 96.94 110 GLY B O 1
ATOM 2627 N N . TRP B 1 111 ? -0.602 -8.797 -1.407 1 97.5 111 TRP B N 1
ATOM 2628 C CA . TRP B 1 111 ? -1.057 -8.594 -2.777 1 97.5 111 TRP B CA 1
ATOM 2629 C C . TRP B 1 111 ? -2.58 -8.609 -2.855 1 97.5 111 TRP B C 1
ATOM 2631 O O . TRP B 1 111 ? -3.236 -9.312 -2.086 1 97.5 111 TRP B O 1
ATOM 2641 N N . TRP B 1 112 ? -3.127 -7.781 -3.811 1 96.5 112 TRP B N 1
ATOM 2642 C CA . TRP B 1 112 ? -4.453 -8.086 -4.332 1 96.5 112 TRP B CA 1
ATOM 2643 C C . TRP B 1 112 ? -4.422 -9.328 -5.219 1 96.5 112 TRP B C 1
ATOM 2645 O O . TRP B 1 112 ? -3.766 -9.336 -6.262 1 96.5 112 TRP B O 1
ATOM 2655 N N . TYR B 1 113 ? -5.117 -10.391 -4.77 1 97.81 113 TYR B N 1
ATOM 2656 C CA . TYR B 1 113 ? -5.227 -11.594 -5.586 1 97.81 113 TYR B CA 1
ATOM 2657 C C . TYR B 1 113 ? -6.59 -11.68 -6.262 1 97.81 113 TYR B C 1
ATOM 2659 O O . TYR B 1 113 ? -7.574 -11.148 -5.746 1 97.81 113 TYR B O 1
ATOM 2667 N N . PRO B 1 114 ? -6.621 -12.297 -7.457 1 98 114 PRO B N 1
ATOM 2668 C CA . PRO B 1 114 ? -7.949 -12.539 -8.031 1 98 114 PRO B CA 1
ATOM 2669 C C . PRO B 1 114 ? -8.781 -13.508 -7.199 1 98 114 PRO B C 1
ATOM 2671 O O . PRO B 1 114 ? -8.25 -14.477 -6.652 1 98 114 PRO B O 1
ATOM 2674 N N . ASP B 1 115 ? -10.078 -13.211 -7.062 1 97.62 115 ASP B N 1
ATOM 2675 C CA . ASP B 1 115 ? -10.969 -14.133 -6.363 1 97.62 115 ASP B CA 1
ATOM 2676 C C . ASP B 1 115 ? -11.164 -15.422 -7.16 1 97.62 115 ASP B C 1
ATOM 2678 O O . ASP B 1 115 ? -10.516 -15.625 -8.188 1 97.62 115 ASP B O 1
ATOM 2682 N N . HIS B 1 116 ? -11.867 -16.359 -6.551 1 97.94 116 HIS B N 1
ATOM 2683 C CA . HIS B 1 116 ? -12.203 -17.625 -7.199 1 97.94 116 HIS B CA 1
ATOM 2684 C C . HIS B 1 116 ? -10.945 -18.359 -7.656 1 97.94 116 HIS B C 1
ATOM 2686 O O . HIS B 1 116 ? -10.883 -18.844 -8.789 1 97.94 116 HIS B O 1
ATOM 2692 N N . ASP B 1 117 ? -9.961 -18.281 -6.867 1 97.69 117 ASP B N 1
ATOM 2693 C CA . ASP B 1 117 ? -8.727 -19.031 -7.031 1 97.69 117 ASP B CA 1
ATOM 2694 C C . ASP B 1 117 ? -8.031 -18.688 -8.344 1 97.69 117 ASP B C 1
ATOM 2696 O O . ASP B 1 117 ? -7.312 -19.5 -8.914 1 97.69 117 ASP B O 1
ATOM 2700 N N . GLY B 1 118 ? -8.375 -17.562 -8.891 1 98.31 118 GLY B N 1
ATOM 2701 C CA . GLY B 1 118 ? -7.629 -17.047 -10.031 1 98.31 118 GLY B CA 1
ATOM 2702 C C . GLY B 1 118 ? -8.125 -17.594 -11.359 1 98.31 118 GLY B C 1
ATOM 2703 O O . GLY B 1 118 ? -7.535 -17.312 -12.406 1 98.31 118 GLY B O 1
ATOM 2704 N N . PHE B 1 119 ? -9.266 -18.312 -11.32 1 98.88 119 PHE B N 1
ATOM 2705 C CA . PHE B 1 119 ? -9.805 -18.812 -12.578 1 98.88 119 PHE B CA 1
ATOM 2706 C C . PHE B 1 119 ? -10.422 -17.688 -13.391 1 98.88 119 PHE B C 1
ATOM 2708 O O . PHE B 1 119 ? -10.945 -16.719 -12.828 1 98.88 119 PHE B O 1
ATOM 2715 N N . VAL B 1 120 ? -10.398 -17.781 -14.695 1 98.62 120 VAL B N 1
ATOM 2716 C CA . VAL B 1 120 ? -11.172 -16.891 -15.555 1 98.62 120 VAL B CA 1
ATOM 2717 C C . VAL B 1 120 ? -12.656 -17 -15.203 1 98.62 120 VAL B C 1
ATOM 2719 O O . VAL B 1 120 ? -13.164 -18.094 -14.961 1 98.62 120 VAL B O 1
ATOM 2722 N N . LEU B 1 121 ? -13.273 -15.875 -15.188 1 98.06 121 LEU B N 1
ATOM 2723 C CA . LEU B 1 121 ? -14.703 -15.844 -14.867 1 98.06 121 LEU B CA 1
ATOM 2724 C C . LEU B 1 121 ? -15.531 -15.672 -16.141 1 98.06 121 LEU B C 1
ATOM 2726 O O . LEU B 1 121 ? -15.172 -14.906 -17.031 1 98.06 121 LEU B O 1
ATOM 2730 N N . ARG B 1 122 ? -16.531 -16.438 -16.297 1 97.12 122 ARG B N 1
ATOM 2731 C CA . ARG B 1 122 ? -17.609 -16.234 -17.266 1 97.12 122 ARG B CA 1
ATOM 2732 C C . ARG B 1 122 ? -18.938 -15.977 -16.562 1 97.12 122 ARG B C 1
ATOM 2734 O O . ARG B 1 122 ? -19.438 -16.844 -15.836 1 97.12 122 ARG B O 1
ATOM 2741 N N . ASP B 1 123 ? -19.516 -14.734 -16.719 1 95.25 123 ASP B N 1
ATOM 2742 C CA . ASP B 1 123 ? -20.719 -14.305 -16.047 1 95.25 123 ASP B CA 1
ATOM 2743 C C . ASP B 1 123 ? -20.594 -14.453 -14.531 1 95.25 123 ASP B C 1
ATOM 2745 O O . ASP B 1 123 ? -21.469 -15.008 -13.875 1 95.25 123 ASP B O 1
ATOM 2749 N N . GLY B 1 124 ? -19.391 -14.211 -14.039 1 94.69 124 GLY B N 1
ATOM 2750 C CA . GLY B 1 124 ? -19.141 -14.18 -12.609 1 94.69 124 GLY B CA 1
ATOM 2751 C C . GLY B 1 124 ? -18.812 -15.539 -12.031 1 94.69 124 GLY B C 1
ATOM 2752 O O . GLY B 1 124 ? -18.516 -15.664 -10.836 1 94.69 124 GLY B O 1
ATOM 2753 N N . LYS B 1 125 ? -18.766 -16.516 -12.898 1 97.19 125 LYS B N 1
ATOM 2754 C CA . LYS B 1 125 ? -18.469 -17.859 -12.438 1 97.19 125 LYS B CA 1
ATOM 2755 C C . LYS B 1 125 ? -17.125 -18.344 -12.953 1 97.19 125 LYS B C 1
ATOM 2757 O O . LYS B 1 125 ? -16.781 -18.109 -14.117 1 97.19 125 LYS B O 1
ATOM 2762 N N . PRO B 1 126 ? -16.422 -19.047 -12.086 1 98.44 126 PRO B N 1
ATOM 2763 C CA . PRO B 1 126 ? -15.125 -19.531 -12.555 1 98.44 126 PRO B CA 1
ATOM 2764 C C . PRO B 1 126 ? -15.25 -20.594 -13.641 1 98.44 126 PRO B C 1
ATOM 2766 O O . PRO B 1 126 ? -16.109 -21.469 -13.555 1 98.44 126 PRO B O 1
ATOM 2769 N N . LEU B 1 127 ? -14.508 -20.406 -14.68 1 98.5 127 LEU B N 1
ATOM 2770 C CA . LEU B 1 127 ? -14.359 -21.422 -15.703 1 98.5 127 LEU B CA 1
ATOM 2771 C C . LEU B 1 127 ? -13.391 -22.516 -15.25 1 98.5 127 LEU B C 1
ATOM 2773 O O . LEU B 1 127 ? -12.18 -22.359 -15.391 1 98.5 127 LEU B O 1
ATOM 2777 N N . GLU B 1 128 ? -13.906 -23.594 -14.703 1 98.44 128 GLU B N 1
ATOM 2778 C CA . GLU B 1 128 ? -13.094 -24.703 -14.211 1 98.44 128 GLU B CA 1
ATOM 2779 C C . GLU B 1 128 ? -13.836 -26.031 -14.336 1 98.44 128 GLU B C 1
ATOM 2781 O O . GLU B 1 128 ? -15.062 -26.047 -14.469 1 98.44 128 GLU B O 1
ATOM 2786 N N . ARG B 1 129 ? -13.141 -27.047 -14.359 1 98.5 129 ARG B N 1
ATOM 2787 C CA . ARG B 1 129 ? -13.672 -28.406 -14.328 1 98.5 129 ARG B CA 1
ATOM 2788 C C . ARG B 1 129 ? -12.789 -29.328 -13.492 1 98.5 129 ARG B C 1
ATOM 2790 O O . ARG B 1 129 ? -11.602 -29.062 -13.312 1 98.5 129 ARG B O 1
ATOM 2797 N N . THR B 1 130 ? -13.43 -30.359 -12.977 1 98.44 130 THR B N 1
ATOM 2798 C CA . THR B 1 130 ? -12.68 -31.359 -12.234 1 98.44 130 THR B CA 1
ATOM 2799 C C . THR B 1 130 ? -11.969 -32.312 -13.18 1 98.44 130 THR B C 1
ATOM 2801 O O . THR B 1 130 ? -12.57 -32.844 -14.117 1 98.44 130 THR B O 1
ATOM 2804 N N . VAL B 1 131 ? -10.68 -32.5 -12.945 1 98.5 131 VAL B N 1
ATOM 2805 C CA . VAL B 1 131 ? -9.898 -33.438 -13.742 1 98.5 131 VAL B CA 1
ATOM 2806 C C . VAL B 1 131 ? -9.023 -34.312 -12.82 1 98.5 131 VAL B C 1
ATOM 2808 O O . VAL B 1 131 ? -8.703 -33.906 -11.703 1 98.5 131 VAL B O 1
ATOM 2811 N N . THR B 1 132 ? -8.742 -35.469 -13.258 1 98.62 132 THR B N 1
ATOM 2812 C CA . THR B 1 132 ? -7.816 -36.344 -12.539 1 98.62 132 THR B CA 1
ATOM 2813 C C . THR B 1 132 ? -6.418 -36.25 -13.141 1 98.62 132 THR B C 1
ATOM 2815 O O . THR B 1 132 ? -6.242 -36.469 -14.344 1 98.62 132 THR B O 1
ATOM 2818 N N . LEU B 1 133 ? -5.48 -35.844 -12.352 1 98.81 133 LEU B N 1
ATOM 2819 C CA . LEU B 1 133 ? -4.09 -35.938 -12.797 1 98.81 133 LEU B CA 1
ATOM 2820 C C . LEU B 1 133 ? -3.604 -37.375 -12.766 1 98.81 133 LEU B C 1
ATOM 2822 O O . LEU B 1 133 ? -3.834 -38.094 -11.797 1 98.81 133 LEU B O 1
ATOM 2826 N N . ARG B 1 134 ? -2.947 -37.781 -13.789 1 98.5 134 ARG B N 1
ATOM 2827 C CA . ARG B 1 134 ? -2.588 -39.188 -13.953 1 98.5 134 ARG B CA 1
ATOM 2828 C C . ARG B 1 134 ? -1.172 -39.438 -13.453 1 98.5 134 ARG B C 1
ATOM 2830 O O . ARG B 1 134 ? -0.323 -38.562 -13.469 1 98.5 134 ARG B O 1
ATOM 2837 N N . LYS B 1 135 ? -1.04 -40.688 -13.109 1 98.56 135 LYS B N 1
ATOM 2838 C CA . LYS B 1 135 ? 0.295 -41.125 -12.703 1 98.56 135 LYS B CA 1
ATOM 2839 C C . LYS B 1 135 ? 1.328 -40.781 -13.773 1 98.56 135 LYS B C 1
ATOM 2841 O O . LYS B 1 135 ? 1.092 -41.031 -14.961 1 98.56 135 LYS B O 1
ATOM 2846 N N . GLY B 1 136 ? 2.459 -40.219 -13.32 1 98.56 136 GLY B N 1
ATOM 2847 C CA . GLY B 1 136 ? 3.547 -39.906 -14.242 1 98.56 136 GLY B CA 1
ATOM 2848 C C . GLY B 1 136 ? 3.518 -38.5 -14.758 1 98.56 136 GLY B C 1
ATOM 2849 O O . GLY B 1 136 ? 4.527 -38 -15.258 1 98.56 136 GLY B O 1
ATOM 2850 N N . GLN B 1 137 ? 2.332 -37.875 -14.711 1 98.56 137 GLN B N 1
ATOM 2851 C CA . GLN B 1 137 ? 2.201 -36.5 -15.172 1 98.56 137 GLN B CA 1
ATOM 2852 C C . GLN B 1 137 ? 3.109 -35.562 -14.375 1 98.56 137 GLN B C 1
ATOM 2854 O O . GLN B 1 137 ? 3.238 -35.688 -13.156 1 98.56 137 GLN B O 1
ATOM 2859 N N . LEU B 1 138 ? 3.77 -34.625 -15.109 1 98.62 138 LEU B N 1
ATOM 2860 C CA . LEU B 1 138 ? 4.629 -33.625 -14.453 1 98.62 138 LEU B CA 1
ATOM 2861 C C . LEU B 1 138 ? 3.881 -32.312 -14.227 1 98.62 138 LEU B C 1
ATOM 2863 O O . LEU B 1 138 ? 3.23 -31.812 -15.141 1 98.62 138 LEU B O 1
ATOM 2867 N N . VAL B 1 139 ? 3.9 -31.859 -13.016 1 98.56 139 VAL B N 1
ATOM 2868 C CA . VAL B 1 139 ? 3.307 -30.594 -12.617 1 98.56 139 VAL B CA 1
ATOM 2869 C C . VAL B 1 139 ? 4.32 -29.781 -11.812 1 98.56 139 VAL B C 1
ATOM 2871 O O . VAL B 1 139 ? 5.301 -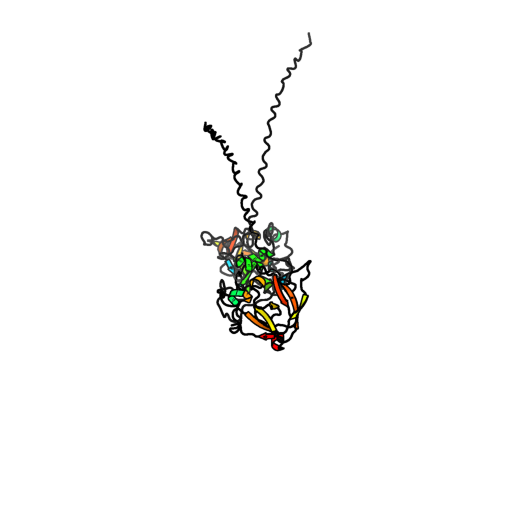30.328 -11.305 1 98.56 139 VAL B O 1
ATOM 2874 N N . ASP B 1 140 ? 4.141 -28.484 -11.789 1 97.94 140 ASP B N 1
ATOM 2875 C CA . ASP B 1 140 ? 5.109 -27.641 -11.086 1 97.94 140 ASP B CA 1
ATOM 2876 C C . ASP B 1 140 ? 4.434 -26.438 -10.453 1 97.94 140 ASP B C 1
ATOM 2878 O O . ASP B 1 140 ? 3.221 -26.25 -10.57 1 97.94 140 ASP B O 1
ATOM 2882 N N . LEU B 1 141 ? 5.188 -25.734 -9.633 1 96.88 141 LEU B N 1
ATOM 2883 C CA . LEU B 1 141 ? 4.723 -24.484 -9.062 1 96.88 141 LEU B CA 1
ATOM 2884 C C . LEU B 1 141 ? 5.898 -23.547 -8.766 1 96.88 141 LEU B C 1
ATOM 2886 O O . LEU B 1 141 ? 7.043 -24 -8.695 1 96.88 141 LEU B O 1
ATOM 2890 N N . PHE B 1 142 ? 5.613 -22.266 -8.773 1 97.19 142 PHE B N 1
ATOM 2891 C CA . PHE B 1 142 ? 6.496 -21.234 -8.242 1 97.19 142 PHE B CA 1
ATOM 2892 C C . PHE B 1 142 ? 5.961 -20.703 -6.922 1 97.19 142 PHE B C 1
ATOM 2894 O O . PHE B 1 142 ? 4.793 -20.328 -6.824 1 97.19 142 PHE B O 1
ATOM 2901 N N . GLY B 1 143 ? 6.789 -20.594 -5.93 1 94.38 143 GLY B N 1
ATOM 2902 C CA . GLY B 1 143 ? 6.371 -20.094 -4.633 1 94.38 143 GLY B CA 1
ATOM 2903 C C . GLY B 1 143 ? 6.887 -20.922 -3.475 1 94.38 143 GLY B C 1
ATOM 2904 O O . GLY B 1 143 ? 7.809 -21.719 -3.645 1 94.38 143 GLY B O 1
ATOM 2905 N N . SER B 1 144 ? 6.34 -20.734 -2.264 1 84.62 144 SER B N 1
ATOM 2906 C CA . SER B 1 144 ? 6.844 -21.344 -1.042 1 84.62 144 SER B CA 1
ATOM 2907 C C . SER B 1 144 ? 6.652 -22.859 -1.069 1 84.62 144 SER B C 1
ATOM 2909 O O . SER B 1 144 ? 7.312 -23.594 -0.322 1 84.62 144 SER B O 1
ATOM 2911 N N . GLY B 1 145 ? 5.809 -23.328 -1.846 1 80.25 145 GLY B N 1
ATOM 2912 C CA . GLY B 1 145 ? 5.535 -24.766 -1.909 1 80.25 145 GLY B CA 1
ATOM 2913 C C . GLY B 1 145 ? 4.41 -25.188 -0.987 1 80.25 145 GLY B C 1
ATOM 2914 O O . GLY B 1 145 ? 4.02 -26.359 -0.984 1 80.25 145 GLY B O 1
ATOM 2915 N N . PHE B 1 146 ? 3.859 -24.281 -0.295 1 82.88 146 PHE B N 1
ATOM 2916 C CA . PHE B 1 146 ? 2.857 -24.641 0.701 1 82.88 146 PHE B CA 1
ATOM 2917 C C . PHE B 1 146 ? 1.453 -24.344 0.187 1 82.88 146 PHE B C 1
ATOM 2919 O O . PHE B 1 146 ? 0.467 -24.594 0.887 1 82.88 146 PHE B O 1
ATOM 2926 N N . GLY B 1 147 ? 1.373 -24 -1.03 1 90.5 147 GLY B N 1
ATOM 2927 C CA . GLY B 1 147 ? 0.069 -23.609 -1.547 1 90.5 147 GLY B CA 1
ATOM 2928 C C . GLY B 1 147 ? -0.667 -24.75 -2.217 1 90.5 147 GLY B C 1
ATOM 2929 O O . GLY B 1 147 ? -0.386 -25.922 -1.947 1 90.5 147 GLY B O 1
ATOM 2930 N N . ASN B 1 148 ? -1.724 -24.422 -2.945 1 96.75 148 ASN B N 1
ATOM 2931 C CA . ASN B 1 148 ? -2.629 -25.406 -3.555 1 96.75 148 ASN B CA 1
ATOM 2932 C C . ASN B 1 148 ? -2.639 -25.281 -5.074 1 96.75 148 ASN B C 1
ATOM 2934 O O . ASN B 1 148 ? -3.482 -25.875 -5.742 1 96.75 148 ASN B O 1
ATOM 2938 N N . PHE B 1 149 ? -1.726 -24.531 -5.57 1 98.12 149 PHE B N 1
ATOM 2939 C CA . PHE B 1 149 ? -1.801 -24.203 -6.992 1 98.12 149 PHE B CA 1
ATOM 2940 C C . PHE B 1 149 ? -0.67 -24.875 -7.762 1 98.12 149 PHE B C 1
ATOM 2942 O O . PHE B 1 149 ? 0.5 -24.734 -7.398 1 98.12 149 PHE B O 1
ATOM 2949 N N . LEU B 1 150 ? -1.039 -25.562 -8.797 1 98.5 150 LEU B N 1
ATOM 2950 C CA . LEU B 1 150 ? -0.111 -26.219 -9.703 1 98.5 150 LEU B CA 1
ATOM 2951 C C . LEU B 1 150 ? -0.41 -25.844 -11.156 1 98.5 150 LEU B C 1
ATOM 2953 O O . LEU B 1 150 ? -1.472 -25.297 -11.453 1 98.5 150 LEU B O 1
ATOM 2957 N N . ALA B 1 151 ? 0.548 -26.156 -12 1 98.75 151 ALA B N 1
ATOM 2958 C CA . ALA B 1 151 ? 0.405 -26.047 -13.445 1 98.75 151 ALA B CA 1
ATOM 2959 C C . ALA B 1 151 ? 1.136 -27.172 -14.156 1 98.75 151 ALA B C 1
ATOM 2961 O O . ALA B 1 151 ? 1.966 -27.859 -13.555 1 98.75 151 ALA B O 1
ATOM 2962 N N . PRO B 1 152 ? 0.715 -27.406 -15.414 1 98.75 152 PRO B N 1
ATOM 2963 C CA . PRO B 1 152 ? 1.578 -28.312 -16.188 1 98.75 152 PRO B CA 1
ATOM 2964 C C . PRO B 1 152 ? 3.041 -27.875 -16.188 1 98.75 152 PRO B C 1
ATOM 2966 O O . PRO B 1 152 ? 3.33 -26.688 -16.297 1 98.75 152 PRO B O 1
ATOM 2969 N N . ALA B 1 153 ? 3.889 -28.891 -15.969 1 98.44 153 ALA B N 1
ATOM 2970 C CA . ALA B 1 153 ? 5.312 -28.578 -15.906 1 98.44 153 ALA B CA 1
ATOM 2971 C C . ALA B 1 153 ? 5.754 -27.766 -17.125 1 98.44 153 ALA B C 1
ATOM 2973 O O . ALA B 1 153 ? 5.406 -28.109 -18.266 1 98.44 153 ALA B O 1
ATOM 2974 N N . GLY B 1 154 ? 6.422 -26.656 -16.859 1 97.88 154 GLY B N 1
ATOM 2975 C CA . GLY B 1 154 ? 7 -25.875 -17.938 1 97.88 154 GLY B CA 1
ATOM 2976 C C . GLY B 1 154 ? 6.125 -24.719 -18.375 1 97.88 154 GLY B C 1
ATOM 2977 O O . GLY B 1 154 ? 6.52 -23.922 -19.234 1 97.88 154 GLY B O 1
ATOM 2978 N N . THR B 1 155 ? 4.934 -24.594 -17.844 1 98.62 155 THR B N 1
ATOM 2979 C CA . THR B 1 155 ? 4.078 -23.453 -18.172 1 98.62 155 THR B CA 1
ATOM 2980 C C . THR B 1 155 ? 4.836 -22.141 -18 1 98.62 155 THR B C 1
ATOM 2982 O O . THR B 1 155 ? 5.445 -21.891 -16.969 1 98.62 155 THR B O 1
ATOM 2985 N N . PRO B 1 156 ? 4.863 -21.312 -19.016 1 98.62 156 PRO B N 1
ATOM 2986 C CA . PRO B 1 156 ? 5.57 -20.031 -18.906 1 98.62 156 PRO B CA 1
ATOM 2987 C C . PRO B 1 156 ? 5.082 -19.188 -17.719 1 98.62 156 PRO B C 1
ATOM 2989 O O . PRO B 1 156 ? 3.883 -19.172 -17.438 1 98.62 156 PRO B O 1
ATOM 2992 N N . TYR B 1 157 ? 6 -18.5 -17.109 1 98.44 157 TYR B N 1
ATOM 2993 C CA . TYR B 1 157 ? 5.66 -17.719 -15.93 1 98.44 157 TYR B CA 1
ATOM 2994 C C . TYR B 1 157 ? 4.602 -16.672 -16.25 1 98.44 157 TYR B C 1
ATOM 2996 O O . TYR B 1 157 ? 3.678 -16.453 -15.461 1 98.44 157 TYR B O 1
ATOM 3004 N N . ALA B 1 158 ? 4.672 -16.016 -17.453 1 98.19 158 ALA B N 1
ATOM 3005 C CA . ALA B 1 158 ? 3.732 -14.977 -17.859 1 98.19 158 ALA B CA 1
ATOM 3006 C C . ALA B 1 158 ? 2.311 -15.523 -17.953 1 98.19 158 ALA B C 1
ATOM 3008 O O . ALA B 1 158 ? 1.342 -14.797 -17.734 1 98.19 158 ALA B O 1
ATOM 3009 N N . GLN B 1 159 ? 2.223 -16.75 -18.188 1 98.62 159 GLN B N 1
ATOM 3010 C CA . GLN B 1 159 ? 0.91 -17.359 -18.359 1 98.62 159 GLN B CA 1
ATOM 3011 C C . GLN B 1 159 ? 0.308 -17.75 -17.016 1 98.62 159 GLN B C 1
ATOM 3013 O O . GLN B 1 159 ? -0.86 -18.141 -16.953 1 98.62 159 GLN B O 1
ATOM 3018 N N . ARG B 1 160 ? 1.062 -17.625 -15.984 1 98.31 160 ARG B N 1
ATOM 3019 C CA . ARG B 1 160 ? 0.625 -18.047 -14.648 1 98.31 160 ARG B CA 1
ATOM 3020 C C . ARG B 1 160 ? -0.019 -16.875 -13.906 1 98.31 160 ARG B C 1
ATOM 3022 O O . ARG B 1 160 ? -0.717 -17.078 -12.906 1 98.31 160 ARG B O 1
ATOM 3029 N N . ALA B 1 161 ? 0.265 -15.664 -14.289 1 97.62 161 ALA B N 1
ATOM 3030 C CA . ALA B 1 161 ? -0.315 -14.445 -13.719 1 97.62 161 ALA B CA 1
ATOM 3031 C C . ALA B 1 161 ? -0.151 -14.414 -12.203 1 97.62 161 ALA B C 1
ATOM 3033 O O . ALA B 1 161 ? -1.114 -14.172 -11.469 1 97.62 161 ALA B O 1
ATOM 3034 N N . ILE B 1 162 ? 1.028 -14.703 -11.695 1 97.88 162 ILE B N 1
ATOM 3035 C CA . ILE B 1 162 ? 1.376 -14.617 -10.281 1 97.88 162 ILE B CA 1
ATOM 3036 C C . ILE B 1 162 ? 2.406 -13.516 -10.07 1 97.88 162 ILE B C 1
ATOM 3038 O O . ILE B 1 162 ? 3.037 -13.055 -11.023 1 97.88 162 ILE B O 1
ATOM 3042 N N . PRO B 1 163 ? 2.525 -13.008 -8.898 1 97.88 163 PRO B N 1
ATOM 3043 C CA . PRO B 1 163 ? 3.369 -11.828 -8.68 1 97.88 163 PRO B CA 1
ATOM 3044 C C . PRO B 1 163 ? 4.859 -12.141 -8.82 1 97.88 163 PRO B C 1
ATOM 3046 O O . PRO B 1 163 ? 5.266 -13.297 -8.719 1 97.88 163 PRO B O 1
ATOM 3049 N N . PRO B 1 164 ? 5.68 -11.078 -9 1 98.25 164 PRO B N 1
ATOM 3050 C CA . PRO B 1 164 ? 7.129 -11.25 -9.117 1 98.25 164 PRO B CA 1
ATOM 3051 C C . PRO B 1 164 ? 7.738 -11.938 -7.898 1 98.25 164 PRO B C 1
ATOM 3053 O O . PRO B 1 164 ? 8.719 -12.68 -8.031 1 98.25 164 PRO B O 1
ATOM 3056 N N . SER B 1 165 ? 7.141 -11.781 -6.723 1 97.5 165 SER B N 1
ATOM 3057 C CA . SER B 1 165 ? 7.734 -12.266 -5.48 1 97.5 165 SER B CA 1
ATOM 3058 C C . SER B 1 165 ? 7.664 -13.789 -5.395 1 97.5 165 SER B C 1
ATOM 3060 O O . SER B 1 165 ? 8.328 -14.398 -4.555 1 97.5 165 SER B O 1
ATOM 3062 N N . ASN B 1 166 ? 6.871 -14.406 -6.289 1 97.44 166 ASN B N 1
ATOM 3063 C CA . ASN B 1 166 ? 6.816 -15.859 -6.309 1 97.44 166 ASN B CA 1
ATOM 3064 C C . ASN B 1 166 ? 8.109 -16.469 -6.848 1 97.44 166 ASN B C 1
ATOM 3066 O O . ASN B 1 166 ? 8.352 -17.672 -6.707 1 97.44 166 ASN B O 1
ATOM 3070 N N . LEU B 1 167 ? 8.969 -15.625 -7.379 1 97.81 167 LEU B N 1
ATOM 3071 C CA . LEU B 1 167 ? 10.266 -16.062 -7.883 1 97.81 167 LEU B CA 1
ATOM 3072 C C . LEU B 1 167 ? 11.336 -15.945 -6.805 1 97.81 167 LEU B C 1
ATOM 3074 O O . LEU B 1 167 ? 12.477 -16.375 -7.004 1 97.81 167 LEU B O 1
ATOM 3078 N N . ASP B 1 168 ? 10.969 -15.328 -5.668 1 96.94 168 ASP B N 1
ATOM 3079 C CA . ASP B 1 168 ? 11.938 -15.211 -4.582 1 96.94 168 ASP B CA 1
ATOM 3080 C C . ASP B 1 168 ? 12.281 -16.578 -4 1 96.94 168 ASP B C 1
ATOM 3082 O O . ASP B 1 168 ? 11.391 -17.375 -3.68 1 96.94 168 ASP B O 1
ATOM 3086 N N . SER B 1 169 ? 13.555 -16.828 -3.842 1 94.19 169 SER B N 1
ATOM 3087 C CA . SER B 1 169 ? 13.977 -18.078 -3.215 1 94.19 169 SER B CA 1
ATOM 3088 C C . SER B 1 169 ? 13.797 -18.031 -1.702 1 94.19 169 SER B C 1
ATOM 3090 O O . SER B 1 169 ? 14.266 -17.094 -1.047 1 94.19 169 SER B O 1
ATOM 3092 N N . TYR B 1 170 ? 13.188 -19.062 -1.23 1 89.44 170 TYR B N 1
ATOM 3093 C CA . TYR B 1 170 ? 13 -19.156 0.212 1 89.44 170 TYR B CA 1
ATOM 3094 C C . TYR B 1 170 ? 14.031 -20.078 0.84 1 89.44 170 TYR B C 1
ATOM 3096 O O . TYR B 1 170 ? 14.391 -19.922 2.008 1 89.44 170 TYR B O 1
ATOM 3104 N N . VAL B 1 171 ? 14.336 -21.047 0.064 1 88 171 VAL B N 1
ATOM 3105 C CA . VAL B 1 171 ? 15.352 -22 0.5 1 88 171 VAL B CA 1
ATOM 3106 C C . VAL B 1 171 ? 16.328 -22.266 -0.638 1 88 171 VAL B C 1
ATOM 3108 O O . VAL B 1 171 ? 15.984 -22.125 -1.812 1 88 171 VAL B O 1
ATOM 3111 N N . GLU B 1 172 ? 17.531 -22.734 -0.335 1 89.25 172 GLU B N 1
ATOM 3112 C CA . GLU B 1 172 ? 18.578 -22.938 -1.321 1 89.25 172 GLU B CA 1
ATOM 3113 C C . GLU B 1 172 ? 18.234 -24.094 -2.258 1 89.25 172 GLU B C 1
ATOM 3115 O O . GLU B 1 172 ? 18.609 -24.078 -3.432 1 89.25 172 GLU B O 1
ATOM 3120 N N . GLN B 1 173 ? 17.531 -25.016 -1.785 1 88.94 173 GLN B N 1
ATOM 3121 C CA . GLN B 1 173 ? 17.234 -26.234 -2.512 1 88.94 173 GLN B CA 1
ATOM 3122 C C . GLN B 1 173 ? 16.359 -25.953 -3.727 1 88.94 173 GLN B C 1
ATOM 3124 O O . GLN B 1 173 ? 16.359 -26.719 -4.695 1 88.94 173 GLN B O 1
ATOM 3129 N N . TYR B 1 174 ? 15.602 -24.875 -3.648 1 91.25 174 TYR B N 1
ATOM 3130 C CA . TYR B 1 174 ? 14.672 -24.547 -4.723 1 91.25 174 TYR B CA 1
ATOM 3131 C C . TYR B 1 174 ? 14.914 -23.141 -5.242 1 91.25 174 TYR B C 1
ATOM 3133 O O . TYR B 1 174 ? 14.141 -22.219 -4.953 1 91.25 174 TYR B O 1
ATOM 3141 N N . PRO B 1 175 ? 15.945 -22.984 -6.078 1 92.38 175 PRO B N 1
ATOM 3142 C CA . PRO B 1 175 ? 16.188 -21.656 -6.641 1 92.38 175 PRO B CA 1
ATOM 3143 C C . PRO B 1 175 ? 14.984 -21.094 -7.383 1 92.38 175 PRO B C 1
ATOM 3145 O O . PRO B 1 175 ? 14.258 -21.844 -8.047 1 92.38 175 PRO B O 1
ATOM 3148 N N . PHE B 1 176 ? 14.734 -19.797 -7.156 1 96.06 176 PHE B N 1
ATOM 3149 C CA . PHE B 1 176 ? 13.641 -19.047 -7.766 1 96.06 176 PHE B CA 1
ATOM 3150 C C . PHE B 1 176 ? 12.297 -19.656 -7.41 1 96.06 176 PHE B C 1
ATOM 3152 O O . PHE B 1 176 ? 11.32 -19.484 -8.141 1 96.06 176 PHE B O 1
ATOM 3159 N N . SER B 1 177 ? 12.359 -20.516 -6.383 1 95.94 177 SER B N 1
ATOM 3160 C CA . SER B 1 177 ? 11.172 -21.109 -5.781 1 95.94 177 SER B CA 1
ATOM 3161 C C . SER B 1 177 ? 10.414 -21.969 -6.789 1 95.94 177 SER B C 1
ATOM 3163 O O . SER B 1 177 ? 9.18 -21.969 -6.809 1 95.94 177 SER B O 1
ATOM 3165 N N . TYR B 1 178 ? 11.156 -22.578 -7.637 1 96.94 178 TYR B N 1
ATOM 3166 C CA . TYR B 1 178 ? 10.578 -23.516 -8.594 1 96.94 178 TYR B CA 1
ATOM 3167 C C . TYR B 1 178 ? 10.57 -24.922 -8.023 1 96.94 178 TYR B C 1
ATOM 3169 O O . TYR B 1 178 ? 11.602 -25.422 -7.555 1 96.94 178 TYR B O 1
ATOM 3177 N N . HIS B 1 179 ? 9.414 -25.594 -8.062 1 96.62 179 HIS B N 1
ATOM 3178 C CA . HIS B 1 179 ? 9.242 -26.984 -7.652 1 96.62 179 HIS B CA 1
ATOM 3179 C C . HIS B 1 179 ? 8.664 -27.828 -8.789 1 96.62 179 HIS B C 1
ATOM 3181 O O . HIS B 1 179 ? 7.68 -27.438 -9.414 1 96.62 179 HIS B O 1
ATOM 3187 N N . LEU B 1 180 ? 9.305 -28.859 -9.023 1 97.12 180 LEU B N 1
ATOM 3188 C CA . LEU B 1 180 ? 8.844 -29.812 -10.016 1 97.12 180 LEU B CA 1
ATOM 3189 C C . LEU B 1 180 ? 8.414 -31.125 -9.352 1 97.12 180 LEU B C 1
ATOM 3191 O O . LEU B 1 180 ? 9.102 -31.625 -8.461 1 97.12 180 LEU B O 1
ATOM 3195 N N . TYR B 1 181 ? 7.25 -31.641 -9.789 1 97.69 181 TYR B N 1
ATOM 3196 C CA . TYR B 1 181 ? 6.719 -32.875 -9.203 1 97.69 181 TYR B CA 1
ATOM 3197 C C . TYR B 1 181 ? 6.266 -33.844 -10.281 1 97.69 181 TYR B C 1
ATOM 3199 O O . TYR B 1 181 ? 5.887 -33.438 -11.383 1 97.69 181 TYR B O 1
ATOM 3207 N N . ARG B 1 182 ? 6.301 -35.094 -9.875 1 98.62 182 ARG B N 1
ATOM 3208 C CA . ARG B 1 182 ? 5.676 -36.156 -10.648 1 98.62 182 ARG B CA 1
ATOM 3209 C C . ARG B 1 182 ? 4.496 -36.75 -9.891 1 98.62 182 ARG B C 1
ATOM 3211 O O . ARG B 1 182 ? 4.609 -37.062 -8.703 1 98.62 182 ARG B O 1
ATOM 3218 N N . VAL B 1 183 ? 3.377 -36.875 -10.617 1 98.81 183 VAL B N 1
ATOM 3219 C CA . VAL B 1 183 ? 2.227 -37.5 -9.992 1 98.81 183 VAL B CA 1
ATOM 3220 C C . VAL B 1 183 ? 2.531 -39 -9.75 1 98.81 183 VAL B C 1
ATOM 3222 O O . VAL B 1 183 ? 2.83 -39.719 -10.688 1 98.81 183 VAL B O 1
ATOM 3225 N N . HIS B 1 184 ? 2.525 -39.375 -8.516 1 98.62 184 HIS B N 1
ATOM 3226 C CA . HIS B 1 184 ? 2.795 -40.781 -8.133 1 98.62 184 HIS B CA 1
ATOM 3227 C C . HIS B 1 184 ? 1.507 -41.594 -8.086 1 98.62 184 HIS B C 1
ATOM 3229 O O . HIS B 1 184 ? 1.472 -42.719 -8.555 1 98.62 184 HIS B O 1
ATOM 3235 N N . GLU B 1 185 ? 0.501 -41.031 -7.5 1 98.19 185 GLU B N 1
ATOM 3236 C CA . GLU B 1 185 ? -0.857 -41.562 -7.461 1 98.19 185 GLU B CA 1
ATOM 3237 C C . GLU B 1 185 ? -1.863 -40.562 -7.992 1 98.19 185 GLU B C 1
ATOM 3239 O O . GLU B 1 185 ? -1.82 -39.375 -7.625 1 98.19 185 GLU B O 1
ATOM 3244 N N . PRO B 1 186 ? -2.738 -41.062 -8.812 1 98.19 186 PRO B N 1
ATOM 3245 C CA . PRO B 1 186 ? -3.715 -40.094 -9.375 1 98.19 186 PRO B CA 1
ATOM 3246 C C . PRO B 1 186 ? -4.551 -39.406 -8.297 1 98.19 186 PRO B C 1
ATOM 3248 O O . PRO B 1 186 ? -4.871 -40.031 -7.273 1 98.19 186 PRO B O 1
ATOM 3251 N N . PHE B 1 187 ? -4.914 -38.188 -8.484 1 98.12 187 PHE B N 1
ATOM 3252 C CA . PHE B 1 187 ? -5.816 -37.438 -7.629 1 98.12 187 PHE B CA 1
ATOM 3253 C C . PHE B 1 187 ? -6.555 -36.375 -8.43 1 98.12 187 PHE B C 1
ATOM 3255 O O . PHE B 1 187 ? -6.145 -36 -9.531 1 98.12 187 PHE B O 1
ATOM 3262 N N . THR B 1 188 ? -7.621 -35.906 -7.906 1 98.19 188 THR B N 1
ATOM 3263 C CA . THR B 1 188 ? -8.477 -34.969 -8.625 1 98.19 188 THR B CA 1
ATOM 3264 C C . THR B 1 188 ? -8.125 -33.531 -8.25 1 98.19 188 THR B C 1
ATOM 3266 O O . THR B 1 188 ? -7.68 -33.25 -7.137 1 98.19 188 THR B O 1
ATOM 3269 N N . VAL B 1 189 ? -8.281 -32.625 -9.227 1 98.81 189 VAL B N 1
ATOM 3270 C CA . VAL B 1 189 ? -8.047 -31.203 -9.07 1 98.81 189 VAL B CA 1
ATOM 3271 C C . VAL B 1 189 ? -9.125 -30.422 -9.805 1 98.81 189 VAL B C 1
ATOM 3273 O O . VAL B 1 189 ? -9.844 -30.969 -10.641 1 98.81 189 VAL B O 1
ATOM 3276 N N . ARG B 1 190 ? -9.297 -29.172 -9.391 1 98.81 190 ARG B N 1
ATOM 3277 C CA . ARG B 1 190 ? -10.008 -28.219 -10.234 1 98.81 190 ARG B CA 1
ATOM 3278 C C . ARG B 1 190 ? -9.07 -27.594 -11.258 1 98.81 190 ARG B C 1
ATOM 3280 O O . ARG B 1 190 ? -8 -27.078 -10.906 1 98.81 190 ARG B O 1
ATOM 3287 N N . ALA B 1 191 ? -9.438 -27.734 -12.539 1 98.88 191 ALA B N 1
ATOM 3288 C CA . ALA B 1 191 ? -8.578 -27.281 -13.633 1 98.88 191 ALA B CA 1
ATOM 3289 C C . ALA B 1 191 ? -9.273 -26.219 -14.477 1 98.88 191 ALA B C 1
ATOM 3291 O O . ALA B 1 191 ? -10.477 -26.312 -14.727 1 98.88 191 ALA B O 1
ATOM 3292 N N . GLY B 1 192 ? -8.523 -25.188 -14.883 1 98.88 192 GLY B N 1
ATOM 3293 C CA . GLY B 1 192 ? -9.07 -24.156 -15.75 1 98.88 192 GLY B CA 1
ATOM 3294 C C . GLY B 1 192 ? -8.078 -23.062 -16.062 1 98.88 192 GLY B C 1
ATOM 3295 O O . GLY B 1 192 ? -6.938 -23.094 -15.586 1 98.88 192 GLY B O 1
ATOM 3296 N N . PRO B 1 193 ? -8.477 -22.125 -16.922 1 98.88 193 PRO B N 1
ATOM 3297 C CA . PRO B 1 193 ? -7.578 -21.047 -17.328 1 98.88 193 PRO B CA 1
ATOM 3298 C C . PRO B 1 193 ? -7.359 -20.016 -16.219 1 98.88 193 PRO B C 1
ATOM 3300 O O . PRO B 1 193 ? -8.289 -19.688 -15.477 1 98.88 193 PRO B O 1
ATOM 3303 N N . ILE B 1 194 ? -6.145 -19.578 -16.203 1 98.81 194 ILE B N 1
ATOM 3304 C CA . ILE B 1 194 ? -5.738 -18.594 -15.219 1 98.81 194 ILE B CA 1
ATOM 3305 C C . ILE B 1 194 ? -6.188 -17.203 -15.672 1 98.81 194 ILE B C 1
ATOM 3307 O O . ILE B 1 194 ? -6.004 -16.828 -16.828 1 98.81 194 ILE B O 1
ATOM 3311 N N . ARG B 1 195 ? -6.75 -16.453 -14.812 1 98.38 195 ARG B N 1
ATOM 3312 C CA . ARG B 1 195 ? -7.184 -15.086 -15.109 1 98.38 195 ARG B CA 1
ATOM 3313 C C . ARG B 1 195 ? -5.988 -14.156 -15.289 1 98.38 195 ARG B C 1
ATOM 3315 O O . ARG B 1 195 ? -5.027 -14.219 -14.516 1 98.38 195 ARG B O 1
ATOM 3322 N N . PRO B 1 196 ? -5.992 -13.25 -16.312 1 97.5 196 PRO B N 1
ATOM 3323 C CA . PRO B 1 196 ? -4.945 -12.227 -16.359 1 97.5 196 PRO B CA 1
ATOM 3324 C C . PRO B 1 196 ? -4.859 -11.398 -15.086 1 97.5 196 PRO B C 1
ATOM 3326 O O . PRO B 1 196 ? -5.883 -10.953 -14.562 1 97.5 196 PRO B O 1
ATOM 3329 N N . TRP B 1 197 ? -3.727 -11.266 -14.57 1 97.31 197 TRP B N 1
ATOM 3330 C CA . TRP B 1 197 ? -3.48 -10.57 -13.312 1 97.31 197 TRP B CA 1
ATOM 3331 C C . TRP B 1 197 ? -2.008 -10.203 -13.172 1 97.31 197 TRP B C 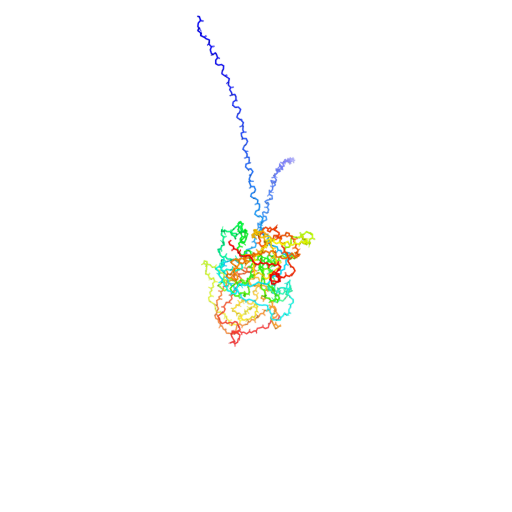1
ATOM 3333 O O . TRP B 1 197 ? -1.146 -10.805 -13.812 1 97.31 197 TRP B O 1
ATOM 3343 N N . PHE B 1 198 ? -1.672 -9.188 -12.414 1 97.31 198 PHE B N 1
ATOM 3344 C CA . PHE B 1 198 ? -0.312 -8.727 -12.156 1 97.31 198 PHE B CA 1
ATOM 3345 C C . PHE B 1 198 ? 0.361 -8.273 -13.445 1 97.31 198 PHE B C 1
ATOM 3347 O O . PHE B 1 198 ? 1.56 -8.492 -13.641 1 97.31 198 PHE B O 1
ATOM 3354 N N . GLY B 1 199 ? -0.446 -7.785 -14.32 1 95.19 199 GLY B N 1
ATOM 3355 C CA . GLY B 1 199 ? 0.064 -7.273 -15.586 1 95.19 199 GLY B CA 1
ATOM 3356 C C . GLY B 1 199 ? 0.458 -8.367 -16.562 1 95.19 199 GLY B C 1
ATOM 3357 O O . GLY B 1 199 ? 1.111 -8.102 -17.562 1 95.19 199 GLY B O 1
ATOM 3358 N N . GLN B 1 200 ? 0.173 -9.594 -16.188 1 97.25 200 GLN B N 1
ATOM 3359 C CA . GLN B 1 200 ? 0.522 -10.719 -17.047 1 97.25 200 GLN B CA 1
ATOM 3360 C C . GLN B 1 200 ? -0.696 -11.227 -17.812 1 97.25 200 GLN B C 1
ATOM 3362 O O . GLN B 1 200 ? -1.823 -11.141 -17.328 1 97.25 200 GLN B O 1
ATOM 3367 N N . PRO B 1 201 ? -0.471 -11.773 -18.984 1 96.5 201 PRO B N 1
ATOM 3368 C CA . PRO B 1 201 ? -1.593 -12.227 -19.812 1 96.5 201 PRO B CA 1
ATOM 3369 C C . PRO B 1 201 ? -2.373 -13.375 -19.172 1 96.5 201 PRO B C 1
ATOM 3371 O O . PRO B 1 201 ? -3.578 -13.5 -19.391 1 96.5 201 PRO B O 1
ATOM 3374 N N . GLY B 1 202 ? -1.714 -14.195 -18.375 1 98.12 202 GLY B N 1
ATOM 3375 C CA . GLY B 1 202 ? -2.402 -15.367 -17.859 1 98.12 202 GLY B CA 1
ATOM 3376 C C . GLY B 1 202 ? -2.822 -16.344 -18.938 1 98.12 202 GLY B C 1
ATOM 3377 O O . GLY B 1 202 ? -2.047 -16.641 -19.859 1 98.12 202 GLY B O 1
ATOM 3378 N N . LEU B 1 203 ? -3.898 -16.938 -18.672 1 98.56 203 LEU B N 1
ATOM 3379 C CA . LEU B 1 203 ? -4.594 -17.828 -19.594 1 98.56 203 LEU B CA 1
ATOM 3380 C C . LEU B 1 203 ? -3.869 -19.156 -19.734 1 98.56 203 LEU B C 1
ATOM 3382 O O . LEU B 1 203 ? -4.238 -20 -20.562 1 98.56 203 LEU B O 1
ATOM 3386 N N . GLY B 1 204 ? -2.787 -19.406 -18.984 1 98.81 204 GLY B N 1
ATOM 3387 C CA . GLY B 1 204 ? -2.316 -20.781 -18.812 1 98.81 204 GLY B CA 1
ATOM 3388 C C . GLY B 1 204 ? -3.297 -21.656 -18.062 1 98.81 204 GLY B C 1
ATOM 3389 O O . GLY B 1 204 ? -4.281 -21.156 -17.5 1 98.81 204 GLY B O 1
ATOM 3390 N N . LEU B 1 205 ? -2.953 -22.875 -18.078 1 98.81 205 LEU B N 1
ATOM 3391 C CA . LEU B 1 205 ? -3.748 -23.844 -17.328 1 98.81 205 LEU B CA 1
ATOM 3392 C C . LEU B 1 205 ? -3.236 -23.953 -15.891 1 98.81 205 LEU B C 1
ATOM 3394 O O . LEU B 1 205 ? -2.027 -24.031 -15.664 1 98.81 205 LEU B O 1
ATOM 3398 N N . GLN B 1 206 ? -4.18 -23.891 -14.93 1 98.75 206 GLN B N 1
ATOM 3399 C CA . GLN B 1 206 ? -3.795 -24.156 -13.555 1 98.75 206 GLN B CA 1
ATOM 3400 C C . GLN B 1 206 ? -4.602 -25.328 -12.977 1 98.75 206 GLN B C 1
ATOM 3402 O O . GLN B 1 206 ? -5.699 -25.625 -13.453 1 98.75 206 GLN B O 1
ATOM 3407 N N . TYR B 1 207 ? -4 -25.953 -11.984 1 98.88 207 TYR B N 1
ATOM 3408 C CA . TYR B 1 207 ? -4.625 -26.984 -11.148 1 98.88 207 TYR B CA 1
ATOM 3409 C C . TYR B 1 207 ? -4.711 -26.531 -9.695 1 98.88 207 TYR B C 1
ATOM 3411 O O . TYR B 1 207 ? -3.705 -26.125 -9.109 1 98.88 207 TYR B O 1
ATOM 3419 N N . VAL B 1 208 ? -5.934 -26.562 -9.18 1 98.75 208 VAL B N 1
ATOM 3420 C CA . VAL B 1 208 ? -6.109 -26.219 -7.77 1 98.75 208 VAL B CA 1
ATOM 3421 C C . VAL B 1 208 ? -6.438 -27.484 -6.98 1 98.75 208 VAL B C 1
ATOM 3423 O O . VAL B 1 208 ? -7.391 -28.203 -7.305 1 98.75 208 VAL B O 1
ATOM 3426 N N . THR B 1 209 ? -5.621 -27.719 -6.004 1 98.25 209 THR B N 1
ATOM 3427 C CA . THR B 1 209 ? -5.789 -28.906 -5.168 1 98.25 209 THR B CA 1
ATOM 3428 C C . THR B 1 209 ? -6.574 -28.562 -3.902 1 98.25 209 THR B C 1
ATOM 3430 O O . THR B 1 209 ? -6.617 -27.406 -3.482 1 98.25 209 THR B O 1
ATOM 3433 N N . THR B 1 210 ? -7.25 -29.562 -3.332 1 95.5 210 THR B N 1
ATOM 3434 C CA . THR B 1 210 ? -7.891 -29.375 -2.033 1 95.5 210 THR B CA 1
ATOM 3435 C C . THR B 1 210 ? -6.883 -29.562 -0.902 1 95.5 210 THR B C 1
ATOM 3437 O O . THR B 1 210 ? -6.727 -28.688 -0.055 1 95.5 210 THR B O 1
ATOM 3440 N N . PRO B 1 211 ? -6.211 -30.781 -0.929 1 95.81 211 PRO B N 1
ATOM 3441 C CA . PRO B 1 211 ? -5.07 -30.781 -0.01 1 95.81 211 PRO B CA 1
ATOM 3442 C C . PRO B 1 211 ? -3.945 -29.859 -0.465 1 95.81 211 PRO B C 1
ATOM 3444 O O . PRO B 1 211 ? -3.805 -29.594 -1.661 1 95.81 211 PRO B O 1
ATOM 3447 N N . SER B 1 212 ? -3.172 -29.438 0.428 1 96.75 212 SER B N 1
ATOM 3448 C CA . SER B 1 212 ? -2.014 -28.641 0.045 1 96.75 212 SER B CA 1
ATOM 3449 C C . SER B 1 212 ? -1.001 -29.469 -0.737 1 96.75 212 SER B C 1
ATOM 3451 O O . SER B 1 212 ? -0.987 -30.703 -0.634 1 96.75 212 SER B O 1
ATOM 3453 N N . VAL B 1 213 ? -0.217 -28.734 -1.513 1 97.19 213 VAL B N 1
ATOM 3454 C CA . VAL B 1 213 ? 0.839 -29.422 -2.252 1 97.19 213 VAL B CA 1
ATOM 3455 C C . VAL B 1 213 ? 1.771 -30.141 -1.276 1 97.19 213 VAL B C 1
ATOM 3457 O O . VAL B 1 213 ? 2.188 -31.266 -1.523 1 97.19 213 VAL B O 1
ATOM 3460 N N . ALA B 1 214 ? 2.057 -29.516 -0.18 1 95.31 214 ALA B N 1
ATOM 3461 C CA . ALA B 1 214 ? 2.889 -30.125 0.849 1 95.31 214 ALA B CA 1
ATOM 3462 C C . ALA B 1 214 ? 2.268 -31.438 1.345 1 95.31 214 ALA B C 1
ATOM 3464 O O . ALA B 1 214 ? 2.973 -32.438 1.555 1 95.31 214 ALA B O 1
ATOM 3465 N N . ASP B 1 215 ? 0.974 -31.422 1.546 1 97.19 215 ASP B N 1
ATOM 3466 C CA . ASP B 1 215 ? 0.265 -32.625 1.985 1 97.19 215 ASP B CA 1
ATOM 3467 C C . ASP B 1 215 ? 0.329 -33.719 0.924 1 97.19 215 ASP B C 1
ATOM 3469 O O . ASP B 1 215 ? 0.456 -34.906 1.252 1 97.19 215 ASP B O 1
ATOM 3473 N N . LEU B 1 216 ? 0.182 -33.312 -0.31 1 98 216 LEU B N 1
ATOM 3474 C CA . LEU B 1 216 ? 0.232 -34.281 -1.409 1 98 216 LEU B CA 1
ATOM 3475 C C . LEU B 1 216 ? 1.613 -34.906 -1.51 1 98 216 LEU B C 1
ATOM 3477 O O . LEU B 1 216 ? 1.732 -36.094 -1.865 1 98 216 LEU B O 1
ATOM 3481 N N . VAL B 1 217 ? 2.633 -34.156 -1.211 1 96.75 217 VAL B N 1
ATOM 3482 C CA . VAL B 1 217 ? 3.992 -34.688 -1.199 1 96.75 217 VAL B CA 1
ATOM 3483 C C . VAL B 1 217 ? 4.164 -35.656 -0.018 1 96.75 217 VAL B C 1
ATOM 3485 O O . VAL B 1 217 ? 4.664 -36.781 -0.18 1 96.75 217 VAL B O 1
ATOM 3488 N N . SER B 1 218 ? 3.686 -35.219 1.142 1 96.62 218 SER B N 1
ATOM 3489 C CA . SER B 1 218 ? 3.832 -36 2.355 1 96.62 218 SER B CA 1
ATOM 3490 C C . SER B 1 218 ? 3.07 -37.312 2.246 1 96.62 218 SER B C 1
ATOM 3492 O O . SER B 1 218 ? 3.492 -38.344 2.803 1 96.62 218 SER B O 1
ATOM 3494 N N . SER B 1 219 ? 1.954 -37.312 1.554 1 97.31 219 SER B N 1
ATOM 3495 C CA . SER B 1 219 ? 1.133 -38.5 1.409 1 97.31 219 SER B CA 1
ATOM 3496 C C . SER B 1 219 ? 1.542 -39.312 0.18 1 97.31 219 SER B C 1
ATOM 3498 O O . SER B 1 219 ? 0.864 -40.281 -0.193 1 97.31 219 SER B O 1
ATOM 3500 N N . HIS B 1 220 ? 2.492 -38.875 -0.561 1 96.81 220 HIS B N 1
ATOM 3501 C CA . HIS B 1 220 ? 3.119 -39.562 -1.677 1 96.81 220 HIS B CA 1
ATOM 3502 C C . HIS B 1 22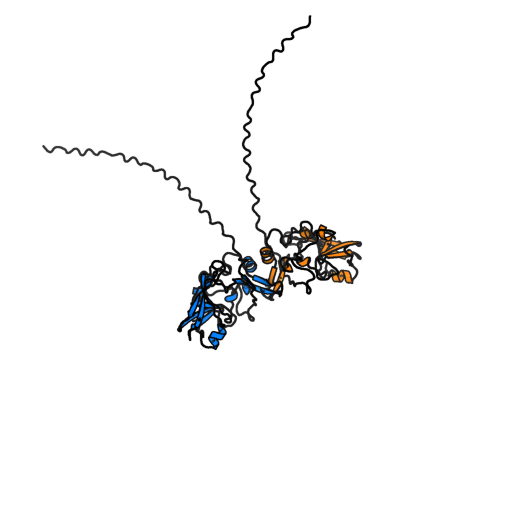0 ? 2.201 -39.594 -2.895 1 96.81 220 HIS B C 1
ATOM 3504 O O . HIS B 1 220 ? 2.258 -40.531 -3.697 1 96.81 220 HIS B O 1
ATOM 3510 N N . HIS B 1 221 ? 1.309 -38.656 -2.971 1 98.25 221 HIS B N 1
ATOM 3511 C CA . HIS B 1 221 ? 0.585 -38.406 -4.215 1 98.25 221 HIS B CA 1
ATOM 3512 C C . HIS B 1 221 ? 1.456 -37.688 -5.234 1 98.25 221 HIS B C 1
ATOM 3514 O O . HIS B 1 221 ? 1.268 -37.844 -6.441 1 98.25 221 HIS B O 1
ATOM 3520 N N . LEU B 1 222 ? 2.336 -36.844 -4.746 1 98.12 222 LEU B N 1
ATOM 3521 C CA . LEU B 1 222 ? 3.34 -36.156 -5.539 1 98.12 222 LEU B CA 1
ATOM 3522 C C . LEU B 1 222 ? 4.746 -36.531 -5.082 1 98.12 222 LEU B C 1
ATOM 3524 O O . LEU B 1 222 ? 5 -36.656 -3.881 1 98.12 222 LEU B O 1
ATOM 3528 N N . ASP B 1 223 ? 5.668 -36.688 -6.016 1 97.69 223 ASP B N 1
ATOM 3529 C CA . ASP B 1 223 ? 7.09 -36.875 -5.742 1 97.69 223 ASP B CA 1
ATOM 3530 C C . ASP B 1 223 ? 7.898 -35.688 -6.289 1 97.69 223 ASP B C 1
ATOM 3532 O O . ASP B 1 223 ? 7.754 -35.312 -7.457 1 97.69 223 ASP B O 1
ATOM 3536 N N . ALA B 1 224 ? 8.742 -35.156 -5.453 1 95.12 224 ALA B N 1
ATOM 3537 C CA . ALA B 1 224 ? 9.625 -34.094 -5.922 1 95.12 224 ALA B CA 1
ATOM 3538 C C . ALA B 1 224 ? 10.625 -34.594 -6.945 1 95.12 224 ALA B C 1
ATOM 3540 O O . ALA B 1 224 ? 11.164 -35.688 -6.785 1 95.12 224 ALA B O 1
ATOM 3541 N N . VAL B 1 225 ? 10.797 -33.875 -8 1 94.31 225 VAL B N 1
ATOM 3542 C CA . VAL B 1 225 ? 11.75 -34.156 -9.055 1 94.31 225 VAL B CA 1
ATOM 3543 C C . VAL B 1 225 ? 12.859 -33.125 -9.078 1 94.31 225 VAL B C 1
ATOM 3545 O O . VAL B 1 225 ? 12.578 -31.922 -9.07 1 94.31 225 VAL B O 1
ATOM 3548 N N . PRO B 1 226 ? 14.102 -33.5 -9.055 1 87.06 226 PRO B N 1
ATOM 3549 C CA . PRO B 1 226 ? 15.164 -32.5 -9.172 1 87.06 226 PRO B CA 1
ATOM 3550 C C . PRO B 1 226 ? 15.102 -31.719 -10.477 1 87.06 226 PRO B C 1
ATOM 3552 O O . PRO B 1 226 ? 14.766 -32.281 -11.523 1 87.06 226 PRO B O 1
ATOM 3555 N N . VAL B 1 227 ? 15.297 -30.422 -10.297 1 77.06 227 VAL B N 1
ATOM 3556 C CA . VAL B 1 227 ? 15.266 -29.562 -11.461 1 77.06 227 VAL B CA 1
ATOM 3557 C C . VAL B 1 227 ? 16.672 -29.453 -12.062 1 77.06 227 VAL B C 1
ATOM 3559 O O . VAL B 1 227 ? 17.641 -29.188 -11.359 1 77.06 227 VAL B O 1
ATOM 3562 N N . THR B 1 228 ? 17.094 -30.25 -13.07 1 62.56 228 THR B N 1
ATOM 3563 C CA . THR B 1 228 ? 18.406 -30.234 -13.695 1 62.56 228 THR B CA 1
ATOM 3564 C C . THR B 1 228 ? 18.5 -29.125 -14.75 1 62.56 228 THR B C 1
ATOM 3566 O O . THR B 1 228 ? 17.5 -28.797 -15.391 1 62.56 228 THR B O 1
#

pLDDT: mean 85.18, std 23.56, range [22.86, 98.88]